Protein AF-0000000078796060 (afdb_homodimer)

Foldseek 3Di:
DPAAEEEAEPLLWFLNVLLCQVVLVVPHQYEYEEQPQVSQVVSLVPGPDSLSYHYQYDDLLCLVCLLVSLVVSCVSRVHHQEYAADDAAFFAEAPVLADVVLLVVRLSRLAVSRVSNVVSNVVRLLVVLGHEYEYEAAPLLLPPAGRTHSNSVNSVNVCVVVVVVCVVCVVSHYAYEYEHEYQEQICRQCQHAYRVRHGPNDDDPSNNPKHYSNVSSVQSVVCVVVRPNYDYHIPPCSCLSVCCVPPVPVSVVVRVVDDPD/DPAAEEEEEPLLWFLNVLLCQVVLVVPHQYEYEEQPQVSQVVSLVPGPHSLSYHYQYDDLLCLVCLLVSLVVSCVSRVHHQEYAADDAAFFAEAPVLADVVLLVVRLSRLAVSRVSNVVSNVVRLLVVLGHEYEYEAAPLLLPPAGRTHSNSVNSVNVCVVVVVVCVVCVVSHYAYEYEHEYQEQICRQCQHAYRVRHGPNDDDPSNNPWHYSNVSSVQSVVCVVVRPNYDYHIPPCSCLSVCCVPPVPVSVVVRVVDDPD

Sequence (522 aa):
MNQKTIWITGASSGIGEALYKLYEKKGYKLIISARNVKALEKLKNSAFNPTHTYVLPLDLNDTESFQSKCKEAIEAFGQVDLLINNGGISQRSLAQETRLEVDRKIMEVNFFGTIGLSKALLPHFIKNKKGHYAVVSSLVGKFGSPYRTAYAASKHALHGFFDSLRAEHYKDNIKVTLICPGFIRTKVSINALTGDGSVLNQMDEAQEKGMSPEKCALEIFSALEKNKEEVLIGGKEKYAVYLKRFFPSLFSKILRKAKVRMNQKTIWITGASSGIGEALYKLYEKKGYKLIISARNVKALEKLKNSAFNPTHTYVLPLDLNDTESFQSKCKEAIEAFGQVDLLINNGGISQRSLAQETRLEVDRKIMEVNFFGTIGLSKALLPHFIKNKKGHYAVVSSLVGKFGSPYRTAYAASKHALHGFFDSLRAEHYKDNIKVTLICPGFIRTKVSINALTGDGSVLNQMDEAQEKGMSPEKCALEIFSALEKNKEEVLIGGKEKYAVYLKRFFPSLFSKILRKAKVR

pLDDT: mean 95.79, std 6.01, range [40.0, 98.94]

Structure (mmCIF, N/CA/C/O backbone):
data_AF-0000000078796060-model_v1
#
loop_
_entity.id
_entity.type
_entity.pdbx_description
1 polymer 3-oxoacyl-
#
loop_
_atom_site.group_PDB
_atom_site.id
_atom_site.type_symbol
_atom_site.label_atom_id
_atom_site.label_alt_id
_atom_site.label_comp_id
_atom_site.label_asym_id
_atom_site.label_entity_id
_atom_site.label_seq_id
_atom_site.pdbx_PDB_ins_code
_atom_site.Cartn_x
_atom_site.Cartn_y
_atom_site.Cartn_z
_atom_site.occupancy
_atom_site.B_iso_or_equiv
_atom_site.auth_seq_id
_atom_site.auth_comp_id
_atom_site.auth_asym_id
_atom_site.auth_atom_id
_atom_site.pdbx_PDB_model_num
ATOM 1 N N . MET A 1 1 ? -6.223 -38.125 -10.836 1 40.19 1 MET A N 1
ATOM 2 C CA . MET A 1 1 ? -6.262 -37 -9.906 1 40.19 1 MET A CA 1
ATOM 3 C C . MET A 1 1 ? -6.121 -35.656 -10.648 1 40.19 1 MET A C 1
ATOM 5 O O . MET A 1 1 ? -5.242 -35.531 -11.5 1 40.19 1 MET A O 1
ATOM 9 N N . ASN A 1 2 ? -7.203 -34.906 -10.875 1 54.62 2 ASN A N 1
ATOM 10 C CA . ASN A 1 2 ? -7.23 -33.781 -11.789 1 54.62 2 ASN A CA 1
ATOM 11 C C . ASN A 1 2 ? -6.047 -32.844 -11.547 1 54.62 2 ASN A C 1
ATOM 13 O O . ASN A 1 2 ? -5.812 -32.406 -10.422 1 54.62 2 ASN A O 1
ATOM 17 N N . GLN A 1 3 ? -5.164 -32.844 -12.461 1 86.94 3 GLN A N 1
ATOM 18 C CA . GLN A 1 3 ? -3.906 -32.094 -12.391 1 86.94 3 GLN A CA 1
ATOM 19 C C . GLN A 1 3 ? -4.148 -30.609 -12.305 1 86.94 3 GLN A C 1
ATOM 21 O O . GLN A 1 3 ? -4.852 -30.031 -13.141 1 86.94 3 GLN A O 1
ATOM 26 N N . LYS A 1 4 ? -3.789 -30.031 -11.172 1 94.88 4 LYS A N 1
ATOM 27 C CA . LYS A 1 4 ? -3.953 -28.594 -10.945 1 94.88 4 LYS A CA 1
ATOM 28 C C . LYS A 1 4 ? -3.18 -27.781 -11.984 1 94.88 4 LYS A C 1
ATOM 30 O O . LYS A 1 4 ? -2.1 -28.188 -12.414 1 94.88 4 LYS A O 1
ATOM 35 N N . THR A 1 5 ? -3.811 -26.766 -12.461 1 98.25 5 THR A N 1
ATOM 36 C CA . THR A 1 5 ? -3.164 -25.812 -13.367 1 98.25 5 THR A CA 1
ATOM 37 C C . THR A 1 5 ? -2.686 -24.578 -12.609 1 98.25 5 THR A C 1
ATOM 39 O O . THR A 1 5 ? -3.479 -23.906 -11.938 1 98.25 5 THR A O 1
ATOM 42 N N . ILE A 1 6 ? -1.376 -24.312 -12.734 1 98.75 6 ILE A N 1
ATOM 43 C CA . ILE A 1 6 ? -0.751 -23.188 -12.039 1 98.75 6 ILE A CA 1
ATOM 44 C C . ILE A 1 6 ? -0.309 -22.141 -13.047 1 98.75 6 ILE A C 1
ATOM 46 O O . ILE A 1 6 ? 0.344 -22.453 -14.047 1 98.75 6 ILE A O 1
ATOM 50 N N . TRP A 1 7 ? -0.741 -20.906 -12.836 1 98.94 7 TRP A N 1
ATOM 51 C CA . TRP A 1 7 ? -0.316 -19.75 -13.641 1 98.94 7 TRP A CA 1
ATOM 52 C C . TRP A 1 7 ? 0.699 -18.906 -12.875 1 98.94 7 TRP A C 1
ATOM 54 O O . TRP A 1 7 ? 0.403 -18.391 -11.797 1 98.94 7 TRP A O 1
ATOM 64 N N . ILE A 1 8 ? 1.929 -18.766 -13.422 1 98.88 8 ILE A N 1
ATOM 65 C CA . ILE A 1 8 ? 3.012 -18.047 -12.766 1 98.88 8 ILE A CA 1
ATOM 66 C C . ILE A 1 8 ? 3.379 -16.812 -13.586 1 98.88 8 ILE A C 1
ATOM 68 O O . ILE A 1 8 ? 3.76 -16.922 -14.758 1 98.88 8 ILE A O 1
ATOM 72 N N . THR A 1 9 ? 3.264 -15.625 -13 1 98.88 9 THR A N 1
ATOM 73 C CA . THR A 1 9 ? 3.775 -14.422 -13.641 1 98.88 9 THR A CA 1
ATOM 74 C C . THR A 1 9 ? 5.227 -14.172 -13.234 1 98.88 9 THR A C 1
ATOM 76 O O . THR A 1 9 ? 5.668 -14.617 -12.18 1 98.88 9 THR A O 1
ATOM 79 N N . GLY A 1 10 ? 5.957 -13.406 -14.102 1 98.12 10 GLY A N 1
ATOM 80 C CA . GLY A 1 10 ? 7.379 -13.227 -13.836 1 98.12 10 GLY A CA 1
ATOM 81 C C . GLY A 1 10 ? 8.148 -14.531 -13.836 1 98.12 10 GLY A C 1
ATOM 82 O O . GLY A 1 10 ? 9.031 -14.742 -13 1 98.12 10 GLY A O 1
ATOM 83 N N . ALA A 1 11 ? 7.832 -15.43 -14.688 1 98.38 11 ALA A N 1
ATOM 84 C CA . ALA A 1 11 ? 8.328 -16.812 -14.656 1 98.38 11 ALA A CA 1
ATOM 85 C C . ALA A 1 11 ? 9.703 -16.906 -15.32 1 98.38 11 ALA A C 1
ATOM 87 O O . ALA A 1 11 ? 10.383 -17.938 -15.195 1 98.38 11 ALA A O 1
ATOM 88 N N . SER A 1 12 ? 10.195 -15.859 -15.922 1 96.56 12 SER A N 1
ATOM 89 C CA . SER A 1 12 ? 11.359 -15.961 -16.797 1 96.56 12 SER A CA 1
ATOM 90 C C . SER A 1 12 ? 12.656 -15.859 -16 1 96.56 12 SER A C 1
ATOM 92 O O . SER A 1 12 ? 13.75 -16.016 -16.547 1 96.56 12 SER A O 1
ATOM 94 N N . SER A 1 13 ? 12.57 -15.547 -14.727 1 95.44 13 SER A N 1
ATOM 95 C CA . SER A 1 13 ? 13.789 -15.398 -13.938 1 95.44 13 SER A CA 1
ATOM 96 C C . SER A 1 13 ? 13.5 -15.523 -12.445 1 95.44 13 SER A C 1
ATOM 98 O O . SER A 1 13 ? 12.344 -15.609 -12.039 1 95.44 13 SER A O 1
ATOM 100 N N . GLY A 1 14 ? 14.531 -15.703 -11.719 1 96.88 14 GLY A N 1
ATOM 101 C CA . GLY A 1 14 ? 14.461 -15.594 -10.266 1 96.88 14 GLY A CA 1
ATOM 102 C C . GLY A 1 14 ? 13.531 -16.609 -9.633 1 96.88 14 GLY A C 1
ATOM 103 O O . GLY A 1 14 ? 13.617 -17.797 -9.922 1 96.88 14 GLY A O 1
ATOM 104 N N . ILE A 1 15 ? 12.734 -16.109 -8.719 1 98.44 15 ILE A N 1
ATOM 105 C CA . ILE A 1 15 ? 11.812 -16.953 -7.957 1 98.44 15 ILE A CA 1
ATOM 106 C C . ILE A 1 15 ? 10.805 -17.609 -8.906 1 98.44 15 ILE A C 1
ATOM 108 O O . ILE A 1 15 ? 10.477 -18.781 -8.758 1 98.44 15 ILE A O 1
ATOM 112 N N . GLY A 1 16 ? 10.352 -16.844 -9.898 1 98.62 16 GLY A N 1
ATOM 113 C CA . GLY A 1 16 ? 9.391 -17.375 -10.852 1 98.62 16 GLY A CA 1
ATOM 114 C C . GLY A 1 16 ? 9.914 -18.562 -11.633 1 98.62 16 GLY A C 1
ATOM 115 O O . GLY A 1 16 ? 9.211 -19.562 -11.797 1 98.62 16 GLY A O 1
ATOM 116 N N . GLU A 1 17 ? 11.125 -18.438 -12.078 1 98.44 17 GLU A N 1
ATOM 117 C CA . GLU A 1 17 ? 11.75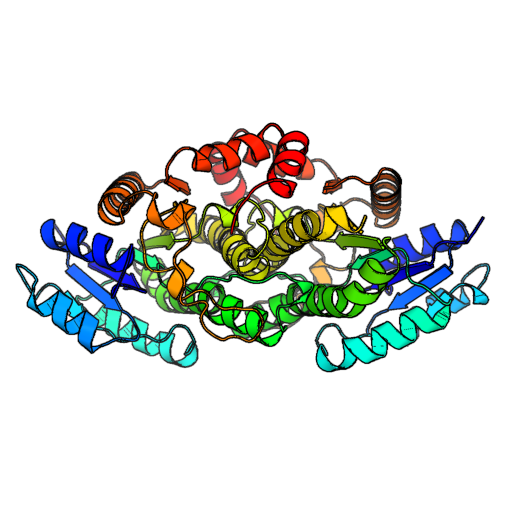 -19.531 -12.805 1 98.44 17 GLU A CA 1
ATOM 118 C C . GLU A 1 17 ? 11.922 -20.766 -11.906 1 98.44 17 GLU A C 1
ATOM 120 O O . GLU A 1 17 ? 11.672 -21.891 -12.336 1 98.44 17 GLU A O 1
ATOM 125 N N . ALA A 1 18 ? 12.328 -20.547 -10.68 1 98.62 18 ALA A N 1
ATOM 126 C CA . ALA A 1 18 ? 12.523 -21.641 -9.727 1 98.62 18 ALA A CA 1
ATOM 127 C C . ALA A 1 18 ? 11.195 -22.328 -9.414 1 98.62 18 ALA A C 1
ATOM 129 O O . ALA A 1 18 ? 11.141 -23.562 -9.289 1 98.62 18 ALA A O 1
ATOM 130 N N . LEU A 1 19 ? 10.148 -21.562 -9.289 1 98.69 19 LEU A N 1
ATOM 131 C CA . LEU A 1 19 ? 8.828 -22.125 -9.055 1 98.69 19 LEU A CA 1
ATOM 132 C C . LEU A 1 19 ? 8.375 -22.969 -10.234 1 98.69 19 LEU A C 1
ATOM 134 O O . LEU A 1 19 ? 7.84 -24.078 -10.055 1 98.69 19 LEU A O 1
ATOM 138 N N . TYR A 1 20 ? 8.594 -22.391 -11.43 1 98.44 20 TYR A N 1
ATOM 139 C CA . TYR A 1 20 ? 8.242 -23.156 -12.625 1 98.44 20 TYR A CA 1
ATOM 140 C C . TYR A 1 20 ? 8.922 -24.516 -12.633 1 98.44 20 TYR A C 1
ATOM 142 O O . TYR A 1 20 ? 8.258 -25.547 -12.805 1 98.44 20 TYR A O 1
ATOM 150 N N . LYS A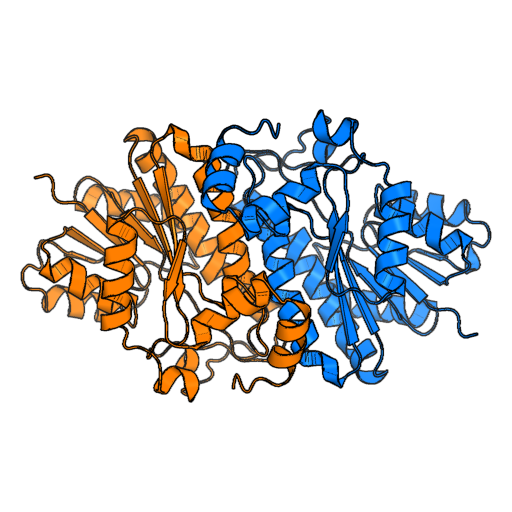 1 21 ? 10.219 -24.531 -12.383 1 98.06 21 LYS A N 1
ATOM 151 C CA . LYS A 1 21 ? 11 -25.766 -12.438 1 98.06 21 LYS A CA 1
ATOM 152 C C . LYS A 1 21 ? 10.516 -26.75 -11.383 1 98.06 21 LYS A C 1
ATOM 154 O O . LYS A 1 21 ? 10.438 -27.953 -11.648 1 98.06 21 LYS A O 1
ATOM 159 N N . LEU A 1 22 ? 10.203 -26.25 -10.234 1 97.75 22 LEU A N 1
ATOM 160 C CA . LEU A 1 22 ? 9.734 -27.094 -9.148 1 97.75 22 LEU A CA 1
ATOM 161 C C . LEU A 1 22 ? 8.391 -27.75 -9.5 1 97.75 22 LEU A C 1
ATOM 163 O O . LEU A 1 22 ? 8.234 -28.953 -9.367 1 97.75 22 LEU A O 1
ATOM 167 N N . TYR A 1 23 ? 7.449 -26.969 -9.961 1 97.56 23 TYR A N 1
ATOM 168 C CA . TYR A 1 23 ? 6.113 -27.469 -10.281 1 97.56 23 TYR A CA 1
ATOM 169 C C . TYR A 1 23 ? 6.145 -28.375 -11.5 1 97.56 23 TYR A C 1
ATOM 171 O O . TYR A 1 23 ? 5.395 -29.359 -11.57 1 97.56 23 TYR A O 1
ATOM 179 N N . GLU A 1 24 ? 6.988 -28 -12.461 1 96.62 24 GLU A N 1
ATOM 180 C CA . GLU A 1 24 ? 7.148 -28.828 -13.656 1 96.62 24 GLU A CA 1
ATOM 181 C C . GLU A 1 24 ? 7.625 -30.234 -13.297 1 96.62 24 GLU A C 1
ATOM 183 O O . GLU A 1 24 ? 7.078 -31.219 -13.789 1 96.62 24 GLU A O 1
ATOM 188 N N . LYS A 1 25 ? 8.57 -30.312 -12.461 1 95.19 25 LYS A N 1
ATOM 189 C CA . LYS A 1 25 ? 9.117 -31.578 -12.016 1 95.19 25 LYS A CA 1
ATOM 190 C C . LYS A 1 25 ? 8.055 -32.406 -11.281 1 95.19 25 LYS A C 1
ATOM 192 O O . LYS A 1 25 ? 8.078 -33.625 -11.336 1 95.19 25 LYS A O 1
ATOM 197 N N . LYS A 1 26 ? 7.133 -31.734 -10.711 1 95.19 26 LYS A N 1
ATOM 198 C CA . LYS A 1 26 ? 6.098 -32.406 -9.93 1 95.19 26 LYS A CA 1
ATOM 199 C C . LYS A 1 26 ? 4.91 -32.812 -10.805 1 95.19 26 LYS A C 1
ATOM 201 O O . LYS A 1 26 ? 3.977 -33.469 -10.344 1 95.19 26 LYS A O 1
ATOM 206 N N . GLY A 1 27 ? 4.883 -32.344 -12.07 1 94.12 27 GLY A N 1
ATOM 207 C CA . GLY A 1 27 ? 3.93 -32.875 -13.047 1 94.12 27 GLY A CA 1
ATOM 208 C C . GLY A 1 27 ? 2.701 -31.984 -13.188 1 94.12 27 GLY A C 1
ATOM 209 O O . GLY A 1 27 ? 1.683 -32.406 -13.734 1 94.12 27 GLY A O 1
ATOM 210 N N . TYR A 1 28 ? 2.762 -30.75 -12.734 1 96.62 28 TYR A N 1
ATOM 211 C CA . TYR A 1 28 ? 1.626 -29.828 -12.836 1 96.62 28 TYR A CA 1
ATOM 212 C C . TYR A 1 28 ? 1.51 -29.266 -14.234 1 96.62 28 TYR A C 1
ATOM 214 O O . TYR A 1 28 ? 2.477 -29.281 -15 1 96.62 28 TYR A O 1
ATOM 222 N N . LYS A 1 29 ? 0.315 -28.891 -14.617 1 97.81 29 LYS A N 1
ATOM 223 C CA . LYS A 1 29 ? 0.132 -28.031 -15.789 1 97.81 29 LYS A CA 1
ATOM 224 C C . LYS A 1 29 ? 0.457 -26.578 -15.469 1 97.81 29 LYS A C 1
ATOM 226 O O . LYS A 1 29 ? 0.036 -26.062 -14.43 1 97.81 29 LYS A O 1
ATOM 231 N N . LEU A 1 30 ? 1.222 -26.031 -16.359 1 98.44 30 LEU A N 1
ATOM 232 C CA . LEU A 1 30 ? 1.766 -24.719 -16.016 1 98.44 30 LEU A CA 1
ATOM 233 C C . LEU A 1 30 ? 1.52 -23.719 -17.125 1 98.44 30 LEU A C 1
ATOM 235 O O . LEU A 1 30 ? 1.675 -24.047 -18.312 1 98.44 30 LEU A O 1
ATOM 239 N N . ILE A 1 31 ? 1.031 -22.547 -16.75 1 98.88 31 ILE A N 1
ATOM 240 C CA . ILE A 1 31 ? 1.015 -21.359 -17.609 1 98.88 31 ILE A CA 1
ATOM 241 C C . ILE A 1 31 ? 2.07 -20.359 -17.125 1 98.88 31 ILE A C 1
ATOM 243 O O . ILE A 1 31 ? 2.074 -19.969 -15.961 1 98.88 31 ILE A O 1
ATOM 247 N N . ILE A 1 32 ? 3.025 -20.016 -18.016 1 98.88 32 ILE A N 1
ATOM 248 C CA . ILE A 1 32 ? 4.121 -19.156 -17.594 1 98.88 32 ILE A CA 1
ATOM 249 C C . ILE A 1 32 ? 4.066 -17.844 -18.375 1 98.88 32 ILE A C 1
ATOM 251 O O . ILE A 1 32 ? 3.889 -17.844 -19.594 1 98.88 32 ILE A O 1
ATOM 255 N N . SER A 1 33 ? 4.125 -16.75 -17.625 1 98.88 33 SER A N 1
ATOM 256 C CA . SER A 1 33 ? 3.979 -15.422 -18.219 1 98.88 33 SER A CA 1
ATOM 257 C C . SER A 1 33 ? 5.133 -14.508 -17.828 1 98.88 33 SER A C 1
ATOM 259 O O . SER A 1 33 ? 5.605 -14.547 -16.688 1 98.88 33 SER A O 1
ATOM 261 N N . ALA A 1 34 ? 5.613 -13.758 -18.641 1 98.44 34 ALA A N 1
ATOM 262 C CA . ALA A 1 34 ? 6.578 -12.664 -18.562 1 98.44 34 ALA A CA 1
ATOM 263 C C . ALA A 1 34 ? 6.645 -11.883 -19.875 1 98.44 34 ALA A C 1
ATOM 265 O O . ALA A 1 34 ? 5.969 -12.234 -20.844 1 98.44 34 ALA A O 1
ATOM 266 N N . ARG A 1 35 ? 7.402 -10.883 -19.938 1 96.69 35 ARG A N 1
ATOM 267 C CA . ARG A 1 35 ? 7.574 -10.102 -21.141 1 96.69 35 ARG A CA 1
ATOM 268 C C . ARG A 1 35 ? 8.57 -10.758 -22.094 1 96.69 35 ARG A C 1
ATOM 270 O O . ARG A 1 35 ? 8.469 -10.609 -23.312 1 96.69 35 ARG A O 1
ATOM 277 N N . ASN A 1 36 ? 9.508 -11.453 -21.5 1 97.25 36 ASN A N 1
ATOM 278 C CA . ASN A 1 36 ? 10.586 -12.07 -22.266 1 97.25 36 ASN A CA 1
ATOM 279 C C . ASN A 1 36 ? 10.164 -13.43 -22.828 1 97.25 36 ASN A C 1
ATOM 281 O O . ASN A 1 36 ? 10.453 -14.469 -22.234 1 97.25 36 ASN A O 1
ATOM 285 N N . VAL A 1 37 ? 9.648 -13.391 -24.047 1 98.19 37 VAL A N 1
ATOM 286 C CA . VAL A 1 37 ? 9.078 -14.578 -24.656 1 98.19 37 VAL A CA 1
ATOM 287 C C . VAL A 1 37 ? 10.172 -15.602 -24.938 1 98.19 37 VAL A C 1
ATOM 289 O O . VAL A 1 37 ? 9.977 -16.797 -24.75 1 98.19 37 VAL A O 1
ATOM 292 N N . LYS A 1 38 ? 11.312 -15.125 -25.375 1 98.31 38 LYS A N 1
ATOM 293 C CA . LYS A 1 38 ? 12.422 -16.016 -25.672 1 98.31 38 LYS A CA 1
ATOM 294 C C . LYS A 1 38 ? 12.828 -16.828 -24.438 1 98.31 38 LYS A C 1
ATOM 296 O O . LYS A 1 38 ? 13.078 -18.031 -24.531 1 98.31 38 LYS A O 1
ATOM 301 N N . ALA A 1 39 ? 12.891 -16.188 -23.312 1 97.94 39 ALA A N 1
ATOM 302 C CA . ALA A 1 39 ? 13.25 -16.844 -22.078 1 97.94 39 ALA A CA 1
ATOM 303 C C . ALA A 1 39 ? 12.188 -17.875 -21.672 1 97.94 39 ALA A C 1
ATOM 305 O O . ALA A 1 39 ? 12.516 -18.953 -21.188 1 97.94 39 ALA A O 1
ATOM 306 N N . LEU A 1 40 ? 10.953 -17.562 -21.906 1 98.56 40 LEU A N 1
ATOM 307 C CA . LEU A 1 40 ? 9.859 -18.469 -21.578 1 98.56 40 LEU A CA 1
ATOM 308 C C . LEU A 1 40 ? 9.898 -19.719 -22.453 1 98.56 40 LEU A C 1
ATOM 310 O O . LEU A 1 40 ? 9.719 -20.828 -21.953 1 98.56 40 LEU A O 1
ATOM 314 N N . GLU A 1 41 ? 10.125 -19.484 -23.703 1 98.38 41 GLU A N 1
ATOM 315 C CA . GLU A 1 41 ? 10.195 -20.609 -24.641 1 98.38 41 GLU A CA 1
ATOM 316 C C . GLU A 1 41 ? 11.367 -21.516 -24.312 1 98.38 41 GLU A C 1
ATOM 318 O O . GLU A 1 41 ? 11.266 -22.75 -24.422 1 98.38 41 GLU A O 1
ATOM 323 N N . LYS A 1 42 ? 12.445 -20.906 -23.953 1 97.88 42 LYS A N 1
ATOM 324 C CA . LYS A 1 42 ? 13.602 -21.703 -23.531 1 97.88 42 LYS A CA 1
ATOM 325 C C . LYS A 1 42 ? 13.258 -22.594 -22.344 1 97.88 42 LYS A C 1
ATOM 327 O O . LYS A 1 42 ? 13.656 -23.766 -22.297 1 97.88 42 LYS A O 1
ATOM 332 N N . LEU A 1 4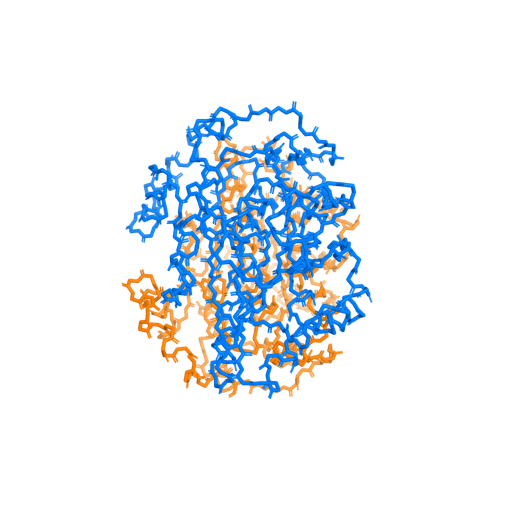3 ? 12.531 -22.062 -21.359 1 97.62 43 LEU A N 1
ATOM 333 C CA . LEU A 1 43 ? 12.094 -22.828 -20.203 1 97.62 43 LEU A CA 1
ATOM 334 C C . LEU A 1 43 ? 11.188 -23.984 -20.625 1 97.62 43 LEU A C 1
ATOM 336 O O . LEU A 1 43 ? 11.367 -25.125 -20.172 1 97.62 43 LEU A O 1
ATOM 340 N N . LYS A 1 44 ? 10.219 -23.688 -21.469 1 97.88 44 LYS A N 1
ATOM 341 C CA . LYS A 1 44 ? 9.297 -24.719 -21.938 1 97.88 44 LYS A CA 1
ATOM 342 C C . LYS A 1 44 ? 10.031 -25.844 -22.656 1 97.88 44 LYS A C 1
ATOM 344 O O . LYS A 1 44 ? 9.766 -27.016 -22.422 1 97.88 44 LYS A O 1
ATOM 349 N N . ASN A 1 45 ? 10.953 -25.453 -23.484 1 97.12 45 ASN A N 1
ATOM 350 C CA . ASN A 1 45 ? 11.672 -26.422 -24.297 1 97.12 45 ASN A CA 1
ATOM 351 C C . ASN A 1 45 ? 12.594 -27.297 -23.469 1 97.12 45 ASN A C 1
ATOM 353 O O . ASN A 1 45 ? 12.93 -28.422 -23.859 1 97.12 45 ASN A O 1
ATOM 357 N N . SER A 1 46 ? 12.961 -26.844 -22.312 1 94.62 46 SER A N 1
ATOM 358 C CA . SER A 1 46 ? 13.852 -27.594 -21.438 1 94.62 46 SER A CA 1
ATOM 359 C C . SER A 1 46 ? 13.07 -28.5 -20.484 1 94.62 46 SER A C 1
ATOM 361 O O . SER A 1 46 ? 13.664 -29.266 -19.734 1 94.62 46 SER A O 1
ATOM 363 N N . ALA A 1 47 ? 11.805 -28.453 -20.516 1 94.75 47 ALA A N 1
ATOM 364 C CA . ALA A 1 47 ? 10.953 -29.172 -19.578 1 94.75 47 ALA A CA 1
ATOM 365 C C . ALA A 1 47 ? 10.938 -30.672 -19.891 1 94.75 47 ALA A C 1
ATOM 367 O O . ALA A 1 47 ? 11.141 -31.078 -21.047 1 94.75 47 ALA A O 1
ATOM 368 N N . PHE A 1 48 ? 10.672 -31.469 -18.891 1 93.38 48 PHE A N 1
ATOM 369 C CA . PHE A 1 48 ? 10.5 -32.906 -19.078 1 93.38 48 PHE A CA 1
ATOM 370 C C . PHE A 1 48 ? 9.289 -33.188 -19.953 1 93.38 48 PHE A C 1
ATOM 372 O O . PHE A 1 48 ? 9.336 -34.094 -20.812 1 93.38 48 PHE A O 1
ATOM 379 N N . ASN A 1 49 ? 8.211 -32.438 -19.75 1 93.12 49 ASN A N 1
ATOM 380 C CA . ASN A 1 49 ? 6.992 -32.531 -20.547 1 93.12 49 ASN A CA 1
ATOM 381 C C . ASN A 1 49 ? 6.539 -31.156 -21.031 1 93.12 49 ASN A C 1
ATOM 383 O O . ASN A 1 49 ? 5.633 -30.562 -20.453 1 93.12 49 ASN A O 1
ATOM 387 N N . PRO A 1 50 ? 6.984 -30.75 -22.125 1 94.94 50 PRO A N 1
ATOM 388 C CA . PRO A 1 50 ? 6.676 -29.422 -22.625 1 94.94 50 PRO A CA 1
ATOM 389 C C . PRO A 1 50 ? 5.188 -29.219 -22.891 1 94.94 50 PRO A C 1
ATOM 391 O O . PRO A 1 50 ? 4.707 -28.078 -22.906 1 94.94 50 PRO A O 1
ATOM 394 N N . THR A 1 51 ? 4.48 -30.328 -23.094 1 94.62 51 THR A N 1
ATOM 395 C CA . THR A 1 51 ? 3.059 -30.219 -23.391 1 94.62 51 THR A CA 1
ATOM 396 C C . THR A 1 51 ? 2.271 -29.75 -22.172 1 94.62 51 THR A C 1
ATOM 398 O O . THR A 1 51 ? 1.128 -29.312 -22.297 1 94.62 51 THR A O 1
ATOM 401 N N . HIS A 1 52 ? 2.91 -29.844 -21.016 1 96.44 52 HIS A N 1
ATOM 402 C CA . HIS A 1 52 ? 2.262 -29.406 -19.781 1 96.44 52 HIS A CA 1
ATOM 403 C C . HIS A 1 52 ? 2.57 -27.938 -19.5 1 96.44 52 HIS A C 1
ATOM 405 O O . HIS A 1 52 ? 2.211 -27.422 -18.438 1 96.44 52 HIS A O 1
ATOM 411 N N . THR A 1 53 ? 3.217 -27.281 -20.438 1 98.19 53 THR A N 1
ATOM 412 C CA . THR A 1 53 ? 3.572 -25.875 -20.234 1 98.19 53 THR A CA 1
ATOM 413 C C . THR A 1 53 ? 2.998 -25.016 -21.359 1 98.19 53 THR A C 1
ATOM 415 O O . THR A 1 53 ? 3.168 -25.328 -22.547 1 98.19 53 THR A O 1
ATOM 418 N N . TYR A 1 54 ? 2.301 -24 -21.016 1 98.62 54 TYR A N 1
ATOM 419 C CA . TYR A 1 54 ? 1.779 -23.016 -21.953 1 98.62 54 TYR A CA 1
ATOM 420 C C . TYR A 1 54 ? 2.436 -21.656 -21.75 1 98.62 54 TYR A C 1
ATOM 422 O O . TYR A 1 54 ? 2.418 -21.109 -20.641 1 98.62 54 TYR A O 1
ATOM 430 N N . VAL A 1 55 ? 3.072 -21.156 -22.797 1 98.81 55 VAL A N 1
ATOM 431 C CA . VAL A 1 55 ? 3.707 -19.844 -22.75 1 98.81 55 VAL A CA 1
ATOM 432 C C . VAL A 1 55 ? 2.678 -18.766 -23.078 1 98.81 55 VAL A C 1
ATOM 434 O O . VAL A 1 55 ? 2.098 -18.75 -24.156 1 98.81 55 VAL A O 1
ATOM 437 N N . LEU A 1 56 ? 2.398 -17.875 -22.125 1 98.81 56 LEU A N 1
ATOM 438 C CA . LEU A 1 56 ? 1.464 -16.766 -22.281 1 98.81 56 LEU A CA 1
ATOM 439 C C . LEU A 1 56 ? 2.148 -15.43 -21.984 1 98.81 56 LEU A C 1
ATOM 441 O O . LEU A 1 56 ? 2.162 -14.977 -20.844 1 98.81 56 LEU A O 1
ATOM 445 N N . PRO A 1 57 ? 2.711 -14.797 -23.031 1 98.56 57 PRO A N 1
ATOM 446 C CA . PRO A 1 57 ? 3.377 -13.516 -22.812 1 98.56 57 PRO A CA 1
ATOM 447 C C . PRO A 1 57 ? 2.465 -12.484 -22.141 1 98.56 57 PRO A C 1
ATOM 449 O O . PRO A 1 57 ? 1.281 -12.391 -22.484 1 98.56 57 PRO A O 1
ATOM 452 N N . LEU A 1 58 ? 2.988 -11.742 -21.203 1 98.38 58 LEU A N 1
ATOM 453 C CA . LEU A 1 58 ? 2.18 -10.828 -20.406 1 98.38 58 LEU A CA 1
ATOM 454 C C . LEU A 1 58 ? 3.01 -9.641 -19.938 1 98.38 58 LEU A C 1
ATOM 456 O O . LEU A 1 58 ? 4.148 -9.812 -19.5 1 98.38 58 LEU A O 1
ATOM 460 N N . ASP A 1 59 ? 2.521 -8.469 -20.172 1 98.25 59 ASP A N 1
ATOM 461 C CA . ASP A 1 59 ? 3.047 -7.23 -19.609 1 98.25 59 ASP A CA 1
ATOM 462 C C . ASP A 1 59 ? 2.119 -6.68 -18.531 1 98.25 59 ASP A C 1
ATOM 464 O O . ASP A 1 59 ? 0.991 -6.277 -18.828 1 98.25 59 ASP A O 1
ATOM 468 N N . LEU A 1 60 ? 2.623 -6.594 -17.344 1 98.19 60 LEU A N 1
ATOM 469 C CA . LEU A 1 60 ? 1.809 -6.195 -16.203 1 98.19 60 LEU A CA 1
ATOM 470 C C . LEU A 1 60 ? 1.422 -4.723 -16.297 1 98.19 60 LEU A C 1
ATOM 472 O O . LEU A 1 60 ? 0.541 -4.262 -15.562 1 98.19 60 LEU A O 1
ATOM 476 N N . ASN A 1 61 ? 2.031 -3.988 -17.219 1 96.88 61 ASN A N 1
ATOM 477 C CA . ASN A 1 61 ? 1.638 -2.602 -17.453 1 96.88 61 ASN A CA 1
ATOM 478 C C . ASN A 1 61 ? 0.418 -2.51 -18.359 1 96.88 61 ASN A C 1
ATOM 480 O O . ASN A 1 61 ? -0.208 -1.454 -18.469 1 96.88 61 ASN A O 1
ATOM 484 N N . ASP A 1 62 ? 0.119 -3.604 -18.984 1 97.56 62 ASP A N 1
ATOM 485 C CA . ASP A 1 62 ? -0.952 -3.572 -19.984 1 97.56 62 ASP A CA 1
ATOM 486 C C . ASP A 1 62 ? -2.248 -4.137 -19.406 1 97.56 62 ASP A C 1
ATOM 488 O O . ASP A 1 62 ? -2.77 -5.141 -19.906 1 97.56 62 ASP A O 1
ATOM 492 N N . THR A 1 63 ? -2.836 -3.406 -18.516 1 97.31 63 THR A N 1
ATOM 493 C CA . THR A 1 63 ? -3.988 -3.889 -17.766 1 97.31 63 THR A CA 1
ATOM 494 C C . THR A 1 63 ? -5.188 -4.094 -18.688 1 97.31 63 THR A C 1
ATOM 496 O O . THR A 1 63 ? -6.074 -4.898 -18.406 1 97.31 63 THR A O 1
ATOM 499 N N . GLU A 1 64 ? -5.25 -3.457 -19.781 1 96.75 64 GLU A N 1
ATOM 500 C CA . GLU A 1 64 ? -6.371 -3.561 -20.719 1 96.75 64 GLU A CA 1
ATOM 501 C C . GLU A 1 64 ? -6.422 -4.938 -21.375 1 96.75 64 GLU A C 1
ATOM 503 O O . GLU A 1 64 ? -7.469 -5.355 -21.875 1 96.75 64 GLU A O 1
ATOM 508 N N . SER A 1 65 ? -5.316 -5.68 -21.359 1 97.94 65 SER A N 1
ATOM 509 C CA . SER A 1 65 ? -5.238 -6.973 -22.031 1 97.94 65 SER A CA 1
ATOM 510 C C . SER A 1 65 ? -5.633 -8.109 -21.094 1 97.94 65 SER A C 1
ATOM 512 O O . SER A 1 65 ? -5.809 -9.25 -21.531 1 97.94 65 SER A O 1
ATOM 514 N N . PHE A 1 66 ? -5.879 -7.859 -19.844 1 98.62 66 PHE A N 1
ATOM 515 C CA . PHE A 1 66 ? -5.918 -8.898 -18.828 1 98.62 66 PHE A CA 1
ATOM 516 C C . PHE A 1 66 ? -7.133 -9.797 -19 1 98.62 66 PHE A C 1
ATOM 518 O O . PHE A 1 66 ? -7.062 -11 -18.766 1 98.62 66 PHE A O 1
ATOM 525 N N . GLN A 1 67 ? -8.234 -9.219 -19.422 1 98.12 67 GLN A N 1
ATOM 526 C CA . GLN A 1 67 ? -9.422 -10.047 -19.641 1 98.12 67 GLN A CA 1
ATOM 527 C C . GLN A 1 67 ? -9.164 -11.109 -20.703 1 98.12 67 GLN A C 1
ATOM 529 O O . GLN A 1 67 ? -9.484 -12.281 -20.516 1 98.12 67 GLN A O 1
ATOM 534 N N . SER A 1 68 ? -8.602 -10.688 -21.797 1 98.5 68 SER A N 1
ATOM 535 C CA . SER A 1 68 ? -8.297 -11.617 -22.875 1 98.5 68 SER A CA 1
ATOM 536 C C . SER A 1 68 ? -7.219 -12.617 -22.469 1 98.5 68 SER A C 1
ATOM 538 O O . SER A 1 68 ? -7.285 -13.789 -22.828 1 98.5 68 SER A O 1
ATOM 540 N N . LYS A 1 69 ? -6.23 -12.133 -21.75 1 98.75 69 LYS A N 1
ATOM 541 C CA . LYS A 1 69 ? -5.16 -13.016 -21.297 1 98.75 69 LYS A CA 1
ATOM 542 C C . LYS A 1 69 ? -5.691 -14.078 -20.344 1 98.75 69 LYS A C 1
ATOM 544 O O . LYS A 1 69 ? -5.25 -15.227 -20.375 1 98.75 69 LYS A O 1
ATOM 549 N N . CYS A 1 70 ? -6.629 -13.672 -19.469 1 98.81 70 CYS A N 1
ATOM 550 C CA . CYS A 1 70 ? -7.223 -14.633 -18.547 1 98.81 70 CYS A CA 1
ATOM 551 C C . CYS A 1 70 ? -8.039 -15.68 -19.297 1 98.81 70 CYS A C 1
ATOM 553 O O . CYS A 1 70 ? -7.996 -16.859 -18.953 1 98.81 70 CYS A O 1
ATOM 555 N N . LYS A 1 71 ? -8.766 -15.227 -20.266 1 98.69 71 LYS A N 1
ATOM 556 C CA . LYS A 1 71 ? -9.5 -16.172 -21.094 1 98.69 71 LYS A CA 1
ATOM 557 C C . LYS A 1 71 ? -8.555 -17.188 -21.734 1 98.69 71 LYS A C 1
ATOM 559 O O . LYS A 1 71 ? -8.82 -18.391 -21.734 1 98.69 71 LYS A O 1
ATOM 564 N N . GLU A 1 72 ? -7.496 -16.688 -22.312 1 98.81 72 GLU A N 1
ATOM 565 C CA . GLU A 1 72 ? -6.496 -17.547 -22.938 1 98.81 72 GLU A CA 1
ATOM 566 C C . GLU A 1 72 ? -5.879 -18.5 -21.922 1 98.81 72 GLU A C 1
ATOM 568 O O . GLU A 1 72 ? -5.672 -19.672 -22.21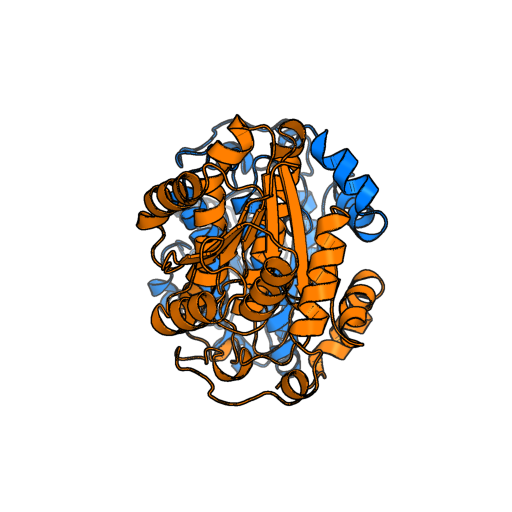9 1 98.81 72 GLU A O 1
ATOM 573 N N . ALA A 1 73 ? -5.586 -18 -20.75 1 98.88 73 ALA A N 1
ATOM 574 C CA . ALA A 1 73 ? -5.012 -18.828 -19.688 1 98.88 73 ALA A CA 1
ATOM 575 C C . ALA A 1 73 ? -5.949 -19.984 -19.328 1 98.88 73 ALA A C 1
ATOM 577 O O . ALA A 1 73 ? -5.516 -21.125 -19.203 1 98.88 73 ALA A O 1
ATOM 578 N N . ILE A 1 74 ? -7.223 -19.688 -19.156 1 98.69 74 ILE A N 1
ATOM 579 C CA . ILE A 1 74 ? -8.219 -20.672 -18.797 1 98.69 74 ILE A CA 1
ATOM 580 C C . ILE A 1 74 ? -8.359 -21.703 -19.906 1 98.69 74 ILE A C 1
ATOM 582 O O . ILE A 1 74 ? -8.406 -22.906 -19.656 1 98.69 74 ILE A O 1
ATOM 586 N N . GLU A 1 75 ? -8.312 -21.266 -21.109 1 98.44 75 GLU A N 1
ATOM 587 C CA . GLU A 1 75 ? -8.516 -22.125 -22.266 1 98.44 75 GLU A CA 1
ATOM 588 C C . GLU A 1 75 ? -7.32 -23.062 -22.484 1 98.44 75 GLU A C 1
ATOM 590 O O . GLU A 1 75 ? -7.453 -24.125 -23.078 1 98.44 75 GLU A O 1
ATOM 595 N N . ALA A 1 76 ? -6.168 -22.641 -22.031 1 98.19 76 ALA A N 1
ATOM 596 C CA . ALA A 1 76 ? -4.949 -23.422 -22.25 1 98.19 76 ALA A CA 1
ATOM 597 C C . ALA A 1 76 ? -5.113 -24.844 -21.734 1 98.19 76 ALA A C 1
ATOM 599 O O . ALA A 1 76 ? -4.707 -25.812 -22.406 1 98.19 76 ALA A O 1
ATOM 600 N N . PHE A 1 77 ? -5.684 -25.016 -20.562 1 97.69 77 PHE A N 1
ATOM 601 C CA . PHE A 1 77 ? -5.824 -26.359 -19.984 1 97.69 77 PHE A CA 1
ATOM 602 C C . PHE A 1 77 ? -7.223 -26.547 -19.406 1 97.69 77 PHE A C 1
ATOM 604 O O . PHE A 1 77 ? -7.469 -27.5 -18.656 1 97.69 77 PHE A O 1
ATOM 611 N N . GLY A 1 78 ? -8.156 -25.578 -19.641 1 97.19 78 GLY A N 1
ATOM 612 C CA . GLY A 1 78 ? -9.547 -25.703 -19.234 1 97.19 78 GLY A CA 1
ATOM 613 C C . GLY A 1 78 ? -9.859 -25.016 -17.922 1 97.19 78 GLY A C 1
ATOM 614 O O . GLY A 1 78 ? -11.023 -24.75 -17.609 1 97.19 78 GLY A O 1
ATOM 615 N N . GLN A 1 79 ? -8.797 -24.781 -17.109 1 97.19 79 GLN A N 1
ATOM 616 C CA . GLN A 1 79 ? -9 -24.141 -15.82 1 97.19 79 GLN A CA 1
ATOM 617 C C . GLN A 1 79 ? -7.691 -23.562 -15.281 1 97.19 79 GLN A C 1
ATOM 619 O O . GLN A 1 79 ? -6.605 -23.938 -15.742 1 97.19 79 GLN A O 1
ATOM 624 N N . VAL A 1 80 ? -7.777 -22.672 -14.367 1 98.62 80 VAL A N 1
ATOM 625 C CA . VAL A 1 80 ? -6.684 -22.188 -13.531 1 98.62 80 VAL A CA 1
ATOM 626 C C . VAL A 1 80 ? -7.027 -22.406 -12.055 1 98.62 80 VAL A C 1
ATOM 628 O O . VAL A 1 80 ? -8.078 -21.953 -11.586 1 98.62 80 VAL A O 1
ATOM 631 N N . ASP A 1 81 ? -6.172 -23.078 -11.367 1 98.62 81 ASP A N 1
ATOM 632 C CA . ASP A 1 81 ? -6.438 -23.391 -9.961 1 98.62 81 ASP A CA 1
ATOM 633 C C . ASP A 1 81 ? -5.66 -22.469 -9.039 1 98.62 81 ASP A C 1
ATOM 635 O O . ASP A 1 81 ? -6.09 -22.203 -7.91 1 98.62 81 ASP A O 1
ATOM 639 N N . LEU A 1 82 ? -4.496 -22.062 -9.438 1 98.81 82 LEU A N 1
ATOM 640 C CA . LEU A 1 82 ? -3.574 -21.25 -8.656 1 98.81 82 LEU A CA 1
ATOM 641 C C . LEU A 1 82 ? -2.895 -20.203 -9.523 1 98.81 82 LEU A C 1
ATOM 643 O O . LEU A 1 82 ? -2.299 -20.531 -10.555 1 98.81 82 LEU A O 1
ATOM 647 N N . LEU A 1 83 ? -3.109 -18.953 -9.211 1 98.94 83 LEU A N 1
ATOM 648 C CA . LEU A 1 83 ? -2.357 -17.859 -9.812 1 98.94 83 LEU A CA 1
ATOM 649 C C . LEU A 1 83 ? -1.259 -17.375 -8.875 1 98.94 83 LEU A C 1
ATOM 651 O O . LEU A 1 83 ? -1.546 -16.875 -7.781 1 98.94 83 LEU A O 1
ATOM 655 N N . ILE A 1 84 ? 0.002 -17.547 -9.25 1 98.94 84 ILE A N 1
ATOM 656 C CA . ILE A 1 84 ? 1.142 -17.031 -8.5 1 98.94 84 ILE A CA 1
ATOM 657 C C . ILE A 1 84 ? 1.583 -15.688 -9.086 1 98.94 84 ILE A C 1
ATOM 659 O O . ILE A 1 84 ? 2.307 -15.648 -10.078 1 98.94 84 ILE A O 1
ATOM 663 N N . ASN A 1 85 ? 1.081 -14.656 -8.453 1 98.88 85 ASN A N 1
ATOM 664 C CA . ASN A 1 85 ? 1.532 -13.305 -8.773 1 98.88 85 ASN A CA 1
ATOM 665 C C . ASN A 1 85 ? 2.955 -13.055 -8.281 1 98.88 85 ASN A C 1
ATOM 667 O O . ASN A 1 85 ? 3.16 -12.664 -7.129 1 98.88 85 ASN A O 1
ATOM 671 N N . ASN A 1 86 ? 3.869 -13.219 -9.172 1 98.62 86 ASN A N 1
ATOM 672 C CA . ASN A 1 86 ? 5.277 -13.141 -8.797 1 98.62 86 ASN A CA 1
ATOM 673 C C . ASN A 1 86 ? 5.988 -12 -9.508 1 98.62 86 ASN A C 1
ATOM 675 O O . ASN A 1 86 ? 7.023 -11.516 -9.047 1 98.62 86 ASN A O 1
ATOM 679 N N . GLY A 1 87 ? 5.426 -11.547 -10.617 1 97.31 87 GLY A N 1
ATOM 680 C CA . GLY A 1 87 ? 6.043 -10.461 -11.359 1 97.31 87 GLY A CA 1
ATOM 681 C C . GLY A 1 87 ? 6.09 -9.156 -10.578 1 97.31 87 GLY A C 1
ATOM 682 O O . GLY A 1 87 ? 5.148 -8.828 -9.852 1 97.31 87 GLY A O 1
ATOM 683 N N . GLY A 1 88 ? 7.18 -8.406 -10.742 1 96.75 88 GLY A N 1
ATOM 684 C CA . GLY A 1 88 ? 7.336 -7.117 -10.094 1 96.75 88 GLY A CA 1
ATOM 685 C C . GLY A 1 88 ? 8.695 -6.484 -10.344 1 96.75 88 GLY A C 1
ATOM 686 O O . GLY A 1 88 ? 9.547 -7.078 -11 1 96.75 88 GLY A O 1
ATOM 687 N N . ILE A 1 89 ? 8.812 -5.23 -9.883 1 97.25 89 ILE A N 1
ATOM 688 C CA . ILE A 1 89 ? 10.078 -4.516 -10.008 1 97.25 89 ILE A CA 1
ATOM 689 C C . ILE A 1 89 ? 10.43 -3.846 -8.68 1 97.25 89 ILE A C 1
ATOM 691 O O . ILE A 1 89 ? 9.539 -3.484 -7.91 1 97.25 89 ILE A O 1
ATOM 695 N N . SER A 1 90 ? 11.727 -3.746 -8.422 1 96.94 90 SER A N 1
ATOM 696 C CA . SER A 1 90 ? 12.211 -3.154 -7.18 1 96.94 90 SER A CA 1
ATOM 697 C C . SER A 1 90 ? 12.773 -1.759 -7.414 1 96.94 90 SER A C 1
ATOM 699 O O . SER A 1 90 ? 12.703 -1.234 -8.531 1 96.94 90 SER A O 1
ATOM 701 N N . GLN A 1 91 ? 13.25 -1.138 -6.312 1 97.06 91 GLN A N 1
ATOM 702 C CA . GLN A 1 91 ? 13.727 0.241 -6.32 1 97.06 91 GLN A CA 1
ATOM 703 C C . GLN A 1 91 ? 15.008 0.385 -5.504 1 97.06 91 GLN A C 1
ATOM 705 O O . GLN A 1 91 ? 15.148 -0.234 -4.449 1 97.06 91 GLN A O 1
ATOM 710 N N . ARG A 1 92 ? 15.969 1.189 -5.996 1 96.88 92 ARG A N 1
ATOM 711 C CA . ARG A 1 92 ? 17.125 1.626 -5.219 1 96.88 92 ARG A CA 1
ATOM 712 C C . ARG A 1 92 ? 17.375 3.121 -5.395 1 96.88 92 ARG A C 1
ATOM 714 O O . ARG A 1 92 ? 18.188 3.529 -6.215 1 96.88 92 ARG A O 1
ATOM 721 N N . SER A 1 93 ? 16.766 3.871 -4.574 1 97.5 93 SER A N 1
ATOM 722 C CA . SER A 1 93 ? 16.938 5.32 -4.551 1 97.5 93 SER A CA 1
ATOM 723 C C . SER A 1 93 ? 16.234 5.941 -3.35 1 97.5 93 SER A C 1
ATOM 725 O O . SER A 1 93 ? 15.211 5.434 -2.896 1 97.5 93 SER A O 1
ATOM 727 N N . LEU A 1 94 ? 16.797 6.977 -2.84 1 97.38 94 LEU A N 1
ATOM 728 C CA . LEU A 1 94 ? 16.172 7.707 -1.746 1 97.38 94 LEU A CA 1
ATOM 729 C C . LEU A 1 94 ? 14.891 8.383 -2.215 1 97.38 94 LEU A C 1
ATOM 731 O O . LEU A 1 94 ? 14.758 8.727 -3.393 1 97.38 94 LEU A O 1
ATOM 735 N N . ALA A 1 95 ? 13.969 8.609 -1.287 1 97.75 95 ALA A N 1
ATOM 736 C CA . ALA A 1 95 ? 12.711 9.289 -1.602 1 97.75 95 ALA A CA 1
ATOM 737 C C . ALA A 1 95 ? 12.977 10.648 -2.252 1 97.75 95 ALA A C 1
ATOM 739 O O . ALA A 1 95 ? 12.336 11 -3.244 1 97.75 95 ALA A O 1
ATOM 740 N N . GLN A 1 96 ? 13.938 11.352 -1.716 1 97.62 96 GLN A N 1
ATOM 741 C CA . GLN A 1 96 ? 14.234 12.703 -2.17 1 97.62 96 GLN A CA 1
ATOM 742 C C . GLN A 1 96 ? 14.75 12.695 -3.607 1 97.62 96 GLN A C 1
ATOM 744 O O . GLN A 1 96 ? 14.609 13.695 -4.324 1 97.62 96 GLN A O 1
ATOM 749 N N . GLU A 1 97 ? 15.195 11.562 -4.055 1 97.69 97 GLU A N 1
ATOM 750 C CA . GLU A 1 97 ? 15.836 11.469 -5.363 1 97.69 97 GLU A CA 1
ATOM 751 C C . GLU A 1 97 ? 14.922 10.766 -6.371 1 97.69 97 GLU A C 1
ATOM 753 O O . GLU A 1 97 ? 15.242 10.703 -7.562 1 97.69 97 GLU A O 1
ATOM 758 N N . THR A 1 98 ? 13.891 10.25 -5.926 1 98.31 98 THR A N 1
ATOM 759 C CA . THR A 1 98 ? 13.031 9.445 -6.781 1 98.31 98 THR A CA 1
ATOM 760 C C . THR A 1 98 ? 11.914 10.297 -7.383 1 98.31 98 THR A C 1
ATOM 762 O O . THR A 1 98 ? 11.094 10.852 -6.652 1 98.31 98 THR A O 1
ATOM 765 N N . ARG A 1 99 ? 11.906 10.391 -8.656 1 98.12 99 ARG A N 1
ATOM 766 C CA . ARG A 1 99 ? 10.852 11.141 -9.328 1 98.12 99 ARG A CA 1
ATOM 767 C C . ARG A 1 99 ? 9.492 10.469 -9.125 1 98.12 99 ARG A C 1
ATOM 769 O O . ARG A 1 99 ? 9.406 9.242 -9.055 1 98.12 99 ARG A O 1
ATOM 776 N N . LEU A 1 100 ? 8.422 11.25 -9.07 1 98.44 100 LEU A N 1
ATOM 777 C CA . LEU A 1 100 ? 7.082 10.719 -8.852 1 98.44 100 LEU A CA 1
ATOM 778 C C . LEU A 1 100 ? 6.703 9.727 -9.945 1 98.44 100 LEU A C 1
ATOM 780 O O . LEU A 1 100 ? 5.996 8.75 -9.688 1 98.44 100 LEU A O 1
ATOM 784 N N . GLU A 1 101 ? 7.148 9.969 -11.148 1 98.19 101 GLU A N 1
ATOM 785 C CA . GLU A 1 101 ? 6.867 9.078 -12.266 1 98.19 101 GLU A CA 1
ATOM 786 C C . GLU A 1 101 ? 7.422 7.68 -12.008 1 98.19 101 GLU A C 1
ATOM 788 O O . GLU A 1 101 ? 6.84 6.684 -12.445 1 98.19 101 GLU A O 1
ATOM 793 N N . VAL A 1 102 ? 8.555 7.586 -11.352 1 98.56 102 VAL A N 1
ATOM 794 C CA . VAL A 1 102 ? 9.148 6.297 -11.016 1 98.56 102 VAL A CA 1
ATOM 795 C C . VAL A 1 102 ? 8.305 5.602 -9.945 1 98.56 102 VAL A C 1
ATOM 797 O O . VAL A 1 102 ? 8.078 4.395 -10.023 1 98.56 102 VAL A O 1
ATOM 800 N N . ASP A 1 103 ? 7.832 6.398 -8.953 1 98.81 103 ASP A N 1
ATOM 801 C CA . ASP A 1 103 ? 6.895 5.844 -7.984 1 98.81 103 ASP A CA 1
ATOM 802 C C . ASP A 1 103 ? 5.688 5.223 -8.68 1 98.81 103 ASP A C 1
ATOM 804 O O . ASP A 1 103 ? 5.262 4.117 -8.328 1 98.81 103 ASP A O 1
ATOM 808 N N . ARG A 1 104 ? 5.164 5.949 -9.648 1 98.62 104 ARG A N 1
ATOM 809 C CA . ARG A 1 104 ? 3.984 5.508 -10.383 1 98.62 104 ARG A CA 1
ATOM 810 C C . ARG A 1 104 ? 4.27 4.23 -11.164 1 98.62 104 ARG A C 1
ATOM 812 O O . ARG A 1 104 ? 3.43 3.332 -11.219 1 98.62 104 ARG A O 1
ATOM 819 N N . LYS A 1 105 ? 5.414 4.172 -11.742 1 98.44 105 LYS A N 1
ATOM 820 C CA . LYS A 1 105 ? 5.789 2.99 -12.508 1 98.44 105 LYS A CA 1
ATOM 821 C C . LYS A 1 105 ? 5.852 1.752 -11.617 1 98.44 105 LYS A C 1
ATOM 823 O O . LYS A 1 105 ? 5.363 0.686 -12 1 98.44 105 LYS A O 1
ATOM 828 N N . ILE A 1 106 ? 6.445 1.889 -10.477 1 98.69 106 ILE A N 1
ATOM 829 C CA . ILE A 1 106 ? 6.562 0.783 -9.531 1 98.69 106 ILE A CA 1
ATOM 830 C C . ILE A 1 106 ? 5.176 0.336 -9.086 1 98.69 106 ILE A C 1
ATOM 832 O O . ILE A 1 106 ? 4.879 -0.861 -9.062 1 98.69 106 ILE A O 1
ATOM 836 N N . MET A 1 107 ? 4.297 1.271 -8.781 1 98.81 107 MET A N 1
ATOM 837 C CA . MET A 1 107 ? 2.939 0.956 -8.344 1 98.81 107 MET A CA 1
ATOM 838 C C . MET A 1 107 ? 2.145 0.311 -9.477 1 98.81 107 MET A C 1
ATOM 840 O O . MET A 1 107 ? 1.336 -0.588 -9.242 1 98.81 107 MET A O 1
ATOM 844 N N . GLU A 1 108 ? 2.381 0.789 -10.664 1 98.62 108 GLU A N 1
ATOM 845 C CA . GLU A 1 108 ? 1.672 0.241 -11.82 1 98.62 108 GLU A CA 1
ATOM 846 C C . GLU A 1 108 ? 1.969 -1.246 -11.992 1 98.62 108 GLU A C 1
ATOM 848 O O . GLU A 1 108 ? 1.051 -2.053 -12.156 1 98.62 108 GLU A O 1
ATOM 853 N N . VAL A 1 109 ? 3.184 -1.591 -11.938 1 98.5 109 VAL A N 1
ATOM 854 C CA . VAL A 1 109 ? 3.602 -2.965 -12.203 1 98.5 109 VAL A CA 1
ATOM 855 C C . VAL A 1 109 ? 3.285 -3.842 -10.992 1 98.5 109 VAL A C 1
ATOM 857 O O . VAL A 1 109 ? 2.615 -4.867 -11.117 1 98.5 109 VAL A O 1
ATOM 860 N N . ASN A 1 110 ? 3.746 -3.404 -9.812 1 98.81 110 ASN A N 1
ATOM 861 C CA . ASN A 1 110 ? 3.717 -4.254 -8.625 1 98.81 110 ASN A CA 1
ATOM 862 C C . ASN A 1 110 ? 2.303 -4.383 -8.07 1 98.81 110 ASN A C 1
ATOM 864 O O . ASN A 1 110 ? 1.943 -5.422 -7.516 1 98.81 110 ASN A O 1
ATOM 868 N N . PHE A 1 111 ? 1.528 -3.307 -8.188 1 98.88 111 PHE A N 1
ATOM 869 C CA . PHE A 1 111 ? 0.223 -3.311 -7.539 1 98.88 111 PHE A CA 1
ATOM 870 C C . PHE A 1 111 ? -0.894 -3.43 -8.57 1 98.88 111 PHE A C 1
ATOM 872 O O . PHE A 1 111 ? -1.588 -4.445 -8.625 1 98.88 111 PHE A O 1
ATOM 879 N N . PHE A 1 112 ? -1.011 -2.436 -9.484 1 98.88 112 PHE A N 1
ATOM 880 C CA . PHE A 1 112 ? -2.133 -2.42 -10.414 1 98.88 112 PHE A CA 1
ATOM 881 C C . PHE A 1 112 ? -2.053 -3.596 -11.383 1 98.88 112 PHE A C 1
ATOM 883 O O . PHE A 1 112 ? -3.078 -4.164 -11.758 1 98.88 112 PHE A O 1
ATOM 890 N N . GLY A 1 113 ? -0.832 -3.918 -11.836 1 98.81 113 GLY A N 1
ATOM 891 C CA . GLY A 1 113 ? -0.676 -5.117 -12.641 1 98.81 113 GLY A CA 1
ATOM 892 C C . GLY A 1 113 ? -1.153 -6.375 -11.938 1 98.81 113 GLY A C 1
ATOM 893 O O . GLY A 1 113 ? -1.871 -7.188 -12.523 1 98.81 113 GLY A O 1
ATOM 894 N N . THR A 1 114 ? -0.825 -6.5 -10.672 1 98.88 114 THR A N 1
ATOM 895 C CA . THR A 1 114 ? -1.149 -7.676 -9.883 1 98.88 114 THR A CA 1
ATOM 896 C C . THR A 1 114 ? -2.648 -7.75 -9.609 1 98.88 114 THR A C 1
ATOM 898 O O . THR A 1 114 ? -3.277 -8.781 -9.836 1 98.88 114 THR A O 1
ATOM 901 N N . ILE A 1 115 ? -3.246 -6.645 -9.141 1 98.88 115 ILE A N 1
ATOM 902 C CA . ILE A 1 115 ? -4.652 -6.727 -8.758 1 98.88 115 ILE A CA 1
ATOM 903 C C . ILE A 1 115 ? -5.523 -6.758 -10.016 1 98.88 115 ILE A C 1
ATOM 905 O O . ILE A 1 115 ? -6.586 -7.387 -10.023 1 98.88 115 ILE A O 1
ATOM 909 N N . GLY A 1 116 ? -5.051 -6.055 -11.07 1 98.75 116 GLY A N 1
ATOM 910 C CA . GLY A 1 116 ? -5.797 -6.117 -12.32 1 98.75 116 GLY A CA 1
ATOM 911 C C . GLY A 1 116 ? -5.934 -7.527 -12.859 1 98.75 116 GLY A C 1
ATOM 912 O O . GLY A 1 116 ? -7.027 -7.949 -13.242 1 98.75 116 GLY A O 1
ATOM 913 N N . LEU A 1 117 ? -4.82 -8.234 -12.891 1 98.88 117 LEU A N 1
ATOM 914 C CA . LEU A 1 117 ? -4.828 -9.617 -13.359 1 98.88 117 LEU A CA 1
ATOM 915 C C . LEU A 1 117 ? -5.68 -10.5 -12.453 1 98.88 117 LEU A C 1
ATOM 917 O O . LEU A 1 117 ? -6.441 -11.336 -12.93 1 98.88 117 LEU A O 1
ATOM 921 N N . SER A 1 118 ? -5.543 -10.344 -11.148 1 98.88 118 SER A N 1
ATOM 922 C CA . SER A 1 118 ? -6.293 -11.109 -10.156 1 98.88 118 SER A CA 1
ATOM 923 C C . SER A 1 118 ? -7.793 -10.883 -10.289 1 98.88 118 SER A C 1
ATOM 925 O O . SER A 1 118 ? -8.586 -11.82 -10.211 1 98.88 118 SER A O 1
ATOM 927 N N . LYS A 1 119 ? -8.172 -9.594 -10.484 1 98.75 119 LYS A N 1
ATOM 928 C CA . LYS A 1 119 ? -9.586 -9.258 -10.664 1 98.75 119 LYS A CA 1
ATOM 929 C C . LYS A 1 119 ? -10.141 -9.891 -11.945 1 98.75 119 LYS A C 1
ATOM 931 O O . LYS A 1 119 ? -11.289 -10.344 -11.977 1 98.75 119 LYS A O 1
ATOM 936 N N . ALA A 1 120 ? -9.336 -9.875 -12.984 1 98.75 120 ALA A N 1
ATOM 937 C CA . ALA A 1 120 ? -9.766 -10.453 -14.25 1 98.75 120 ALA A CA 1
ATOM 938 C C . ALA A 1 120 ? -10.016 -11.953 -14.125 1 98.75 120 ALA A C 1
ATOM 940 O O . ALA A 1 120 ? -10.891 -12.5 -14.797 1 98.75 120 ALA A O 1
ATOM 941 N N . LEU A 1 121 ? -9.281 -12.633 -13.242 1 98.88 121 LEU A N 1
ATOM 942 C CA . LEU A 1 121 ? -9.383 -14.07 -13.07 1 98.88 121 LEU A CA 1
ATOM 943 C C . LEU A 1 121 ? -10.453 -14.422 -12.039 1 98.88 121 LEU A C 1
ATOM 945 O O . LEU A 1 121 ? -10.93 -15.555 -11.992 1 98.88 121 LEU A O 1
ATOM 949 N N . LEU A 1 122 ? -10.836 -13.5 -11.219 1 98.81 122 LEU A N 1
ATOM 950 C CA . LEU A 1 122 ? -11.672 -13.695 -10.039 1 98.81 122 LEU A CA 1
ATOM 951 C C . LEU A 1 122 ? -13 -14.344 -10.406 1 98.81 122 LEU A C 1
ATOM 953 O O . LEU A 1 122 ? -13.461 -15.258 -9.727 1 98.81 122 LEU A O 1
ATOM 957 N N . PRO A 1 123 ? -13.656 -13.883 -11.484 1 98.62 123 PRO A N 1
ATOM 958 C CA . PRO A 1 123 ? -14.93 -14.523 -11.836 1 98.62 123 PRO A CA 1
ATOM 959 C C . PRO A 1 123 ? -14.781 -16.031 -12.062 1 98.62 123 PRO A C 1
ATOM 961 O O . PRO A 1 123 ? -15.688 -16.797 -11.734 1 98.62 123 PRO A O 1
ATOM 964 N N . HIS A 1 124 ? -13.672 -16.469 -12.625 1 98.75 124 HIS A N 1
ATOM 965 C CA . HIS A 1 124 ? -13.398 -17.891 -12.844 1 98.75 124 HIS A CA 1
ATOM 966 C C . HIS A 1 124 ? -13.344 -18.656 -11.523 1 98.75 124 HIS A C 1
ATOM 968 O O . HIS A 1 124 ? -13.93 -19.719 -11.391 1 98.75 124 HIS A O 1
ATOM 974 N N . PHE A 1 125 ? -12.641 -18.109 -10.516 1 98.81 125 PHE A N 1
ATOM 975 C CA . PHE A 1 125 ? -12.531 -18.734 -9.203 1 98.81 125 PHE A CA 1
ATOM 976 C C . PHE A 1 125 ? -13.883 -18.781 -8.508 1 98.81 125 PHE A C 1
ATOM 978 O O . PHE A 1 125 ? -14.234 -19.781 -7.898 1 98.81 125 PHE A O 1
ATOM 985 N N . ILE A 1 126 ? -14.625 -17.625 -8.602 1 98.69 126 ILE A N 1
ATOM 986 C CA . ILE A 1 126 ? -15.93 -17.562 -7.965 1 98.69 126 ILE A CA 1
ATOM 987 C C . ILE A 1 126 ? -16.859 -18.609 -8.562 1 98.69 126 ILE A C 1
ATOM 989 O O . ILE A 1 126 ? -17.516 -19.359 -7.832 1 98.69 126 ILE A O 1
ATOM 993 N N . LYS A 1 127 ? -16.906 -18.703 -9.859 1 98.25 127 LYS A N 1
ATOM 994 C CA . LYS A 1 127 ? -17.75 -19.641 -10.57 1 98.25 127 LYS A CA 1
ATOM 995 C C . LYS A 1 127 ? -17.453 -21.078 -10.164 1 98.25 127 LYS A C 1
ATOM 997 O O . LYS A 1 127 ? -18.359 -21.891 -9.984 1 98.25 127 LYS A O 1
ATOM 1002 N N . ASN A 1 128 ? -16.219 -21.391 -10 1 97.81 128 ASN A N 1
ATOM 1003 C CA . ASN A 1 128 ? -15.789 -22.75 -9.695 1 97.81 128 ASN A CA 1
ATOM 1004 C C . ASN A 1 128 ? -15.789 -23.016 -8.195 1 97.81 128 ASN A C 1
ATOM 1006 O O . ASN A 1 128 ? -15.555 -24.156 -7.758 1 97.81 128 ASN A O 1
ATOM 1010 N N . LYS A 1 129 ? -16 -21.984 -7.371 1 98.25 129 LYS A N 1
ATOM 1011 C CA . LYS A 1 129 ? -15.945 -22.078 -5.914 1 98.25 129 LYS A CA 1
ATOM 1012 C C . LYS A 1 129 ? -14.633 -22.703 -5.453 1 98.25 129 LYS A C 1
ATOM 1014 O O . LYS A 1 129 ? -14.625 -23.594 -4.598 1 98.25 129 LYS A O 1
ATOM 1019 N N . LYS A 1 130 ? -13.68 -22.344 -6.188 1 97.88 130 LYS A N 1
ATOM 1020 C CA . LYS A 1 130 ? -12.328 -22.812 -5.934 1 97.88 130 LYS A CA 1
ATOM 1021 C C . LYS A 1 130 ? -11.297 -21.906 -6.598 1 97.88 130 LYS A C 1
ATOM 1023 O O . LYS A 1 130 ? -11.5 -21.438 -7.723 1 97.88 130 LYS A O 1
ATOM 1028 N N . GLY A 1 131 ? -10.211 -21.625 -5.957 1 98.31 131 GLY A N 1
ATOM 1029 C CA . GLY A 1 131 ? -9.125 -20.812 -6.477 1 98.31 131 GLY A CA 1
ATOM 1030 C C . GLY A 1 131 ? -8.148 -20.375 -5.402 1 98.31 131 GLY A C 1
ATOM 1031 O O . GLY A 1 131 ? -8.5 -20.297 -4.227 1 98.31 131 GLY A O 1
ATOM 1032 N N . HIS A 1 132 ? -6.918 -20.172 -5.797 1 98.88 132 HIS A N 1
ATOM 1033 C CA . HIS A 1 132 ? -5.863 -19.766 -4.879 1 98.88 132 HIS A CA 1
ATOM 1034 C C . HIS A 1 132 ? -4.996 -18.672 -5.488 1 98.88 132 HIS A C 1
ATOM 1036 O O . HIS A 1 132 ? -4.465 -18.828 -6.59 1 98.88 132 HIS A O 1
ATOM 1042 N N . TYR A 1 133 ? -5.023 -17.531 -4.848 1 98.88 133 TYR A N 1
ATOM 1043 C CA . TYR A 1 133 ? -4.051 -16.5 -5.188 1 98.88 133 TYR A CA 1
ATOM 1044 C C . TYR A 1 133 ? -2.801 -16.625 -4.324 1 98.88 133 TYR A C 1
ATOM 1046 O O . TYR A 1 133 ? -2.887 -16.594 -3.094 1 98.88 133 TYR A O 1
ATOM 1054 N N . ALA A 1 134 ? -1.686 -16.859 -4.895 1 98.94 134 ALA A N 1
ATOM 1055 C CA . ALA A 1 134 ? -0.39 -16.656 -4.254 1 98.94 134 ALA A CA 1
ATOM 1056 C C . ALA A 1 134 ? 0.222 -15.32 -4.684 1 98.94 134 ALA A C 1
ATOM 1058 O O . ALA A 1 134 ? 0.365 -15.055 -5.875 1 98.94 134 ALA A O 1
ATOM 1059 N N . VAL A 1 135 ? 0.525 -14.484 -3.752 1 98.88 135 VAL A N 1
ATOM 1060 C CA . VAL A 1 135 ? 1.024 -13.141 -4.043 1 98.88 135 VAL A CA 1
ATOM 1061 C C . VAL A 1 135 ? 2.42 -12.969 -3.451 1 98.88 135 VAL A C 1
ATOM 1063 O O . VAL A 1 135 ? 2.586 -12.969 -2.229 1 98.88 135 VAL A O 1
ATOM 1066 N N . VAL A 1 136 ? 3.395 -12.812 -4.332 1 98.75 136 VAL A N 1
ATOM 1067 C CA . VAL A 1 136 ? 4.762 -12.609 -3.867 1 98.75 136 VAL A CA 1
ATOM 1068 C C . VAL A 1 136 ? 4.969 -11.141 -3.498 1 98.75 136 VAL A C 1
ATOM 1070 O O . VAL A 1 136 ? 5.164 -10.297 -4.375 1 98.75 136 VAL A O 1
ATOM 1073 N N . SER A 1 137 ? 4.91 -10.883 -2.27 1 98.25 137 SER A N 1
ATOM 1074 C CA . SER A 1 137 ? 5.23 -9.578 -1.701 1 98.25 137 SER A CA 1
ATOM 1075 C C . SER A 1 137 ? 6.711 -9.477 -1.354 1 98.25 137 SER A C 1
ATOM 1077 O O . SER A 1 137 ? 7.57 -9.727 -2.199 1 98.25 137 SER A O 1
ATOM 1079 N N . SER A 1 138 ? 7.047 -9.156 -0.139 1 96.88 138 SER A N 1
ATOM 1080 C CA . SER A 1 138 ? 8.391 -8.992 0.411 1 96.88 138 SER A CA 1
ATOM 1081 C C . SER A 1 138 ? 8.344 -8.758 1.917 1 96.88 138 SER A C 1
ATOM 1083 O O . SER A 1 138 ? 7.293 -8.43 2.469 1 96.88 138 SER A O 1
ATOM 1085 N N . LEU A 1 139 ? 9.516 -8.961 2.543 1 95.25 139 LEU A N 1
ATOM 1086 C CA . LEU A 1 139 ? 9.602 -8.492 3.926 1 95.25 139 LEU A CA 1
ATOM 1087 C C . LEU A 1 139 ? 9.344 -6.996 4.012 1 95.25 139 LEU A C 1
ATOM 1089 O O . LEU A 1 139 ? 8.805 -6.512 5.012 1 95.25 139 LEU A O 1
ATOM 1093 N N . VAL A 1 140 ? 9.648 -6.301 2.934 1 94.5 140 VAL A N 1
ATOM 1094 C CA . VAL A 1 140 ? 9.469 -4.855 2.895 1 94.5 140 VAL A CA 1
ATOM 1095 C C . VAL A 1 140 ? 7.984 -4.527 2.715 1 94.5 140 VAL A C 1
ATOM 1097 O O . VAL A 1 140 ? 7.59 -3.359 2.77 1 94.5 140 VAL A O 1
ATOM 1100 N N . GLY A 1 141 ? 7.133 -5.484 2.535 1 96.38 141 GLY A N 1
ATOM 1101 C CA . GLY A 1 141 ? 5.691 -5.328 2.619 1 96.38 141 GLY A CA 1
ATOM 1102 C C . GLY A 1 141 ? 5.18 -5.289 4.047 1 96.38 141 GLY A C 1
ATOM 1103 O O . GLY A 1 141 ? 4.012 -4.969 4.285 1 96.38 141 GLY A O 1
ATOM 1104 N N . LYS A 1 142 ? 6.094 -5.59 4.988 1 94.44 142 LYS A N 1
ATOM 1105 C CA . LYS A 1 142 ? 5.746 -5.645 6.406 1 94.44 142 LYS A CA 1
ATOM 1106 C C . LYS A 1 142 ? 6.391 -4.496 7.176 1 94.44 142 LYS A C 1
ATOM 1108 O O . LYS A 1 142 ? 5.93 -4.137 8.258 1 94.44 142 LYS A O 1
ATOM 1113 N N . PHE A 1 143 ? 7.441 -3.973 6.625 1 93.56 143 PHE A N 1
ATOM 1114 C CA . PHE A 1 143 ? 8.102 -2.807 7.207 1 93.56 143 PHE A CA 1
ATOM 1115 C C . PHE A 1 143 ? 8.742 -1.955 6.121 1 93.56 143 PHE A C 1
ATOM 1117 O O . PHE A 1 143 ? 8.961 -2.426 5 1 93.56 143 PHE A O 1
ATOM 1124 N N . GLY A 1 144 ? 9.008 -0.7 6.434 1 92.12 144 GLY A N 1
ATOM 1125 C CA . GLY A 1 144 ? 9.719 0.164 5.504 1 92.12 144 GLY A CA 1
ATOM 1126 C C . GLY A 1 144 ? 11.211 -0.107 5.461 1 92.12 144 GLY A C 1
ATOM 1127 O O . GLY A 1 144 ? 11.75 -0.785 6.34 1 92.12 144 GLY A O 1
ATOM 1128 N N . SER A 1 145 ? 11.844 0.401 4.41 1 93.75 145 SER A N 1
ATOM 1129 C CA . SER A 1 145 ? 13.289 0.286 4.254 1 93.75 145 SER A CA 1
ATOM 1130 C C . SER A 1 145 ? 13.852 1.44 3.428 1 93.75 145 SER A C 1
ATOM 1132 O O . SER A 1 145 ? 13.289 1.802 2.395 1 93.75 145 SER A O 1
ATOM 1134 N N . PRO A 1 146 ? 14.977 2.012 3.875 1 95.38 146 PRO A N 1
ATOM 1135 C CA . PRO A 1 146 ? 15.602 3.043 3.045 1 95.38 146 PRO A CA 1
ATOM 1136 C C . PRO A 1 146 ? 15.867 2.568 1.619 1 95.38 146 PRO A C 1
ATOM 1138 O O . PRO A 1 146 ? 16.094 1.377 1.394 1 95.38 146 PRO A O 1
ATOM 1141 N N . TYR A 1 147 ? 15.797 3.49 0.636 1 96.19 147 TYR A N 1
ATOM 1142 C CA . TYR A 1 147 ? 16.078 3.279 -0.778 1 96.19 147 TYR A CA 1
ATOM 1143 C C . TYR A 1 147 ? 14.969 2.482 -1.447 1 96.19 147 TYR A C 1
ATOM 1145 O O . TYR A 1 147 ? 15.094 2.088 -2.609 1 96.19 147 TYR A O 1
ATOM 1153 N N . ARG A 1 148 ? 13.852 2.242 -0.704 1 97.38 148 ARG A N 1
ATOM 1154 C CA . ARG A 1 148 ? 12.805 1.377 -1.232 1 97.38 148 ARG A CA 1
ATOM 1155 C C . ARG A 1 148 ? 11.422 1.954 -0.94 1 97.38 148 ARG A C 1
ATOM 1157 O O . ARG A 1 148 ? 10.477 1.21 -0.675 1 97.38 148 ARG A O 1
ATOM 1164 N N . THR A 1 149 ? 11.273 3.26 -0.886 1 98.12 149 THR A N 1
ATOM 1165 C CA . THR A 1 149 ? 10.031 3.9 -0.461 1 98.12 149 THR A CA 1
ATOM 1166 C C . THR A 1 149 ? 8.859 3.434 -1.321 1 98.12 149 THR A C 1
ATOM 1168 O O . THR A 1 149 ? 7.895 2.869 -0.807 1 98.12 149 THR A O 1
ATOM 1171 N N . ALA A 1 150 ? 8.977 3.537 -2.66 1 98.44 150 ALA A N 1
ATOM 1172 C CA . ALA A 1 150 ? 7.879 3.172 -3.553 1 98.44 150 ALA A CA 1
ATOM 1173 C C . ALA A 1 150 ? 7.703 1.656 -3.613 1 98.44 150 ALA A C 1
ATOM 1175 O O . ALA A 1 150 ? 6.578 1.157 -3.701 1 98.44 150 ALA A O 1
ATOM 1176 N N . TYR A 1 151 ? 8.812 0.953 -3.59 1 98.38 151 TYR A N 1
ATOM 1177 C CA . TYR A 1 151 ? 8.758 -0.505 -3.576 1 98.38 151 TYR A CA 1
ATOM 1178 C C . TYR A 1 151 ? 8.055 -1.013 -2.326 1 98.38 151 TYR A C 1
ATOM 1180 O O . TYR A 1 151 ? 7.133 -1.832 -2.416 1 98.38 151 TYR A O 1
ATOM 1188 N N . ALA A 1 152 ? 8.453 -0.484 -1.156 1 98.56 152 ALA A N 1
ATOM 1189 C CA . ALA A 1 152 ? 7.805 -0.844 0.1 1 98.56 152 ALA A CA 1
ATOM 1190 C C . ALA A 1 152 ? 6.316 -0.51 0.06 1 98.56 152 ALA A C 1
ATOM 1192 O O . ALA A 1 152 ? 5.48 -1.321 0.466 1 98.56 152 ALA A O 1
ATOM 1193 N N . ALA A 1 153 ? 6.008 0.656 -0.446 1 98.88 153 ALA A N 1
ATOM 1194 C CA . ALA A 1 153 ? 4.613 1.079 -0.557 1 98.88 153 ALA A CA 1
ATOM 1195 C C . ALA A 1 153 ? 3.809 0.098 -1.403 1 98.88 153 ALA A C 1
ATOM 1197 O O . ALA A 1 153 ? 2.709 -0.307 -1.019 1 98.88 153 ALA A O 1
ATOM 1198 N N . SER A 1 154 ? 4.355 -0.297 -2.535 1 98.88 154 SER A N 1
ATOM 1199 C CA . SER A 1 154 ? 3.652 -1.188 -3.451 1 98.88 154 SER A CA 1
ATOM 1200 C C . SER A 1 154 ? 3.406 -2.553 -2.816 1 98.88 154 SER A C 1
ATOM 1202 O O . SER A 1 154 ? 2.336 -3.139 -2.988 1 98.88 154 SER A O 1
ATOM 1204 N N . LYS A 1 155 ? 4.402 -3.047 -2.113 1 98.81 155 LYS A N 1
ATOM 1205 C CA . LYS A 1 155 ? 4.266 -4.355 -1.479 1 98.81 155 LYS A CA 1
ATOM 1206 C C . LYS A 1 155 ? 3.324 -4.289 -0.28 1 98.81 155 LYS A C 1
ATOM 1208 O O . LYS A 1 155 ? 2.57 -5.23 -0.023 1 98.81 155 LYS A O 1
ATOM 1213 N N . HIS A 1 156 ? 3.318 -3.156 0.466 1 98.81 156 HIS A N 1
ATOM 1214 C CA . HIS A 1 156 ? 2.322 -2.941 1.509 1 98.81 156 HIS A CA 1
ATOM 1215 C C . HIS A 1 156 ? 0.912 -2.926 0.928 1 98.81 156 HIS A C 1
ATOM 1217 O O . HIS A 1 156 ? -0.01 -3.504 1.509 1 98.81 156 HIS A O 1
ATOM 1223 N N . ALA A 1 157 ? 0.789 -2.256 -0.167 1 98.88 157 ALA A N 1
ATOM 1224 C CA . ALA A 1 157 ? -0.521 -2.135 -0.803 1 98.88 157 ALA A CA 1
ATOM 1225 C C . ALA A 1 157 ? -1.11 -3.508 -1.112 1 98.88 157 ALA A C 1
ATOM 1227 O O . ALA A 1 157 ? -2.32 -3.715 -0.981 1 98.88 157 ALA A O 1
ATOM 1228 N N . LEU A 1 158 ? -0.254 -4.438 -1.495 1 98.88 158 LEU A N 1
ATOM 1229 C CA . LEU A 1 158 ? -0.709 -5.793 -1.791 1 98.88 158 LEU A CA 1
ATOM 1230 C C . LEU A 1 158 ? -1.357 -6.426 -0.565 1 98.88 158 LEU A C 1
ATOM 1232 O O . LEU A 1 158 ? -2.371 -7.117 -0.683 1 98.88 158 LEU A O 1
ATOM 1236 N N . HIS A 1 159 ? -0.787 -6.238 0.595 1 98.56 159 HIS A N 1
ATOM 1237 C CA . HIS A 1 159 ? -1.327 -6.816 1.82 1 98.56 159 HIS A CA 1
ATOM 1238 C C . HIS A 1 159 ? -2.723 -6.277 2.115 1 98.56 159 HIS A C 1
ATOM 1240 O O . HIS A 1 159 ? -3.633 -7.043 2.438 1 98.56 159 HIS A O 1
ATOM 1246 N N . GLY A 1 160 ? -2.889 -4.988 1.988 1 98.44 160 GLY A N 1
ATOM 1247 C CA . GLY A 1 160 ? -4.199 -4.398 2.211 1 98.44 160 GLY A CA 1
ATOM 1248 C C . GLY A 1 160 ? -5.266 -4.941 1.276 1 98.44 160 GLY A C 1
ATOM 1249 O O . GLY A 1 160 ? -6.359 -5.301 1.715 1 98.44 160 GLY A O 1
ATOM 1250 N N . PHE A 1 161 ? -4.934 -5.066 0.01 1 98.88 161 PHE A N 1
ATOM 1251 C CA . PHE A 1 161 ? -5.887 -5.504 -1.004 1 98.88 161 PHE A CA 1
ATOM 1252 C C . PHE A 1 161 ? -6.246 -6.973 -0.812 1 98.88 161 PHE A C 1
ATOM 1254 O O . PHE A 1 161 ? -7.422 -7.32 -0.704 1 98.88 161 PHE A O 1
ATOM 1261 N N . PHE A 1 162 ? -5.262 -7.785 -0.649 1 98.75 162 PHE A N 1
ATOM 1262 C CA . PHE A 1 162 ? -5.508 -9.219 -0.731 1 98.75 162 PHE A CA 1
ATOM 1263 C C . PHE A 1 162 ? -6.023 -9.758 0.599 1 98.75 162 PHE A C 1
ATOM 1265 O O . PHE A 1 162 ? -6.766 -10.742 0.63 1 98.75 162 PHE A O 1
ATOM 1272 N N . ASP A 1 163 ? -5.641 -9.133 1.731 1 97.62 163 ASP A N 1
ATOM 1273 C CA . ASP A 1 163 ? -6.293 -9.477 2.99 1 97.62 163 ASP A CA 1
ATOM 1274 C C . ASP A 1 163 ? -7.793 -9.195 2.924 1 97.62 163 ASP A C 1
ATOM 1276 O O . ASP A 1 163 ? -8.602 -9.977 3.441 1 97.62 163 ASP A O 1
ATOM 1280 N N . SER A 1 164 ? -8.133 -8.07 2.307 1 97.88 164 SER A N 1
ATOM 1281 C CA . SER A 1 164 ? -9.539 -7.715 2.146 1 97.88 164 SER A CA 1
ATOM 1282 C C . SER A 1 164 ? -10.25 -8.672 1.191 1 97.88 164 SER A C 1
ATOM 1284 O O . SER A 1 164 ? -11.359 -9.125 1.469 1 97.88 164 SER A O 1
ATOM 1286 N N . LEU A 1 165 ? -9.594 -8.992 0.084 1 98.38 165 LEU A N 1
ATOM 1287 C CA . LEU A 1 165 ? -10.148 -9.906 -0.902 1 98.38 165 LEU A CA 1
ATOM 1288 C C . LEU A 1 165 ? -10.391 -11.281 -0.287 1 98.38 165 LEU A C 1
ATOM 1290 O O . LEU A 1 165 ? -11.422 -11.906 -0.533 1 98.38 165 LEU A O 1
ATOM 1294 N N . ARG A 1 166 ? -9.414 -11.789 0.513 1 97.62 166 ARG A N 1
ATOM 1295 C CA . ARG A 1 166 ? -9.539 -13.07 1.192 1 97.62 166 ARG A CA 1
ATOM 1296 C C . ARG A 1 166 ? -10.805 -13.117 2.037 1 97.62 166 ARG A C 1
ATOM 1298 O O . ARG A 1 166 ? -11.555 -14.102 1.988 1 97.62 166 ARG A O 1
ATOM 1305 N N . ALA A 1 167 ? -11.008 -12.039 2.797 1 96.75 167 ALA A N 1
ATOM 1306 C CA . ALA A 1 167 ? -12.18 -11.984 3.666 1 96.75 167 ALA A CA 1
ATOM 1307 C C . ALA A 1 167 ? -13.469 -11.977 2.85 1 96.75 167 ALA A C 1
ATOM 1309 O O . ALA A 1 167 ? -14.445 -12.625 3.215 1 96.75 167 ALA A O 1
ATOM 1310 N N . GLU A 1 168 ? -13.492 -11.312 1.727 1 97.25 168 GLU A N 1
ATOM 1311 C CA . GLU A 1 168 ? -14.688 -11.141 0.908 1 97.25 168 GLU A CA 1
ATOM 1312 C C . GLU A 1 168 ? -15.094 -12.453 0.239 1 97.25 168 GLU A C 1
ATOM 1314 O O . GLU A 1 168 ? -16.281 -12.711 0.024 1 97.25 168 GLU A O 1
ATOM 1319 N N . HIS A 1 169 ? -14.094 -13.234 -0.085 1 97.69 169 HIS A N 1
ATOM 1320 C CA . HIS A 1 169 ? -14.398 -14.375 -0.938 1 97.69 169 HIS A CA 1
ATOM 1321 C C . HIS A 1 169 ? -14.109 -15.688 -0.225 1 97.69 169 HIS A C 1
ATOM 1323 O O . HIS A 1 169 ? -13.961 -16.734 -0.87 1 97.69 169 HIS A O 1
ATOM 1329 N N . TYR A 1 170 ? -13.953 -15.594 1.09 1 96 170 TYR A N 1
ATOM 1330 C CA . TYR A 1 170 ? -13.828 -16.812 1.883 1 96 170 TYR A CA 1
ATOM 1331 C C . TYR A 1 170 ? -15.008 -17.75 1.627 1 96 170 TYR A C 1
ATOM 1333 O O . TYR A 1 170 ? -14.828 -18.953 1.514 1 96 170 TYR A O 1
ATOM 1341 N N . LYS A 1 171 ? -16.172 -17.156 1.464 1 95.12 171 LYS A N 1
ATOM 1342 C CA . LYS A 1 171 ? -17.391 -17.906 1.243 1 95.12 171 LYS A CA 1
ATOM 1343 C C . LYS A 1 171 ? -17.359 -18.641 -0.094 1 95.12 171 LYS A C 1
ATOM 1345 O O . LYS A 1 171 ? -18.094 -19.625 -0.294 1 95.12 171 LYS A O 1
ATOM 1350 N N . ASP A 1 172 ? -16.516 -18.156 -0.978 1 97.62 172 ASP A N 1
ATOM 1351 C CA . ASP A 1 172 ? -16.391 -18.75 -2.309 1 97.62 172 ASP A CA 1
ATOM 1352 C C . ASP A 1 172 ? -15.273 -19.781 -2.354 1 97.62 172 ASP A C 1
ATOM 1354 O O . ASP A 1 172 ? -14.914 -20.266 -3.428 1 97.62 172 ASP A O 1
ATOM 1358 N N . ASN A 1 173 ? -14.648 -20.062 -1.2 1 97.94 173 ASN A N 1
ATOM 1359 C CA . ASN A 1 173 ? -13.555 -21.016 -1.087 1 97.94 173 ASN A CA 1
ATOM 1360 C C . ASN A 1 173 ? -12.336 -20.578 -1.895 1 97.94 173 ASN A C 1
ATOM 1362 O O . ASN A 1 173 ? -11.672 -21.391 -2.529 1 97.94 173 ASN A O 1
ATOM 1366 N N . ILE A 1 174 ? -12.18 -19.312 -2.018 1 98.31 174 ILE A N 1
ATOM 1367 C CA . ILE A 1 174 ? -10.984 -18.734 -2.637 1 98.31 174 ILE A CA 1
ATOM 1368 C C . ILE A 1 174 ? -9.938 -18.453 -1.568 1 98.31 174 ILE A C 1
ATOM 1370 O O . ILE A 1 174 ? -10.227 -17.812 -0.549 1 98.31 174 ILE A O 1
ATOM 1374 N N . LYS A 1 175 ? -8.719 -18.953 -1.744 1 98.5 175 LYS A N 1
ATOM 1375 C CA . LYS A 1 175 ? -7.617 -18.797 -0.798 1 98.5 175 LYS A CA 1
ATOM 1376 C C . LYS A 1 175 ? -6.641 -17.719 -1.257 1 98.5 175 LYS A C 1
ATOM 1378 O O . LYS A 1 175 ? -6.531 -17.438 -2.453 1 98.5 175 LYS A O 1
ATOM 1383 N N . VAL A 1 176 ? -6.043 -17.094 -0.316 1 98.69 176 VAL A N 1
ATOM 1384 C CA . VAL A 1 176 ? -4.988 -16.125 -0.579 1 98.69 176 VAL A CA 1
ATOM 1385 C C . VAL A 1 176 ? -3.783 -16.406 0.313 1 98.69 176 VAL A C 1
ATOM 1387 O O . VAL A 1 176 ? -3.922 -16.531 1.532 1 98.69 176 VAL A O 1
ATOM 1390 N N . THR A 1 177 ? -2.623 -16.578 -0.295 1 98.81 177 THR A N 1
ATOM 1391 C CA . THR A 1 177 ? -1.368 -16.688 0.44 1 98.81 177 THR A CA 1
ATOM 1392 C C . THR A 1 177 ? -0.432 -15.531 0.1 1 98.81 177 THR A C 1
ATOM 1394 O O . THR A 1 177 ? -0.072 -15.344 -1.062 1 98.81 177 THR A O 1
ATOM 1397 N N . LEU A 1 178 ? -0.127 -14.727 1.092 1 98.69 178 LEU A N 1
ATOM 1398 C CA . LEU A 1 178 ? 0.889 -13.695 0.951 1 98.69 178 LEU A CA 1
ATOM 1399 C C . LEU A 1 178 ? 2.275 -14.242 1.27 1 98.69 178 LEU A C 1
ATOM 1401 O O . LEU A 1 178 ? 2.51 -14.75 2.369 1 98.69 178 LEU A O 1
ATOM 1405 N N . ILE A 1 179 ? 3.148 -14.195 0.285 1 98.81 179 ILE A N 1
ATOM 1406 C CA . ILE A 1 179 ? 4.512 -14.703 0.401 1 98.81 179 ILE A CA 1
ATOM 1407 C C . ILE A 1 179 ? 5.477 -13.531 0.603 1 98.81 179 ILE A C 1
ATOM 1409 O O . ILE A 1 179 ? 5.543 -12.625 -0.229 1 98.81 179 ILE A O 1
ATOM 1413 N N . CYS A 1 180 ? 6.215 -13.547 1.665 1 98.5 180 CYS A N 1
ATOM 1414 C CA . CYS A 1 180 ? 7.09 -12.43 2.014 1 98.5 180 CYS A CA 1
ATOM 1415 C C . CYS A 1 180 ? 8.547 -12.875 2.061 1 98.5 180 CYS A C 1
ATOM 1417 O O . CYS A 1 180 ? 9.094 -13.102 3.139 1 98.5 180 CYS A O 1
ATOM 1419 N N . PRO A 1 181 ? 9.188 -12.859 0.903 1 97.94 181 PRO A N 1
ATOM 1420 C CA . PRO A 1 181 ? 10.602 -13.227 0.881 1 97.94 181 PRO A CA 1
ATOM 1421 C C . PRO A 1 181 ? 11.508 -12.109 1.402 1 97.94 181 PRO A C 1
ATOM 1423 O O . PRO A 1 181 ? 11.195 -10.93 1.233 1 97.94 181 PRO A O 1
ATOM 1426 N N . GLY A 1 182 ? 12.617 -12.523 2.041 1 96.19 182 GLY A N 1
ATOM 1427 C CA . GLY A 1 182 ? 13.711 -11.609 2.336 1 96.19 182 GLY A CA 1
ATOM 1428 C C . GLY A 1 182 ? 14.734 -11.523 1.217 1 96.19 182 GLY A C 1
ATOM 1429 O O . GLY A 1 182 ? 14.367 -11.336 0.054 1 96.19 182 GLY A O 1
ATOM 1430 N N . PHE A 1 183 ? 15.953 -11.609 1.532 1 94.5 183 PHE A N 1
ATOM 1431 C CA . PHE A 1 183 ? 17 -11.57 0.523 1 94.5 183 PHE A CA 1
ATOM 1432 C C . PHE A 1 183 ? 17.094 -12.898 -0.213 1 94.5 183 PHE A C 1
ATOM 1434 O O . PHE A 1 183 ? 17.5 -13.906 0.368 1 94.5 183 PHE A O 1
ATOM 1441 N N . ILE A 1 184 ? 16.641 -12.883 -1.456 1 96.12 184 ILE A N 1
ATOM 1442 C CA . ILE A 1 184 ? 16.766 -14.016 -2.359 1 96.12 184 ILE A CA 1
ATOM 1443 C C . ILE A 1 184 ? 17.766 -13.688 -3.465 1 96.12 184 ILE A C 1
ATOM 1445 O O . ILE A 1 184 ? 17.75 -12.594 -4.023 1 96.12 184 ILE A O 1
ATOM 1449 N N . ARG A 1 185 ? 18.641 -14.586 -3.762 1 95.69 185 ARG A N 1
ATOM 1450 C CA . ARG A 1 185 ? 19.703 -14.344 -4.73 1 95.69 185 ARG A CA 1
ATOM 1451 C C . ARG A 1 185 ? 19.156 -14.32 -6.152 1 95.69 185 ARG A C 1
ATOM 1453 O O . ARG A 1 185 ? 19.25 -15.312 -6.875 1 95.69 185 ARG A O 1
ATOM 1460 N N . THR A 1 186 ? 18.609 -13.281 -6.559 1 94.56 186 THR A N 1
ATOM 1461 C CA . THR A 1 186 ? 18.078 -13.016 -7.895 1 94.56 186 THR A CA 1
ATOM 1462 C C . THR A 1 186 ? 18.672 -11.727 -8.461 1 94.56 186 THR A C 1
ATOM 1464 O O . THR A 1 186 ? 19.438 -11.039 -7.789 1 94.56 186 THR A O 1
ATOM 1467 N N . LYS A 1 187 ? 18.266 -11.375 -9.625 1 92.38 187 LYS A N 1
ATOM 1468 C CA . LYS A 1 187 ? 18.75 -10.156 -10.266 1 92.38 187 LYS A CA 1
ATOM 1469 C C . LYS A 1 187 ? 17.891 -8.953 -9.898 1 92.38 187 LYS A C 1
ATOM 1471 O O . LYS A 1 187 ? 17.859 -7.965 -10.625 1 92.38 187 LYS A O 1
ATOM 1476 N N . VAL A 1 188 ? 17.156 -9.039 -8.773 1 90.25 188 VAL A N 1
ATOM 1477 C CA . VAL A 1 188 ? 16.188 -8.016 -8.367 1 90.25 188 VAL A CA 1
ATOM 1478 C C . VAL A 1 188 ? 16.906 -6.688 -8.148 1 90.25 188 VAL A C 1
ATOM 1480 O O . VAL A 1 188 ? 16.391 -5.633 -8.531 1 90.25 188 VAL A O 1
ATOM 1483 N N . SER A 1 189 ? 18.125 -6.711 -7.527 1 90.88 189 SER A N 1
ATOM 1484 C CA . SER A 1 189 ? 18.844 -5.465 -7.293 1 90.88 189 SER A CA 1
ATOM 1485 C C . SER A 1 189 ? 19.453 -4.926 -8.586 1 90.88 189 SER A C 1
ATOM 1487 O O . SER A 1 189 ? 19.484 -3.711 -8.805 1 90.88 189 SER A O 1
ATOM 1489 N N . ILE A 1 190 ? 19.938 -5.816 -9.43 1 93.44 190 ILE A N 1
ATOM 1490 C CA . ILE A 1 190 ? 20.5 -5.426 -10.711 1 93.44 190 ILE A CA 1
ATOM 1491 C C . ILE A 1 190 ? 19.453 -4.684 -11.539 1 93.44 190 ILE A C 1
ATOM 1493 O O . ILE A 1 190 ? 19.766 -3.658 -12.156 1 93.44 190 ILE A O 1
ATOM 1497 N N . ASN A 1 191 ? 18.234 -5.148 -11.484 1 94.81 191 ASN A N 1
ATOM 1498 C CA . ASN A 1 191 ? 17.156 -4.617 -12.32 1 94.81 191 ASN A CA 1
ATOM 1499 C C . ASN A 1 191 ? 16.375 -3.525 -11.602 1 94.81 191 ASN A C 1
ATOM 1501 O O . ASN A 1 191 ? 15.414 -2.986 -12.141 1 94.81 191 ASN A O 1
ATOM 1505 N N . ALA A 1 192 ? 16.766 -3.17 -10.336 1 96.19 192 ALA A N 1
ATOM 1506 C CA . ALA A 1 192 ? 16.031 -2.188 -9.539 1 96.19 192 ALA A CA 1
ATOM 1507 C C . ALA A 1 192 ? 16.047 -0.815 -10.203 1 96.19 192 ALA A C 1
ATOM 1509 O O . ALA A 1 192 ? 17.062 -0.415 -10.781 1 96.19 192 ALA A O 1
ATOM 1510 N N . LEU A 1 193 ? 14.953 -0.108 -10.086 1 97.38 193 LEU A N 1
ATOM 1511 C CA . LEU A 1 193 ? 14.875 1.235 -10.648 1 97.38 193 LEU A CA 1
ATOM 1512 C C . LEU A 1 193 ? 15.539 2.25 -9.727 1 97.38 193 LEU A C 1
ATOM 1514 O O . LEU A 1 193 ? 15.391 2.178 -8.5 1 97.38 193 LEU A O 1
ATOM 1518 N N . THR A 1 194 ? 16.234 3.143 -10.344 1 97.5 194 THR A N 1
ATOM 1519 C CA . THR A 1 194 ? 16.812 4.266 -9.625 1 97.5 194 THR A CA 1
ATOM 1520 C C . THR A 1 194 ? 15.891 5.48 -9.672 1 97.5 194 THR A C 1
ATOM 1522 O O . THR A 1 194 ? 14.766 5.391 -10.164 1 97.5 194 THR A O 1
ATOM 1525 N N . GLY A 1 195 ? 16.375 6.559 -9.141 1 97.38 195 GLY A N 1
ATOM 1526 C CA . GLY A 1 195 ? 15.539 7.734 -8.953 1 97.38 195 GLY A CA 1
ATOM 1527 C C . GLY A 1 195 ? 15.016 8.312 -10.258 1 97.38 195 GLY A C 1
ATOM 1528 O O . GLY A 1 195 ? 13.969 8.969 -10.273 1 97.38 195 GLY A O 1
ATOM 1529 N N . ASP A 1 196 ? 15.695 8.039 -11.383 1 97.25 196 ASP A N 1
ATOM 1530 C CA . ASP A 1 196 ? 15.266 8.594 -12.664 1 97.25 196 ASP A CA 1
ATOM 1531 C C . ASP A 1 196 ? 14.633 7.52 -13.547 1 97.25 196 ASP A C 1
ATOM 1533 O O . ASP A 1 196 ? 14.359 7.754 -14.727 1 97.25 196 ASP A O 1
ATOM 1537 N N . GLY A 1 197 ? 14.492 6.352 -12.984 1 96.94 197 GLY A N 1
ATOM 1538 C CA . GLY A 1 197 ? 13.805 5.289 -13.703 1 96.94 197 GLY A CA 1
ATOM 1539 C C . GLY A 1 197 ? 14.75 4.348 -14.422 1 96.94 197 GLY A C 1
ATOM 1540 O O . GLY A 1 197 ? 14.328 3.309 -14.938 1 96.94 197 GLY A O 1
ATOM 1541 N N . SER A 1 198 ? 16.031 4.727 -14.445 1 97 198 SER A N 1
ATOM 1542 C CA . SER A 1 198 ? 17 3.807 -15.023 1 97 198 SER A CA 1
ATOM 1543 C C . SER A 1 198 ? 17.281 2.631 -14.094 1 97 198 SER A C 1
ATOM 1545 O O . SER A 1 198 ? 16.891 2.654 -12.922 1 97 198 SER A O 1
ATOM 1547 N N . VAL A 1 199 ? 17.891 1.605 -14.617 1 96.06 199 VAL A N 1
ATOM 1548 C CA . VAL A 1 199 ? 18.172 0.397 -13.852 1 96.06 199 VAL A CA 1
ATOM 1549 C C . VAL A 1 199 ? 19.484 0.58 -13.078 1 96.06 199 VAL A C 1
ATOM 1551 O O . VAL A 1 199 ? 20.438 1.178 -13.586 1 96.06 199 VAL A O 1
ATOM 1554 N N . LEU A 1 200 ? 19.578 0.075 -11.914 1 93.19 200 LEU A N 1
ATOM 1555 C CA . LEU A 1 200 ? 20.734 0.21 -11.031 1 93.19 200 LEU A CA 1
ATOM 1556 C C . LEU A 1 200 ? 21.953 -0.502 -11.609 1 93.19 200 LEU A C 1
ATOM 1558 O O . LEU A 1 200 ? 23.062 0.043 -11.602 1 93.19 200 LEU A O 1
ATOM 1562 N N . ASN A 1 201 ? 21.797 -1.812 -12.141 1 93.75 201 ASN A N 1
ATOM 1563 C CA . ASN A 1 201 ? 22.812 -2.637 -12.773 1 93.75 201 ASN A CA 1
ATOM 1564 C C . ASN A 1 201 ? 23.922 -2.994 -11.789 1 93.75 201 ASN A C 1
ATOM 1566 O O . ASN A 1 201 ? 25.109 -2.988 -12.148 1 93.75 201 ASN A O 1
ATOM 1570 N N . GLN A 1 202 ? 23.594 -3.125 -10.508 1 90.62 202 GLN A N 1
ATOM 1571 C CA . GLN A 1 202 ? 24.516 -3.539 -9.453 1 90.62 202 GLN A CA 1
ATOM 1572 C C . GLN A 1 202 ? 23.844 -4.516 -8.492 1 90.62 202 GLN A C 1
ATOM 1574 O O . GLN A 1 202 ? 22.688 -4.316 -8.094 1 90.62 202 GLN A O 1
ATOM 1579 N N . MET A 1 203 ? 24.641 -5.531 -8.203 1 89.75 203 MET A N 1
ATOM 1580 C CA . MET A 1 203 ? 24.141 -6.504 -7.23 1 89.75 203 MET A CA 1
ATOM 1581 C C . MET A 1 203 ? 24.406 -6.023 -5.805 1 89.75 203 MET A C 1
ATOM 1583 O O . MET A 1 203 ? 25.547 -5.691 -5.457 1 89.75 203 MET A O 1
ATOM 1587 N N . ASP A 1 204 ? 23.344 -5.992 -5 1 88.56 204 ASP A N 1
ATOM 1588 C CA . ASP A 1 204 ? 23.516 -5.684 -3.584 1 88.56 204 ASP A CA 1
ATOM 1589 C C . ASP A 1 204 ? 24.172 -6.844 -2.846 1 88.56 204 ASP A C 1
ATOM 1591 O O . ASP A 1 204 ? 23.891 -8.008 -3.127 1 88.56 204 ASP A O 1
ATOM 1595 N N . GLU A 1 205 ? 24.984 -6.516 -1.853 1 86.38 205 GLU A N 1
ATOM 1596 C CA . GLU A 1 205 ? 25.703 -7.543 -1.103 1 86.38 205 GLU A CA 1
ATOM 1597 C C . GLU A 1 205 ? 24.734 -8.477 -0.378 1 86.38 205 GLU A C 1
ATOM 1599 O O . GLU A 1 205 ? 24.922 -9.695 -0.363 1 86.38 205 GLU A O 1
ATOM 1604 N N . ALA A 1 206 ? 23.766 -7.898 0.227 1 85.69 206 ALA A N 1
ATOM 1605 C CA . ALA A 1 206 ? 22.797 -8.688 0.985 1 85.69 206 ALA A CA 1
ATOM 1606 C C . ALA A 1 206 ? 22.031 -9.641 0.071 1 85.69 206 ALA A C 1
ATOM 1608 O O . ALA A 1 206 ? 21.734 -10.773 0.456 1 85.69 206 ALA A O 1
ATOM 1609 N N . GLN A 1 207 ? 21.703 -9.211 -1.123 1 87.31 207 GLN A N 1
ATOM 1610 C CA . GLN A 1 207 ? 21.016 -10.047 -2.1 1 87.31 207 GLN A CA 1
ATOM 1611 C C . GLN A 1 207 ? 21.922 -11.172 -2.592 1 87.31 207 GLN A C 1
ATOM 1613 O O . GLN A 1 207 ? 21.469 -12.305 -2.758 1 87.31 207 GLN A O 1
ATOM 1618 N N . GLU A 1 208 ? 23.156 -10.836 -2.848 1 89.88 208 GLU A N 1
ATOM 1619 C CA . GLU A 1 208 ? 24.125 -11.797 -3.35 1 89.88 208 GLU A CA 1
ATOM 1620 C C . GLU A 1 208 ? 24.328 -12.945 -2.359 1 89.88 208 GLU A C 1
ATOM 1622 O O . GLU A 1 208 ? 24.562 -14.086 -2.762 1 89.88 208 GLU A O 1
ATOM 1627 N N . LYS A 1 209 ? 24.234 -12.672 -1.103 1 91.19 209 LYS A N 1
ATOM 1628 C CA . LYS A 1 209 ? 24.469 -13.656 -0.052 1 91.19 209 LYS A CA 1
ATOM 1629 C C . LYS A 1 209 ? 23.156 -14.258 0.443 1 91.19 209 LYS A C 1
ATOM 1631 O O . LYS A 1 209 ? 23.156 -15.039 1.399 1 91.19 209 LYS A O 1
ATOM 1636 N N . GLY A 1 210 ? 22.094 -13.969 -0.247 1 94.06 210 GLY A N 1
ATOM 1637 C CA . GLY A 1 210 ? 20.781 -14.391 0.207 1 94.06 210 GLY A CA 1
ATOM 1638 C C . GLY A 1 210 ? 20.469 -15.836 -0.131 1 94.06 210 GLY A C 1
ATOM 1639 O O . GLY A 1 210 ? 21.312 -16.547 -0.673 1 94.06 210 GLY A O 1
ATOM 1640 N N . MET A 1 211 ? 19.281 -16.266 0.245 1 97 211 MET A N 1
ATOM 1641 C CA . MET A 1 211 ? 18.75 -17.609 -0.027 1 97 211 MET A CA 1
ATOM 1642 C C . MET A 1 211 ? 18.656 -17.859 -1.528 1 97 211 MET A C 1
ATOM 1644 O O . MET A 1 211 ? 18.375 -16.938 -2.297 1 97 211 MET A O 1
ATOM 1648 N N . SER A 1 212 ? 18.891 -19.062 -1.966 1 97.62 212 SER A N 1
ATOM 1649 C CA . SER A 1 212 ? 18.75 -19.375 -3.385 1 97.62 212 SER A CA 1
ATOM 1650 C C . SER A 1 212 ? 17.281 -19.359 -3.814 1 97.62 212 SER A C 1
ATOM 1652 O O . SER A 1 212 ? 16.391 -19.688 -3.021 1 97.62 212 SER A O 1
ATOM 1654 N N . PRO A 1 213 ? 17.016 -19 -5.074 1 98.19 213 PRO A N 1
ATOM 1655 C CA . PRO A 1 213 ? 15.641 -19.047 -5.574 1 98.19 213 PRO A CA 1
ATOM 1656 C C . PRO A 1 213 ? 15.016 -20.438 -5.445 1 98.19 213 PRO A C 1
ATOM 1658 O O . PRO A 1 213 ? 13.812 -20.562 -5.188 1 98.19 213 PRO A O 1
ATOM 1661 N N . GLU A 1 214 ? 15.812 -21.516 -5.594 1 98.38 214 GLU A N 1
ATOM 1662 C CA . GLU A 1 214 ? 15.32 -22.875 -5.504 1 98.38 214 GLU A CA 1
ATOM 1663 C C . GLU A 1 214 ? 14.836 -23.203 -4.09 1 98.38 214 GLU A C 1
ATOM 1665 O O . GLU A 1 214 ? 13.781 -23.812 -3.914 1 98.38 214 GLU A O 1
ATOM 1670 N N . LYS A 1 215 ? 15.617 -22.766 -3.113 1 98.38 215 LYS A N 1
ATOM 1671 C CA . LYS A 1 215 ? 15.203 -22.969 -1.727 1 98.38 215 LYS A CA 1
ATOM 1672 C C . LYS A 1 215 ? 13.945 -22.156 -1.409 1 98.38 215 LYS A C 1
ATOM 1674 O O . LYS A 1 215 ? 13.055 -22.641 -0.713 1 98.38 215 LYS A O 1
ATOM 1679 N N . CYS A 1 216 ? 13.906 -20.953 -1.897 1 98.56 216 CYS A N 1
ATOM 1680 C CA . CYS A 1 216 ? 12.727 -20.109 -1.729 1 98.56 216 CYS A CA 1
ATOM 1681 C C . CYS A 1 216 ? 11.5 -20.766 -2.342 1 98.56 216 CYS A C 1
ATOM 1683 O O . CYS A 1 216 ? 10.43 -20.797 -1.725 1 98.56 216 CYS A O 1
ATOM 1685 N N . ALA A 1 217 ? 11.641 -21.344 -3.521 1 98.69 217 ALA A N 1
ATOM 1686 C CA . ALA A 1 217 ? 10.539 -21.984 -4.227 1 98.69 217 ALA A CA 1
ATOM 1687 C C . ALA A 1 217 ? 9.984 -23.156 -3.424 1 98.69 217 ALA A C 1
ATOM 1689 O O . ALA A 1 217 ? 8.766 -23.359 -3.373 1 98.69 217 ALA A O 1
ATOM 1690 N N . LEU A 1 218 ? 10.867 -23.891 -2.801 1 98.62 218 LEU A N 1
ATOM 1691 C CA . LEU A 1 218 ? 10.445 -25.031 -1.987 1 98.62 218 LEU A CA 1
ATOM 1692 C C . LEU A 1 218 ? 9.602 -24.562 -0.806 1 98.62 218 LEU A C 1
ATOM 1694 O O . LEU A 1 218 ? 8.594 -25.203 -0.475 1 98.62 218 LEU A O 1
ATOM 1698 N N . GLU A 1 219 ? 10.031 -23.484 -0.211 1 98.69 219 GLU A N 1
ATOM 1699 C CA . GLU A 1 219 ? 9.281 -22.953 0.926 1 98.69 219 GLU A CA 1
ATOM 1700 C C . GLU A 1 219 ? 7.93 -22.406 0.487 1 98.69 219 GLU A C 1
ATOM 1702 O O . GLU A 1 219 ? 6.926 -22.562 1.186 1 98.69 219 GLU A O 1
ATOM 1707 N N . ILE A 1 220 ? 7.926 -21.766 -0.639 1 98.81 220 ILE A N 1
ATOM 1708 C CA . ILE A 1 220 ? 6.672 -21.25 -1.183 1 98.81 220 ILE A CA 1
ATOM 1709 C C . ILE A 1 220 ? 5.723 -22.406 -1.466 1 98.81 220 ILE A C 1
ATOM 1711 O O . ILE A 1 220 ? 4.551 -22.375 -1.079 1 98.81 220 ILE A O 1
ATOM 1715 N N . PHE A 1 221 ? 6.227 -23.469 -2.094 1 98.56 221 PHE A N 1
ATOM 1716 C CA . PHE A 1 221 ? 5.434 -24.641 -2.416 1 98.56 221 PHE A CA 1
ATOM 1717 C C . PHE A 1 221 ? 4.809 -25.234 -1.157 1 98.56 221 PHE A C 1
ATOM 1719 O O . PHE A 1 221 ? 3.609 -25.516 -1.127 1 98.56 221 PHE A O 1
ATOM 1726 N N . SER A 1 222 ? 5.637 -25.375 -0.148 1 98.62 222 SER A N 1
ATOM 1727 C CA . SER A 1 222 ? 5.168 -25.953 1.113 1 98.62 222 SER A CA 1
ATOM 1728 C C . SER A 1 222 ? 4.07 -25.078 1.729 1 98.62 222 SER A C 1
ATOM 1730 O O . SER A 1 222 ? 3.072 -25.609 2.232 1 98.62 222 SER A O 1
ATOM 1732 N N . ALA A 1 223 ? 4.254 -23.781 1.703 1 98.62 223 ALA A N 1
ATOM 1733 C CA . ALA A 1 223 ? 3.279 -22.844 2.271 1 98.62 223 ALA A CA 1
ATOM 1734 C C . ALA A 1 223 ? 1.949 -22.922 1.53 1 98.62 223 ALA A C 1
ATOM 1736 O O . ALA A 1 223 ? 0.883 -22.875 2.148 1 98.62 223 ALA A O 1
ATOM 1737 N N . LEU A 1 224 ? 2.018 -23.031 0.237 1 98.38 224 LEU A N 1
ATOM 1738 C CA . LEU A 1 224 ? 0.813 -23.094 -0.586 1 98.38 224 LEU A CA 1
ATOM 1739 C C . LEU A 1 224 ? 0.065 -24.406 -0.366 1 98.38 224 LEU A C 1
ATOM 1741 O O . LEU A 1 224 ? -1.167 -24.406 -0.299 1 98.38 224 LEU A O 1
ATOM 1745 N N . GLU A 1 225 ? 0.788 -25.516 -0.226 1 97.25 225 GLU A N 1
ATOM 1746 C CA . GLU A 1 225 ? 0.175 -26.812 0.048 1 97.25 225 GLU A CA 1
ATOM 1747 C C . GLU A 1 225 ? -0.541 -26.812 1.396 1 97.25 225 GLU A C 1
ATOM 1749 O O . GLU A 1 225 ? -1.566 -27.484 1.561 1 97.25 225 GLU A O 1
ATOM 1754 N N . LYS A 1 226 ? 0.01 -26.016 2.287 1 97.81 226 LYS A N 1
ATOM 1755 C CA . LYS A 1 226 ? -0.551 -25.969 3.633 1 97.81 226 LYS A CA 1
ATOM 1756 C C . LYS A 1 226 ? -1.604 -24.859 3.744 1 97.81 226 LYS A C 1
ATOM 1758 O O . LYS A 1 226 ? -2.156 -24.625 4.82 1 97.81 226 LYS A O 1
ATOM 1763 N N . ASN A 1 227 ? -1.864 -24.109 2.695 1 97.25 227 ASN A N 1
ATOM 1764 C CA . ASN A 1 227 ? -2.848 -23.047 2.615 1 97.25 227 ASN A CA 1
ATOM 1765 C C . ASN A 1 227 ? -2.584 -21.953 3.662 1 97.25 227 ASN A C 1
ATOM 1767 O O . ASN A 1 227 ? -3.514 -21.484 4.309 1 97.25 227 ASN A O 1
ATOM 1771 N N . LYS A 1 228 ? -1.294 -21.656 3.834 1 97.69 228 LYS A N 1
ATOM 1772 C CA . LYS A 1 228 ? -0.962 -20.578 4.758 1 97.69 228 LYS A CA 1
ATOM 1773 C C . LYS A 1 228 ? -1.486 -19.234 4.25 1 97.69 228 LYS A C 1
ATOM 1775 O O . LYS A 1 228 ? -1.455 -18.969 3.047 1 97.69 228 LYS A O 1
ATOM 1780 N N . GLU A 1 229 ? -1.954 -18.406 5.18 1 97.44 229 GLU A N 1
ATOM 1781 C CA . GLU A 1 229 ? -2.387 -17.062 4.781 1 97.44 229 GLU A CA 1
ATOM 1782 C C . GLU A 1 229 ? -1.19 -16.156 4.496 1 97.44 229 GLU A C 1
ATOM 1784 O O . GLU A 1 229 ? -1.28 -15.25 3.674 1 97.44 229 GLU A O 1
ATOM 1789 N N . GLU A 1 230 ? -0.128 -16.359 5.188 1 97.5 230 GLU A N 1
ATOM 1790 C CA . GLU A 1 230 ? 1.108 -15.602 5.047 1 97.5 230 GLU A CA 1
ATOM 1791 C C . GLU A 1 230 ? 2.326 -16.453 5.391 1 97.5 230 GLU A C 1
ATOM 1793 O O . GLU A 1 230 ? 2.264 -17.312 6.285 1 97.5 230 GLU A O 1
ATOM 1798 N N . VAL A 1 231 ? 3.447 -16.234 4.719 1 97.94 231 VAL A N 1
ATOM 1799 C CA . VAL A 1 231 ? 4.676 -16.969 5.016 1 97.94 231 VAL A CA 1
ATOM 1800 C C . VAL A 1 231 ? 5.879 -16.031 4.859 1 97.94 231 VAL A C 1
ATOM 1802 O O . VAL A 1 231 ? 5.965 -15.281 3.885 1 97.94 231 VAL A O 1
ATOM 1805 N N . LEU A 1 232 ? 6.723 -15.945 5.863 1 97.88 232 LEU A N 1
ATOM 1806 C CA . LEU A 1 232 ? 8 -15.25 5.812 1 97.88 232 LEU A CA 1
ATOM 1807 C C . LEU A 1 232 ? 9.125 -16.188 5.391 1 97.88 232 LEU A C 1
ATOM 1809 O O . LEU A 1 232 ? 9.297 -17.266 5.98 1 97.88 232 LEU A O 1
ATOM 1813 N N . ILE A 1 233 ? 9.805 -15.82 4.371 1 97.88 233 ILE A N 1
ATOM 1814 C CA . ILE A 1 233 ? 10.859 -16.672 3.836 1 97.88 233 ILE A CA 1
ATOM 1815 C C . ILE A 1 233 ? 12.18 -15.898 3.791 1 97.88 233 ILE A C 1
ATOM 1817 O O . ILE A 1 233 ? 12.195 -14.719 3.424 1 97.88 233 ILE A O 1
ATOM 1821 N N . GLY A 1 234 ? 13.258 -16.484 4.082 1 95.5 234 GLY A N 1
ATOM 1822 C CA . GLY A 1 234 ? 14.57 -15.859 4.02 1 95.5 234 GLY A CA 1
ATOM 1823 C C . GLY A 1 234 ? 15.484 -16.281 5.152 1 95.5 234 GLY A C 1
ATOM 1824 O O . GLY A 1 234 ? 15.281 -17.344 5.758 1 95.5 234 GLY A O 1
ATOM 1825 N N . GLY A 1 235 ? 16.625 -15.586 5.305 1 93.31 235 GLY A N 1
ATOM 1826 C CA . GLY A 1 235 ? 17.547 -15.836 6.402 1 93.31 235 GLY A CA 1
ATOM 1827 C C . GLY A 1 235 ? 17.156 -15.133 7.684 1 93.31 235 GLY A C 1
ATOM 1828 O O . GLY A 1 235 ? 15.984 -15.156 8.078 1 93.31 235 GLY A O 1
ATOM 1829 N N . LYS A 1 236 ? 18.125 -14.555 8.352 1 90.94 236 LYS A N 1
ATOM 1830 C CA . LYS A 1 236 ? 17.922 -13.922 9.656 1 90.94 236 LYS A CA 1
ATOM 1831 C C . LYS A 1 236 ? 17.094 -12.641 9.523 1 90.94 236 LYS A C 1
ATOM 1833 O O . LYS A 1 236 ? 16.5 -12.18 10.5 1 90.94 236 LYS A O 1
ATOM 1838 N N . GLU A 1 237 ? 17.047 -12.164 8.32 1 91 237 GLU A N 1
ATOM 1839 C CA . GLU A 1 237 ? 16.328 -10.898 8.125 1 91 237 GLU A CA 1
ATOM 1840 C C . GLU A 1 237 ? 14.836 -11.07 8.367 1 91 237 GLU A C 1
ATOM 1842 O O . GLU A 1 237 ? 14.117 -10.094 8.578 1 91 237 GLU A O 1
ATOM 1847 N N . LYS A 1 238 ? 14.32 -12.305 8.336 1 92.31 238 LYS A N 1
ATOM 1848 C CA . LYS A 1 238 ? 12.891 -12.531 8.562 1 92.31 238 LYS A CA 1
ATOM 1849 C C . LYS A 1 238 ? 12.5 -12.164 9.992 1 92.31 238 LYS A C 1
ATOM 1851 O O . LYS A 1 238 ? 11.344 -11.812 10.25 1 92.31 238 LYS A O 1
ATOM 1856 N N . TYR A 1 239 ? 13.539 -12.094 10.891 1 91.5 239 TYR A N 1
ATOM 1857 C CA . TYR A 1 239 ? 13.266 -11.797 12.289 1 91.5 239 TYR A CA 1
ATOM 1858 C C . TYR A 1 239 ? 13 -10.312 12.492 1 91.5 239 TYR A C 1
ATOM 1860 O O . TYR A 1 239 ? 1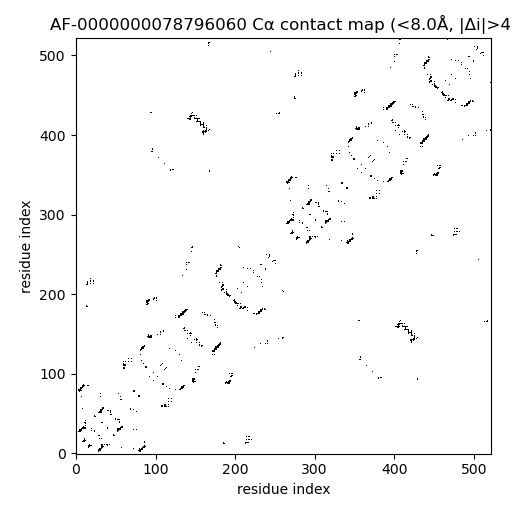2.461 -9.898 13.523 1 91.5 239 TYR A O 1
ATOM 1868 N N . ALA A 1 240 ? 13.336 -9.57 11.453 1 90.25 240 ALA A N 1
ATOM 1869 C CA . ALA A 1 240 ? 13.039 -8.141 11.516 1 90.25 240 ALA A CA 1
ATOM 1870 C C . ALA A 1 240 ? 11.531 -7.898 11.578 1 90.25 240 ALA A C 1
ATOM 1872 O O . ALA A 1 240 ? 11.078 -6.949 12.219 1 90.25 240 ALA A O 1
ATOM 1873 N N . VAL A 1 241 ? 10.758 -8.789 10.961 1 92.19 241 VAL A N 1
ATOM 1874 C CA . VAL A 1 241 ? 9.305 -8.664 10.984 1 92.19 241 VAL A CA 1
ATOM 1875 C C . VAL A 1 241 ? 8.797 -8.852 12.414 1 92.19 241 VAL A C 1
ATOM 1877 O O . VAL A 1 241 ? 7.922 -8.109 12.867 1 92.19 241 VAL A O 1
ATOM 1880 N N . TYR A 1 242 ? 9.391 -9.766 13.133 1 90.19 242 TYR A N 1
ATOM 1881 C CA . TYR A 1 242 ? 8.992 -10.023 14.516 1 90.19 242 TYR A CA 1
ATOM 1882 C C . TYR A 1 242 ? 9.461 -8.906 15.438 1 90.19 242 TYR A C 1
ATOM 1884 O O . TYR A 1 242 ? 8.766 -8.562 16.406 1 90.19 242 TYR A O 1
ATOM 1892 N N . LEU A 1 243 ? 10.664 -8.422 15.148 1 89.62 243 LEU A N 1
ATOM 1893 C CA . LEU A 1 243 ? 11.156 -7.301 15.945 1 89.62 243 LEU A CA 1
ATOM 1894 C C . LEU A 1 243 ? 10.219 -6.102 15.836 1 89.62 243 LEU A C 1
ATOM 1896 O O . LEU A 1 243 ? 9.898 -5.461 16.844 1 89.62 243 LEU A O 1
ATOM 1900 N N . LYS A 1 244 ? 9.766 -5.82 14.648 1 89.75 244 LYS A N 1
ATOM 1901 C CA . LYS A 1 244 ? 8.828 -4.715 14.461 1 89.75 244 LYS A CA 1
ATOM 1902 C C . LYS A 1 244 ? 7.508 -4.98 15.172 1 89.75 244 LYS A C 1
ATOM 1904 O O . LYS A 1 244 ? 6.922 -4.074 15.766 1 89.75 244 LYS A O 1
ATOM 1909 N N . ARG A 1 245 ? 7.117 -6.23 15.141 1 86.56 245 ARG A N 1
ATOM 1910 C CA . ARG A 1 245 ? 5.832 -6.641 15.695 1 86.56 245 ARG A CA 1
ATOM 1911 C C . ARG A 1 245 ? 5.816 -6.488 17.203 1 86.56 245 ARG A C 1
ATOM 1913 O O . ARG A 1 245 ? 4.832 -6.012 17.781 1 86.56 245 ARG A O 1
ATOM 1920 N N . PHE A 1 246 ? 6.898 -6.793 17.844 1 86.75 246 PHE A N 1
ATOM 1921 C CA . PHE A 1 246 ? 6.871 -6.891 19.297 1 86.75 246 PHE A CA 1
ATOM 1922 C C . PHE A 1 246 ? 7.602 -5.711 19.938 1 86.75 246 PHE A C 1
ATOM 1924 O O . PHE A 1 246 ? 7.309 -5.332 21.062 1 86.75 246 PHE A O 1
ATOM 1931 N N . PHE A 1 247 ? 8.617 -5.098 19.156 1 89.56 247 PHE A N 1
ATOM 1932 C CA . PHE A 1 247 ? 9.406 -3.977 19.656 1 89.56 247 PHE A CA 1
ATOM 1933 C C . PHE A 1 247 ? 9.57 -2.908 18.594 1 89.56 247 PHE A C 1
ATOM 1935 O O . PHE A 1 247 ? 10.695 -2.615 18.172 1 89.56 247 PHE A O 1
ATOM 1942 N N . PRO A 1 248 ? 8.484 -2.256 18.266 1 87.81 248 PRO A N 1
ATOM 1943 C CA . PRO A 1 248 ? 8.5 -1.339 17.125 1 87.81 248 PRO A CA 1
ATOM 1944 C C . PRO A 1 248 ? 9.477 -0.182 17.312 1 87.81 248 PRO A C 1
ATOM 1946 O O . PRO A 1 248 ? 10.117 0.25 16.344 1 87.81 248 PRO A O 1
ATOM 1949 N N . SER A 1 249 ? 9.656 0.312 18.516 1 88.69 249 SER A N 1
ATOM 1950 C CA . SER A 1 249 ? 10.586 1.416 18.734 1 88.69 249 SER A CA 1
ATOM 1951 C C . SER A 1 249 ? 12.031 0.979 18.516 1 88.69 249 SER A C 1
ATOM 1953 O O . SER A 1 249 ? 12.82 1.718 17.938 1 88.69 249 SER A O 1
ATOM 1955 N N . LEU A 1 250 ? 12.383 -0.22 19.078 1 88.38 250 LEU A N 1
ATOM 1956 C CA . LEU A 1 250 ? 13.727 -0.761 18.859 1 88.38 250 LEU A CA 1
ATOM 1957 C C . LEU A 1 250 ? 13.969 -1.029 17.375 1 88.38 250 LEU A C 1
ATOM 1959 O O . LEU A 1 250 ? 15.062 -0.757 16.875 1 88.38 250 LEU A O 1
ATOM 1963 N N . PHE A 1 251 ? 12.953 -1.506 16.719 1 91.75 251 PHE A N 1
ATOM 1964 C CA . PHE A 1 251 ? 13.039 -1.777 15.281 1 91.75 251 PHE A CA 1
ATOM 1965 C C . PHE A 1 251 ? 13.352 -0.501 14.508 1 91.75 251 PHE A C 1
ATOM 1967 O O . PHE A 1 251 ? 14.242 -0.489 13.648 1 91.75 251 PHE A O 1
ATOM 1974 N N . SER A 1 252 ? 12.617 0.534 14.867 1 89.69 252 SER A N 1
ATOM 1975 C CA . SER A 1 252 ? 12.82 1.805 14.172 1 89.69 252 SER A CA 1
ATOM 1976 C C . SER A 1 252 ? 14.242 2.314 14.352 1 89.69 252 SER A C 1
ATOM 1978 O O . SER A 1 252 ? 14.852 2.82 13.406 1 89.69 252 SER A O 1
ATOM 1980 N N . LYS A 1 253 ? 14.812 2.195 15.508 1 88.62 253 LYS A N 1
ATOM 1981 C CA . LYS A 1 253 ? 16.172 2.633 15.797 1 88.62 253 LYS A CA 1
ATOM 1982 C C . LYS A 1 253 ? 17.188 1.829 15 1 88.62 253 LYS A C 1
ATOM 1984 O O . LYS A 1 253 ? 18.172 2.385 14.484 1 88.62 253 LYS A O 1
ATOM 1989 N N . ILE A 1 254 ? 16.969 0.538 14.797 1 86.94 254 ILE A N 1
ATOM 1990 C CA . ILE A 1 254 ? 17.875 -0.345 14.086 1 86.94 254 ILE A CA 1
ATOM 1991 C C . ILE A 1 254 ? 17.797 -0.075 12.586 1 86.94 254 ILE A C 1
ATOM 1993 O O . ILE A 1 254 ? 18.812 -0.062 11.891 1 86.94 254 ILE A O 1
ATOM 1997 N N . LEU A 1 255 ? 16.625 0.115 12.117 1 84.25 255 LEU A N 1
ATOM 1998 C CA . LEU A 1 255 ? 16.375 0.297 10.695 1 84.25 255 LEU A CA 1
ATOM 1999 C C . LEU A 1 255 ? 17.109 1.529 10.164 1 84.25 255 LEU A C 1
ATOM 2001 O O . LEU A 1 255 ? 17.609 1.524 9.039 1 84.25 255 LEU A O 1
ATOM 2005 N N . ARG A 1 256 ? 17.188 2.594 10.938 1 84.75 256 ARG A N 1
ATOM 2006 C CA . ARG A 1 256 ? 17.781 3.832 10.453 1 84.75 256 ARG A CA 1
ATOM 2007 C C . ARG A 1 256 ? 19.297 3.699 10.359 1 84.75 256 ARG A C 1
ATOM 2009 O O . ARG A 1 256 ? 19.953 4.496 9.68 1 84.75 256 ARG A O 1
ATOM 2016 N N . LYS A 1 257 ? 19.844 2.646 10.984 1 83.62 257 LYS A N 1
ATOM 2017 C CA . LYS A 1 257 ? 21.297 2.43 10.945 1 83.62 257 LYS A CA 1
ATOM 2018 C C . LYS A 1 257 ? 21.656 1.27 10.016 1 83.62 257 LYS A C 1
ATOM 2020 O O . LYS A 1 257 ? 22.828 0.993 9.789 1 83.62 257 LYS A O 1
ATOM 2025 N N . ALA A 1 258 ? 20.625 0.656 9.43 1 79.25 258 ALA A N 1
ATOM 2026 C CA . ALA A 1 258 ? 20.844 -0.559 8.648 1 79.25 258 ALA A CA 1
ATOM 2027 C C . ALA A 1 258 ? 21.453 -0.233 7.289 1 79.25 258 ALA A C 1
ATOM 2029 O O . ALA A 1 258 ? 21.078 0.76 6.66 1 79.25 258 ALA A O 1
ATOM 2030 N N . LYS A 1 259 ? 22.5 -1.04 6.977 1 76.25 259 LYS A N 1
ATOM 2031 C CA . LYS A 1 259 ? 23.062 -0.953 5.633 1 76.25 259 LYS A CA 1
ATOM 2032 C C . LYS A 1 259 ? 22.234 -1.75 4.637 1 76.25 259 LYS A C 1
ATOM 2034 O O . LYS A 1 259 ? 22.359 -2.973 4.547 1 76.25 259 LYS A O 1
ATOM 2039 N N . VAL A 1 260 ? 21.406 -1.119 3.816 1 73.69 260 VAL A N 1
ATOM 2040 C CA . VAL A 1 260 ? 20.469 -1.822 2.938 1 73.69 260 VAL A CA 1
ATOM 2041 C C . VAL A 1 260 ? 20.891 -1.626 1.481 1 73.69 260 VAL A C 1
ATOM 2043 O O . VAL A 1 260 ? 20.219 -2.105 0.567 1 73.69 260 VAL A O 1
ATOM 2046 N N . ARG A 1 261 ? 21.875 -0.815 1.309 1 73.19 261 ARG A N 1
ATOM 2047 C CA . ARG A 1 261 ? 22.531 -0.65 0.01 1 73.19 261 ARG A CA 1
ATOM 2048 C C . ARG A 1 261 ? 24.047 -0.583 0.159 1 73.19 261 ARG A C 1
ATOM 2050 O O . ARG A 1 261 ? 24.547 -0.18 1.206 1 73.19 261 ARG A O 1
ATOM 2057 N N . MET B 1 1 ? 8.172 33 21.172 1 40 1 MET B N 1
ATOM 2058 C CA . MET B 1 1 ? 8.289 31.578 20.859 1 40 1 MET B CA 1
ATOM 2059 C C . MET B 1 1 ? 7.809 31.297 19.438 1 40 1 MET B C 1
ATOM 2061 O O . MET B 1 1 ? 6.738 31.766 19.031 1 40 1 MET B O 1
ATOM 2065 N N . ASN B 1 2 ? 8.695 31.125 18.453 1 54.72 2 ASN B N 1
ATOM 2066 C CA . ASN B 1 2 ? 8.367 31.109 17.031 1 54.72 2 ASN B CA 1
ATOM 2067 C C . ASN B 1 2 ? 7.164 30.219 16.75 1 54.72 2 ASN B C 1
ATOM 2069 O O . ASN B 1 2 ? 7.148 29.047 17.141 1 54.72 2 ASN B O 1
ATOM 2073 N N . GLN B 1 3 ? 6.102 30.812 16.406 1 86.81 3 GLN B N 1
ATOM 2074 C CA . GLN B 1 3 ? 4.812 30.156 16.188 1 86.81 3 GLN B CA 1
ATOM 2075 C C . GLN B 1 3 ? 4.891 29.172 15.031 1 86.81 3 GLN B C 1
ATOM 2077 O O . GLN B 1 3 ? 5.305 29.531 13.922 1 86.81 3 GLN B O 1
ATOM 2082 N N . LYS B 1 4 ? 4.742 27.906 15.359 1 94.88 4 LYS B N 1
ATOM 2083 C CA . LYS B 1 4 ? 4.789 26.844 14.352 1 94.88 4 LYS B CA 1
ATOM 2084 C C . LYS B 1 4 ? 3.695 27.031 13.305 1 94.88 4 LYS B C 1
ATOM 2086 O O . LYS B 1 4 ? 2.598 27.5 13.617 1 94.88 4 LYS B O 1
ATOM 2091 N N . THR B 1 5 ? 4.074 26.828 12.078 1 98.25 5 THR B N 1
ATOM 2092 C CA . THR B 1 5 ? 3.121 26.844 10.977 1 98.25 5 THR B CA 1
ATOM 2093 C C . THR B 1 5 ? 2.703 25.422 10.594 1 98.25 5 THR B C 1
ATOM 2095 O O . THR B 1 5 ? 3.551 24.594 10.289 1 98.25 5 THR B O 1
ATOM 2098 N N . ILE B 1 6 ? 1.376 25.203 10.625 1 98.75 6 ILE B N 1
ATOM 2099 C CA . ILE B 1 6 ? 0.813 23.891 10.336 1 98.75 6 ILE B CA 1
ATOM 2100 C C . ILE B 1 6 ? 0.02 23.953 9.031 1 98.75 6 ILE B C 1
ATOM 2102 O O . ILE B 1 6 ? -0.811 24.844 8.844 1 98.75 6 ILE B O 1
ATOM 2106 N N . TRP B 1 7 ? 0.342 23.047 8.102 1 98.94 7 TRP B N 1
ATOM 2107 C CA . TRP B 1 7 ? -0.396 22.891 6.852 1 98.94 7 TRP B CA 1
ATOM 2108 C C . TRP B 1 7 ? -1.286 21.656 6.898 1 98.94 7 TRP B C 1
ATOM 2110 O O . TRP B 1 7 ? -0.797 20.531 7.078 1 98.94 7 TRP B O 1
ATOM 2120 N N . ILE B 1 8 ? -2.617 21.844 6.77 1 98.94 8 ILE B N 1
ATOM 2121 C CA . ILE B 1 8 ? -3.584 20.75 6.867 1 98.94 8 ILE B CA 1
ATOM 2122 C C . ILE B 1 8 ? -4.281 20.547 5.523 1 98.94 8 ILE B C 1
ATOM 2124 O O . ILE B 1 8 ? -4.918 21.469 5.008 1 98.94 8 ILE B O 1
ATOM 2128 N N . THR B 1 9 ? -4.16 19.375 4.941 1 98.88 9 THR B N 1
ATOM 2129 C CA . THR B 1 9 ? -4.953 19.031 3.762 1 98.88 9 THR B CA 1
ATOM 2130 C C . THR B 1 9 ? -6.281 18.406 4.164 1 98.88 9 THR B C 1
ATOM 2132 O O . THR B 1 9 ? -6.395 17.828 5.246 1 98.88 9 THR B O 1
ATOM 2135 N N . GLY B 1 10 ? -7.281 18.5 3.244 1 98.12 10 GLY B N 1
ATOM 2136 C CA . GLY B 1 10 ? -8.609 18.016 3.611 1 98.12 10 GLY B CA 1
ATOM 2137 C C . GLY B 1 10 ? -9.195 18.75 4.797 1 98.12 10 GLY B C 1
ATOM 2138 O O . GLY B 1 10 ? -9.828 18.141 5.664 1 98.12 10 GLY B O 1
ATOM 2139 N N . ALA B 1 11 ? -8.992 20.016 4.902 1 98.38 11 ALA B N 1
ATOM 2140 C CA . ALA B 1 11 ? -9.305 20.797 6.098 1 98.38 11 ALA B CA 1
ATOM 2141 C C . ALA B 1 11 ? -10.773 21.203 6.117 1 98.38 11 ALA B C 1
ATOM 2143 O O . ALA B 1 11 ? -11.281 21.672 7.137 1 98.38 11 ALA B O 1
ATOM 2144 N N . SER B 1 12 ? -11.523 20.953 5.062 1 96.5 12 SER B N 1
ATOM 2145 C CA . SER B 1 12 ? -12.844 21.547 4.898 1 96.5 12 SER B CA 1
ATOM 2146 C C . SER B 1 12 ? -13.914 20.719 5.621 1 96.5 12 SER B C 1
ATOM 2148 O O . SER B 1 12 ? -15.078 21.125 5.68 1 96.5 12 SER B O 1
ATOM 2150 N N . SER B 1 13 ? -13.555 19.562 6.129 1 95.44 13 SER B N 1
ATOM 2151 C CA . SER B 1 13 ? -14.555 18.719 6.785 1 95.44 13 SER B CA 1
ATOM 2152 C C . SER B 1 13 ? -13.898 17.688 7.691 1 95.44 13 SER B C 1
ATOM 2154 O O . SER B 1 13 ? -12.672 17.562 7.719 1 95.44 13 SER B O 1
ATOM 2156 N N . GLY B 1 14 ? -14.688 17.125 8.516 1 96.88 14 GLY B N 1
ATOM 2157 C CA . GLY B 1 14 ? -14.289 15.953 9.273 1 96.88 14 GLY B CA 1
ATOM 2158 C C . GLY B 1 14 ? -13.117 16.219 10.203 1 96.88 14 GLY B C 1
ATOM 2159 O O . GLY B 1 14 ? -13.125 17.172 10.969 1 96.88 14 GLY B O 1
ATOM 2160 N N . ILE B 1 15 ? -12.188 15.289 10.172 1 98.44 15 ILE B N 1
ATOM 2161 C CA . ILE B 1 15 ? -11.008 15.344 11.039 1 98.44 15 ILE B CA 1
ATOM 2162 C C . ILE B 1 15 ? -10.203 16.594 10.734 1 98.44 15 ILE B C 1
ATOM 2164 O O . ILE B 1 15 ? -9.711 17.266 11.641 1 98.44 15 ILE B O 1
ATOM 2168 N N . GLY B 1 16 ? -10.094 16.938 9.445 1 98.62 16 GLY B N 1
ATOM 2169 C CA . GLY B 1 16 ? -9.344 18.109 9.047 1 98.62 16 GLY B CA 1
ATOM 2170 C C . GLY B 1 16 ? -9.898 19.391 9.617 1 98.62 16 GLY B C 1
ATOM 2171 O O . GLY B 1 16 ? -9.141 20.234 10.109 1 98.62 16 GLY B O 1
ATOM 2172 N N . GLU B 1 17 ? -11.18 19.516 9.562 1 98.5 17 GLU B N 1
ATOM 2173 C CA . GLU B 1 17 ? -11.828 20.703 10.125 1 98.5 17 GLU B CA 1
ATOM 2174 C C . GLU B 1 17 ? -11.633 20.766 11.633 1 98.5 17 GLU B C 1
ATOM 2176 O O . GLU B 1 17 ? -11.367 21.844 12.18 1 98.5 17 GLU B O 1
ATOM 2181 N N . ALA B 1 18 ? -11.758 19.641 12.297 1 98.62 18 ALA B N 1
ATOM 2182 C CA . ALA B 1 18 ? -11.586 19.578 13.75 1 98.62 18 ALA B CA 1
ATOM 2183 C C . ALA B 1 18 ? -10.148 19.922 14.141 1 98.62 18 ALA B C 1
ATOM 2185 O O . ALA B 1 18 ? -9.922 20.609 15.141 1 98.62 18 ALA B O 1
ATOM 2186 N N . LEU B 1 19 ? -9.203 19.469 13.375 1 98.75 19 LEU B N 1
ATOM 2187 C CA . LEU B 1 19 ? -7.805 19.797 13.617 1 98.75 19 LEU B CA 1
ATOM 2188 C C . LEU B 1 19 ? -7.555 21.297 13.453 1 98.75 19 LEU B C 1
ATOM 2190 O O . LEU B 1 19 ? -6.871 21.906 14.273 1 98.75 19 LEU B O 1
ATOM 2194 N N . TYR B 1 20 ? -8.125 21.828 12.359 1 98.44 20 TYR B N 1
ATOM 2195 C CA . TYR B 1 20 ? -7.988 23.266 12.141 1 98.44 20 TYR B CA 1
ATOM 2196 C C . TYR B 1 20 ? -8.484 24.047 13.344 1 98.44 20 TYR B C 1
ATOM 2198 O O . TYR B 1 20 ? -7.773 24.906 13.867 1 98.44 20 TYR B O 1
ATOM 2206 N N . LYS B 1 21 ? -9.68 23.719 13.82 1 98.06 21 LYS B N 1
ATOM 2207 C CA . LYS B 1 21 ? -10.289 24.438 14.93 1 98.06 21 LYS B CA 1
ATOM 2208 C C . LYS B 1 21 ? -9.453 24.312 16.203 1 98.06 21 LYS B C 1
ATOM 2210 O O . LYS B 1 21 ? -9.297 25.297 16.938 1 98.06 2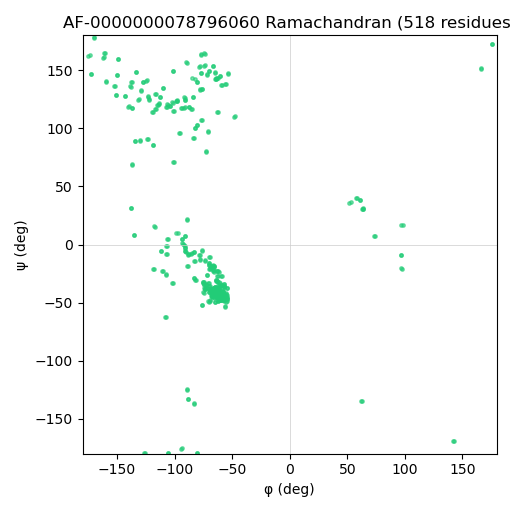1 LYS B O 1
ATOM 2215 N N . LEU B 1 22 ? -8.938 23.172 16.422 1 97.75 22 LEU B N 1
ATOM 2216 C CA . LEU B 1 22 ? -8.117 22.922 17.594 1 97.75 22 LEU B CA 1
ATOM 2217 C C . LEU B 1 22 ? -6.84 23.75 17.547 1 97.75 22 LEU B C 1
ATOM 2219 O O . LEU B 1 22 ? -6.508 24.438 18.516 1 97.75 22 LEU B O 1
ATOM 2223 N N . TYR B 1 23 ? -6.137 23.719 16.453 1 97.56 23 TYR B N 1
ATOM 2224 C CA . TYR B 1 23 ? -4.871 24.438 16.312 1 97.56 23 TYR B CA 1
ATOM 2225 C C . TYR B 1 23 ? -5.094 25.938 16.297 1 97.56 23 TYR B C 1
ATOM 2227 O O . TYR B 1 23 ? -4.273 26.703 16.828 1 97.56 23 TYR B O 1
ATOM 2235 N N . GLU B 1 24 ? -6.18 26.344 15.641 1 96.69 24 GLU B N 1
ATOM 2236 C CA . GLU B 1 24 ? -6.531 27.75 15.602 1 96.69 24 GLU B CA 1
ATOM 2237 C C . GLU B 1 24 ? -6.738 28.312 17.016 1 96.69 24 GLU B C 1
ATOM 2239 O O . GLU B 1 24 ? -6.215 29.375 17.344 1 96.69 24 GLU B O 1
ATOM 2244 N N . LYS B 1 25 ? -7.426 27.609 17.797 1 95.25 25 LYS B N 1
ATOM 2245 C CA . LYS B 1 25 ? -7.695 28.016 19.172 1 95.25 25 LYS B CA 1
ATOM 2246 C C . LYS B 1 25 ? -6.402 28.094 19.984 1 95.25 25 LYS B C 1
ATOM 2248 O O . LYS B 1 25 ? -6.289 28.922 20.906 1 95.25 25 LYS B O 1
ATOM 2253 N N . LYS B 1 26 ? -5.453 27.344 19.594 1 95.25 26 LYS B N 1
ATOM 2254 C CA . LYS B 1 26 ? -4.188 27.297 20.328 1 95.25 26 LYS B CA 1
ATOM 2255 C C . LYS B 1 26 ? -3.215 28.344 19.797 1 95.25 26 LYS B C 1
ATOM 2257 O O . LYS B 1 26 ? -2.127 28.516 20.359 1 95.25 26 LYS B O 1
ATOM 2262 N N . GLY B 1 27 ? -3.543 29.047 18.703 1 94.25 27 GLY B N 1
ATOM 2263 C CA . GLY B 1 27 ? -2.801 30.219 18.281 1 94.25 27 GLY B CA 1
ATOM 2264 C C . GLY B 1 27 ? -1.756 29.922 17.219 1 94.25 27 GLY B C 1
ATOM 2265 O O . GLY B 1 27 ? -0.856 30.719 16.984 1 94.25 27 GLY B O 1
ATOM 2266 N N . TYR B 1 28 ? -1.855 28.781 16.562 1 96.75 28 TYR B N 1
ATOM 2267 C CA . TYR B 1 28 ? -0.893 28.406 15.531 1 96.75 28 TYR B CA 1
ATOM 2268 C C . TYR B 1 28 ? -1.192 29.141 14.227 1 96.75 28 TYR B C 1
ATOM 2270 O O . TYR B 1 28 ? -2.309 29.625 14.016 1 96.75 28 TYR B O 1
ATOM 2278 N N . LYS B 1 29 ? -0.172 29.344 13.422 1 97.81 29 LYS B N 1
ATOM 2279 C CA . LYS B 1 29 ? -0.383 29.734 12.031 1 97.81 29 LYS B CA 1
ATOM 2280 C C . LYS B 1 29 ? -0.789 28.516 11.188 1 97.81 29 LYS B C 1
ATOM 2282 O O . LYS B 1 29 ? -0.194 27.453 11.305 1 97.81 29 LYS B O 1
ATOM 2287 N N . LEU B 1 30 ? -1.808 28.766 10.414 1 98.44 30 LEU B N 1
ATOM 2288 C CA . LEU B 1 30 ? -2.402 27.609 9.75 1 98.44 30 LEU B CA 1
ATOM 2289 C C . LEU B 1 30 ? -2.553 27.859 8.258 1 98.44 30 LEU B C 1
ATOM 2291 O O . LEU B 1 30 ? -2.943 28.953 7.844 1 98.44 30 LEU B O 1
ATOM 2295 N N . ILE B 1 31 ? -2.135 26.891 7.461 1 98.88 31 ILE B N 1
ATOM 2296 C CA . ILE B 1 31 ? -2.461 26.781 6.043 1 98.88 31 ILE B CA 1
ATOM 2297 C C . ILE B 1 31 ? -3.477 25.672 5.82 1 98.88 31 ILE B C 1
ATOM 2299 O O . ILE B 1 31 ? -3.242 24.531 6.215 1 98.88 31 ILE B O 1
ATOM 2303 N N . ILE B 1 32 ? -4.641 26.016 5.266 1 98.88 32 ILE B N 1
ATOM 2304 C CA . ILE B 1 32 ? -5.695 25.016 5.117 1 98.88 32 ILE B CA 1
ATOM 2305 C C . ILE B 1 32 ? -5.988 24.797 3.637 1 98.88 32 ILE B C 1
ATOM 2307 O O . ILE B 1 32 ? -6.117 25.75 2.871 1 98.88 32 ILE B O 1
ATOM 2311 N N . SER B 1 33 ? -5.988 23.516 3.256 1 98.88 33 SER B N 1
ATOM 2312 C CA . SER B 1 33 ? -6.152 23.156 1.851 1 98.88 33 SER B CA 1
ATOM 2313 C C . SER B 1 33 ? -7.273 22.141 1.667 1 98.88 33 SER B C 1
ATOM 2315 O O . SER B 1 33 ? -7.441 21.234 2.49 1 98.88 33 SER B O 1
ATOM 2317 N N . ALA B 1 34 ? -8.023 22.234 0.725 1 98.44 34 ALA B N 1
ATOM 2318 C CA . ALA B 1 34 ? -9.055 21.359 0.174 1 98.44 34 ALA B CA 1
ATOM 2319 C C . ALA B 1 34 ? -9.531 21.859 -1.186 1 98.44 34 ALA B C 1
ATOM 2321 O O . ALA B 1 34 ? -9.078 22.906 -1.661 1 98.44 34 ALA B O 1
ATOM 2322 N N . ARG B 1 35 ? -10.406 21.188 -1.787 1 96.75 35 ARG B N 1
ATOM 2323 C CA . ARG B 1 35 ? -10.953 21.609 -3.072 1 96.75 35 ARG B CA 1
ATOM 2324 C C . ARG B 1 35 ? -12.062 22.641 -2.885 1 96.75 35 ARG B C 1
ATOM 2326 O O . ARG B 1 35 ? -12.281 23.484 -3.75 1 96.75 35 ARG B O 1
ATOM 2333 N N . ASN B 1 36 ? -12.742 22.516 -1.788 1 97.25 36 ASN B N 1
ATOM 2334 C CA . ASN B 1 36 ? -13.891 23.375 -1.501 1 97.25 36 ASN B CA 1
ATOM 2335 C C . ASN B 1 36 ? -13.469 24.703 -0.906 1 97.25 36 ASN B C 1
ATOM 2337 O O . ASN B 1 36 ? -13.469 24.875 0.314 1 97.25 36 ASN B O 1
ATOM 2341 N N . VAL B 1 37 ? -13.273 25.672 -1.775 1 98.19 37 VAL B N 1
ATOM 2342 C CA . VAL B 1 37 ? -12.727 26.969 -1.373 1 98.19 37 VAL B CA 1
ATOM 2343 C C . VAL B 1 37 ? -13.734 27.688 -0.486 1 98.19 37 VAL B C 1
ATOM 2345 O O . VAL B 1 37 ? -13.352 28.328 0.497 1 98.19 37 VAL B O 1
ATOM 2348 N N . LYS B 1 38 ? -14.984 27.594 -0.844 1 98.31 38 LYS B N 1
ATOM 2349 C CA . LYS B 1 38 ? -16.016 28.26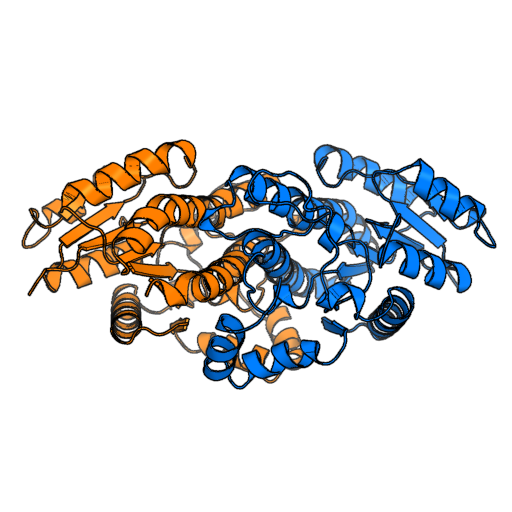6 -0.065 1 98.31 38 LYS B CA 1
ATOM 2350 C C . LYS B 1 38 ? -16.016 27.781 1.383 1 98.31 38 LYS B C 1
ATOM 2352 O O . LYS B 1 38 ? -16.125 28.594 2.311 1 98.31 38 LYS B O 1
ATOM 2357 N N . ALA B 1 39 ? -15.883 26.516 1.579 1 97.94 39 ALA B N 1
ATOM 2358 C CA . ALA B 1 39 ? -15.852 25.938 2.924 1 97.94 39 ALA B CA 1
ATOM 2359 C C . ALA B 1 39 ? -14.609 26.406 3.684 1 97.94 39 ALA B C 1
ATOM 2361 O O . ALA B 1 39 ? -14.672 26.672 4.883 1 97.94 39 ALA B O 1
ATOM 2362 N N . LEU B 1 40 ? -13.508 26.531 2.996 1 98.56 40 LEU B N 1
ATOM 2363 C CA . LEU B 1 40 ? -12.266 26.969 3.617 1 98.56 40 LEU B CA 1
ATOM 2364 C C . LEU B 1 40 ? -12.375 28.422 4.062 1 98.56 40 LEU B C 1
ATOM 2366 O O . LEU B 1 40 ? -11.945 28.766 5.168 1 98.56 40 LEU B O 1
ATOM 2370 N N . GLU B 1 41 ? -12.922 29.219 3.195 1 98.38 41 GLU B N 1
ATOM 2371 C CA . GLU B 1 41 ? -13.078 30.641 3.52 1 98.38 41 GLU B CA 1
ATOM 2372 C C . GLU B 1 41 ? -14.023 30.828 4.703 1 98.38 41 GLU B C 1
ATOM 2374 O O . GLU B 1 41 ? -13.805 31.703 5.543 1 98.38 41 GLU B O 1
ATOM 2379 N N . LYS B 1 42 ? -15.047 30.047 4.715 1 97.94 42 LYS B N 1
ATOM 2380 C CA . LYS B 1 42 ? -15.969 30.094 5.852 1 97.94 42 LYS B CA 1
ATOM 2381 C C . LYS B 1 42 ? -15.242 29.781 7.156 1 97.94 42 LYS B C 1
ATOM 2383 O O . LYS B 1 42 ? -15.477 30.422 8.172 1 97.94 42 LYS B O 1
ATOM 2388 N N . LEU B 1 43 ? -14.367 28.781 7.156 1 97.62 43 LEU B N 1
ATOM 2389 C CA . LEU B 1 43 ? -13.578 28.422 8.328 1 97.62 43 LEU B CA 1
ATOM 2390 C C . LEU B 1 43 ? -12.664 29.562 8.742 1 97.62 43 LEU B C 1
ATOM 2392 O O . LEU B 1 43 ? -12.602 29.922 9.922 1 97.62 43 LEU B O 1
ATOM 2396 N N . LYS B 1 44 ? -11.969 30.141 7.773 1 97.88 44 LYS B N 1
ATOM 2397 C CA . LYS B 1 44 ? -11.07 31.266 8.055 1 97.88 44 LYS B CA 1
ATOM 2398 C C . LYS B 1 44 ? -11.828 32.438 8.672 1 97.88 44 LYS B C 1
ATOM 2400 O O . LYS B 1 44 ? -11.375 33.031 9.648 1 97.88 44 LYS B O 1
ATOM 2405 N N . ASN B 1 45 ? -12.961 32.719 8.117 1 97.12 45 ASN B N 1
ATOM 2406 C CA . ASN B 1 45 ? -13.734 33.875 8.539 1 97.12 45 ASN B CA 1
ATOM 2407 C C . ASN B 1 45 ? -14.32 33.688 9.938 1 97.12 45 ASN B C 1
ATOM 2409 O O . ASN B 1 45 ? -14.609 34.656 10.633 1 97.12 45 ASN B O 1
ATOM 2413 N N . SER B 1 46 ? -14.438 32.469 10.367 1 94.69 46 SER B N 1
ATOM 2414 C CA . SER B 1 46 ? -14.992 32.156 11.68 1 94.69 46 SER B CA 1
ATOM 2415 C C . SER B 1 46 ? -13.906 32.094 12.742 1 94.69 46 SER B C 1
ATOM 2417 O O . SER B 1 46 ? -14.203 31.938 13.93 1 94.69 46 SER B O 1
ATOM 2419 N N . ALA B 1 47 ? -12.711 32.25 12.383 1 94.88 47 ALA B N 1
ATOM 2420 C CA . ALA B 1 47 ? -11.57 32.094 13.289 1 94.88 47 ALA B CA 1
ATOM 2421 C C . ALA B 1 47 ? -11.461 33.281 14.242 1 94.88 47 ALA B C 1
ATOM 2423 O O . ALA B 1 47 ? -11.891 34.375 13.914 1 94.88 47 ALA B O 1
ATOM 2424 N N . PHE B 1 48 ? -10.875 33.062 15.383 1 93.5 48 PHE B N 1
ATOM 2425 C CA . PHE B 1 48 ? -10.578 34.125 16.328 1 93.5 48 PHE B CA 1
ATOM 2426 C C . PHE B 1 48 ? -9.602 35.125 15.734 1 93.5 48 PHE B C 1
ATOM 2428 O O . PHE B 1 48 ? -9.75 36.344 15.922 1 93.5 48 PHE B O 1
ATOM 2435 N N . ASN B 1 49 ? -8.602 34.625 15.031 1 93.19 49 ASN B N 1
ATOM 2436 C CA . ASN B 1 49 ? -7.613 35.438 14.32 1 93.19 49 ASN B CA 1
ATOM 2437 C C . ASN B 1 49 ? -7.453 34.969 12.875 1 93.19 49 ASN B C 1
ATOM 2439 O O . ASN B 1 49 ? -6.512 34.25 12.547 1 93.19 49 ASN B O 1
ATOM 2443 N N . PRO B 1 50 ? -8.203 35.5 12.023 1 95 50 PRO B N 1
ATOM 2444 C CA . PRO B 1 50 ? -8.188 35.062 10.617 1 95 50 PRO B CA 1
ATOM 2445 C C . PRO B 1 50 ? -6.84 35.312 9.945 1 95 50 PRO B C 1
ATOM 2447 O O . PRO B 1 50 ? -6.52 34.688 8.945 1 95 50 PRO B O 1
ATOM 2450 N N . THR B 1 51 ? -6.078 36.25 10.5 1 94.69 51 THR B N 1
ATOM 2451 C CA . THR B 1 51 ? -4.797 36.594 9.891 1 94.69 51 THR B CA 1
ATOM 2452 C C . THR B 1 51 ? -3.797 35.469 10.062 1 94.69 51 THR B C 1
ATOM 2454 O O . THR B 1 51 ? -2.777 35.406 9.375 1 94.69 51 THR B O 1
ATOM 2457 N N . HIS B 1 52 ? -4.117 34.562 10.984 1 96.5 52 HIS B N 1
ATOM 2458 C CA . HIS B 1 52 ? -3.244 33.406 11.219 1 96.5 52 HIS B CA 1
ATOM 2459 C C . HIS B 1 52 ? -3.639 32.219 10.344 1 96.5 52 HIS B C 1
ATOM 2461 O O . HIS B 1 52 ? -3.088 31.125 10.484 1 96.5 52 HIS B O 1
ATOM 2467 N N . THR B 1 53 ? -4.566 32.438 9.438 1 98.19 53 THR B N 1
ATOM 2468 C CA . THR B 1 53 ? -5.027 31.375 8.562 1 98.19 53 THR B CA 1
ATOM 2469 C C . THR B 1 53 ? -4.848 31.75 7.098 1 98.19 53 THR B C 1
ATOM 2471 O O . THR B 1 53 ? -5.258 32.844 6.676 1 98.19 53 THR B O 1
ATOM 2474 N N . TYR B 1 54 ? -4.207 30.922 6.348 1 98.62 54 TYR B N 1
ATOM 2475 C CA . TYR B 1 54 ? -4.055 31.094 4.91 1 98.62 54 TYR B CA 1
ATOM 2476 C C . TYR B 1 54 ? -4.793 30 4.152 1 98.62 54 TYR B C 1
ATOM 2478 O O . TYR B 1 54 ? -4.574 28.797 4.391 1 98.62 54 TYR B O 1
ATOM 2486 N N . VAL B 1 55 ? -5.727 30.406 3.297 1 98.81 55 VAL B N 1
ATOM 2487 C CA . VAL B 1 55 ? -6.48 29.469 2.475 1 98.81 55 VAL B CA 1
ATOM 2488 C C . VAL B 1 55 ? -5.695 29.141 1.205 1 98.81 55 VAL B C 1
ATOM 2490 O O . VAL B 1 55 ? -5.402 30.031 0.405 1 98.81 55 VAL B O 1
ATOM 2493 N N . LEU B 1 56 ? -5.297 27.891 1.02 1 98.88 56 LEU B N 1
ATOM 2494 C CA . LEU B 1 56 ? -4.562 27.406 -0.146 1 98.88 56 LEU B CA 1
ATOM 2495 C C . LEU B 1 56 ? -5.305 26.266 -0.82 1 98.88 56 LEU B C 1
ATOM 2497 O O . LEU B 1 56 ? -5.09 25.094 -0.484 1 98.88 56 LEU B O 1
ATOM 2501 N N . PRO B 1 57 ? -6.176 26.594 -1.792 1 98.56 57 PRO B N 1
ATOM 2502 C CA . PRO B 1 57 ? -6.914 25.531 -2.479 1 98.56 57 PRO B CA 1
ATOM 2503 C C . PRO B 1 57 ? -5.996 24.484 -3.102 1 98.56 57 PRO B C 1
ATOM 2505 O O . PRO B 1 57 ? -4.953 24.828 -3.666 1 98.56 57 PRO B O 1
ATOM 2508 N N . LEU B 1 58 ? -6.355 23.234 -2.98 1 98.38 58 LEU B N 1
ATOM 2509 C CA . LEU B 1 58 ? -5.488 22.141 -3.408 1 98.38 58 LEU B CA 1
ATOM 2510 C C . LEU B 1 58 ? -6.312 20.938 -3.832 1 98.38 58 LEU B C 1
ATOM 2512 O O . LEU B 1 58 ? -7.273 20.562 -3.156 1 98.38 58 LEU B O 1
ATOM 2516 N N . ASP B 1 59 ? -6.039 20.438 -4.988 1 98.25 59 ASP B N 1
ATOM 2517 C CA . ASP B 1 59 ? -6.551 19.156 -5.48 1 98.25 59 ASP B CA 1
ATOM 2518 C C . ASP B 1 59 ? -5.461 18.094 -5.484 1 98.25 59 ASP B C 1
ATOM 2520 O O . ASP B 1 59 ? -4.492 18.188 -6.242 1 98.25 59 ASP B O 1
ATOM 2524 N N . LEU B 1 60 ? -5.672 17.062 -4.723 1 98.19 60 LEU B N 1
ATOM 2525 C CA . LEU B 1 60 ? -4.652 16.031 -4.547 1 98.19 60 LEU B CA 1
ATOM 2526 C C . LEU B 1 60 ? -4.477 15.219 -5.824 1 98.19 60 LEU B C 1
ATOM 2528 O O . LEU B 1 60 ? -3.506 14.469 -5.961 1 98.19 60 LEU B O 1
ATOM 2532 N N . ASN B 1 61 ? -5.371 15.391 -6.793 1 96.88 61 ASN B N 1
ATOM 2533 C CA . ASN B 1 61 ? -5.211 14.734 -8.094 1 96.88 61 ASN B CA 1
ATOM 2534 C C . ASN B 1 61 ? -4.273 15.523 -9 1 96.88 61 ASN B C 1
ATOM 2536 O O . ASN B 1 61 ? -3.82 15.008 -10.023 1 96.88 61 ASN B O 1
ATOM 2540 N N . ASP B 1 62 ? -4.012 16.734 -8.602 1 97.5 62 ASP B N 1
ATOM 2541 C CA . ASP B 1 62 ? -3.227 17.594 -9.477 1 97.5 62 ASP B CA 1
ATOM 2542 C C . ASP B 1 62 ? -1.771 17.672 -9.016 1 97.5 62 ASP B C 1
ATOM 2544 O O . ASP B 1 62 ? -1.273 18.734 -8.672 1 97.5 62 ASP B O 1
ATOM 2548 N N . THR B 1 63 ? -1.073 16.594 -9.203 1 97.31 63 THR B N 1
ATOM 2549 C CA . THR B 1 63 ? 0.277 16.453 -8.672 1 97.31 63 THR B CA 1
ATOM 2550 C C . THR B 1 63 ? 1.231 17.422 -9.352 1 97.31 63 THR B C 1
ATOM 2552 O O . THR B 1 63 ? 2.25 17.812 -8.773 1 97.31 63 THR B O 1
ATOM 2555 N N . GLU B 1 64 ? 0.94 17.875 -10.508 1 96.75 64 GLU B N 1
ATOM 2556 C CA . GLU B 1 64 ? 1.806 18.797 -11.25 1 96.75 64 GLU B CA 1
ATOM 2557 C C . GLU B 1 64 ? 1.858 20.172 -10.594 1 96.75 64 GLU B C 1
ATOM 2559 O O . GLU B 1 64 ? 2.789 20.938 -10.828 1 96.75 64 GLU B O 1
ATOM 2564 N N . SER B 1 65 ? 0.885 20.5 -9.758 1 97.94 65 SER B N 1
ATOM 2565 C CA . SER B 1 65 ? 0.796 21.828 -9.148 1 97.94 65 SER B CA 1
ATOM 2566 C C . SER B 1 65 ? 1.536 21.875 -7.812 1 97.94 65 SER B C 1
ATOM 2568 O O . SER B 1 65 ? 1.73 22.938 -7.238 1 97.94 65 SER B O 1
ATOM 2570 N N . PHE B 1 66 ? 2.047 20.781 -7.316 1 98.62 66 PHE B N 1
ATOM 2571 C CA . PHE B 1 66 ? 2.457 20.656 -5.926 1 98.62 66 PHE B CA 1
ATOM 2572 C C . PHE B 1 66 ? 3.686 21.5 -5.645 1 98.62 66 PHE B C 1
ATOM 2574 O O . PHE B 1 66 ? 3.811 22.078 -4.559 1 98.62 66 PHE B O 1
ATOM 2581 N N . GLN B 1 67 ? 4.578 21.594 -6.598 1 98.12 67 GLN B N 1
ATOM 2582 C CA . GLN B 1 67 ? 5.762 22.422 -6.383 1 98.12 67 GLN B CA 1
ATOM 2583 C C . GLN B 1 67 ? 5.379 23.875 -6.145 1 98.12 67 GLN B C 1
ATOM 2585 O O . GLN B 1 67 ? 5.875 24.5 -5.211 1 98.12 67 GLN B O 1
ATOM 2590 N N . SER B 1 68 ? 4.52 24.375 -6.961 1 98.5 68 SER B N 1
ATOM 2591 C CA . SER B 1 68 ? 4.074 25.766 -6.824 1 98.5 68 SER B CA 1
ATOM 2592 C C . SER B 1 68 ? 3.256 25.953 -5.551 1 98.5 68 SER B C 1
ATOM 2594 O O . SER B 1 68 ? 3.369 26.984 -4.883 1 98.5 68 SER B O 1
ATOM 2596 N N . LYS B 1 69 ? 2.42 24.984 -5.258 1 98.75 69 LYS B N 1
ATOM 2597 C CA . LYS B 1 69 ? 1.604 25.062 -4.047 1 98.75 69 LYS B CA 1
ATOM 2598 C C . LYS B 1 69 ? 2.477 25.062 -2.797 1 98.75 69 LYS B C 1
ATOM 2600 O O . LYS B 1 69 ? 2.18 25.766 -1.829 1 98.75 69 LYS B O 1
ATOM 2605 N N . CYS B 1 70 ? 3.551 24.25 -2.822 1 98.81 70 CYS B N 1
ATOM 2606 C CA . CYS B 1 70 ? 4.465 24.219 -1.685 1 98.81 70 CYS B CA 1
ATOM 2607 C C . CYS B 1 70 ? 5.188 25.547 -1.526 1 98.81 70 CYS B C 1
ATOM 2609 O O . CYS B 1 70 ? 5.371 26.031 -0.407 1 98.81 70 CYS B O 1
ATOM 2611 N N . LYS B 1 71 ? 5.59 26.094 -2.629 1 98.69 71 LYS B N 1
ATOM 2612 C CA . LYS B 1 71 ? 6.203 27.422 -2.578 1 98.69 71 LYS B CA 1
ATOM 2613 C C . LYS B 1 71 ? 5.254 28.438 -1.957 1 98.69 71 LYS B C 1
ATOM 2615 O O . LYS B 1 71 ? 5.656 29.219 -1.094 1 98.69 71 LYS B O 1
ATOM 2620 N N . GLU B 1 72 ? 4.039 28.422 -2.418 1 98.81 72 GLU B N 1
ATOM 2621 C CA . GLU B 1 72 ? 3.027 29.328 -1.887 1 98.81 72 GLU B CA 1
ATOM 2622 C C . GLU B 1 72 ? 2.793 29.094 -0.399 1 98.81 72 GLU B C 1
ATOM 2624 O O . GLU B 1 72 ? 2.66 30.031 0.378 1 98.81 72 GLU B O 1
ATOM 2629 N N . ALA B 1 73 ? 2.736 27.844 -0.008 1 98.88 73 ALA B N 1
ATOM 2630 C CA . ALA B 1 73 ? 2.543 27.484 1.396 1 98.88 73 ALA B CA 1
ATOM 2631 C C . ALA B 1 73 ? 3.668 28.047 2.264 1 98.88 73 ALA B C 1
ATOM 2633 O O . ALA B 1 73 ? 3.414 28.625 3.318 1 98.88 73 ALA B O 1
ATOM 2634 N N . ILE B 1 74 ? 4.895 27.875 1.821 1 98.69 74 ILE B N 1
ATOM 2635 C CA . ILE B 1 74 ? 6.062 28.344 2.557 1 98.69 74 ILE B CA 1
ATOM 2636 C C . ILE B 1 74 ? 6.039 29.859 2.645 1 98.69 74 ILE B C 1
ATOM 2638 O O . ILE B 1 74 ? 6.289 30.438 3.707 1 98.69 74 ILE B O 1
ATOM 2642 N N . GLU B 1 75 ? 5.652 30.5 1.596 1 98.44 75 GLU B N 1
ATOM 2643 C CA . GLU B 1 75 ? 5.664 31.969 1.524 1 98.44 75 GLU B CA 1
ATOM 2644 C C . GLU B 1 75 ? 4.57 32.562 2.398 1 98.44 75 GLU B C 1
ATOM 2646 O O . GLU B 1 75 ? 4.68 33.719 2.832 1 98.44 75 GLU B O 1
ATOM 2651 N N . ALA B 1 76 ? 3.523 31.828 2.633 1 98.19 76 ALA B N 1
ATOM 2652 C CA . ALA B 1 76 ? 2.391 32.344 3.395 1 98.19 76 ALA B CA 1
ATOM 2653 C C . ALA B 1 76 ? 2.838 32.875 4.754 1 98.19 76 ALA B C 1
ATOM 2655 O O . ALA B 1 76 ? 2.395 33.938 5.191 1 98.19 76 ALA B O 1
ATOM 2656 N N . PHE B 1 77 ? 3.701 32.156 5.449 1 97.69 77 PHE B N 1
ATOM 2657 C CA . PHE B 1 77 ? 4.137 32.562 6.777 1 97.69 77 PHE B CA 1
ATOM 2658 C C . PHE B 1 77 ? 5.645 32.406 6.93 1 97.69 77 PHE B C 1
ATOM 2660 O O . PHE B 1 77 ? 6.172 32.469 8.039 1 97.69 77 PHE B O 1
ATOM 2667 N N . GLY B 1 78 ? 6.371 32.094 5.828 1 97.19 78 GLY B N 1
ATOM 2668 C CA . GLY B 1 78 ? 7.824 32.031 5.82 1 97.19 78 GLY B CA 1
ATOM 2669 C C . GLY B 1 78 ? 8.359 30.625 6.012 1 97.19 78 GLY B C 1
ATOM 2670 O O . GLY B 1 78 ? 9.523 30.359 5.699 1 97.19 78 GLY B O 1
ATOM 2671 N N . GLN B 1 79 ? 7.508 29.734 6.562 1 97.19 79 GLN B N 1
ATOM 2672 C CA . GLN B 1 79 ? 7.945 28.359 6.797 1 97.19 79 GLN B CA 1
ATOM 2673 C C . GLN B 1 79 ? 6.75 27.438 6.996 1 97.19 79 GLN B C 1
ATOM 2675 O O . GLN B 1 79 ? 5.641 27.891 7.27 1 97.19 79 GLN B O 1
ATOM 2680 N N . VAL B 1 80 ? 6.953 26.172 6.832 1 98.62 80 VAL B N 1
ATOM 2681 C CA . VAL B 1 80 ? 6.047 25.094 7.227 1 98.62 80 VAL B CA 1
ATOM 2682 C C . VAL B 1 80 ? 6.758 24.141 8.18 1 98.62 80 VAL B C 1
ATOM 2684 O O . VAL B 1 80 ? 7.832 23.609 7.859 1 98.62 80 VAL B O 1
ATOM 2687 N N . ASP B 1 81 ? 6.184 23.938 9.328 1 98.62 81 ASP B N 1
ATOM 2688 C CA . ASP B 1 81 ? 6.82 23.094 10.336 1 98.62 81 ASP B CA 1
ATOM 2689 C C . ASP B 1 81 ? 6.195 21.703 10.359 1 98.62 81 ASP B C 1
ATOM 2691 O O . ASP B 1 81 ? 6.852 20.734 10.727 1 98.62 81 ASP B O 1
ATOM 2695 N N . LEU B 1 82 ? 4.926 21.625 10.094 1 98.81 82 LEU B N 1
ATOM 2696 C CA . LEU B 1 82 ? 4.137 20.406 10.164 1 98.81 82 LEU B CA 1
ATOM 2697 C C . LEU B 1 82 ? 3.146 20.328 9 1 98.81 82 LEU B C 1
ATOM 2699 O O . LEU B 1 82 ? 2.363 21.25 8.789 1 98.81 82 LEU B O 1
ATOM 2703 N N . LEU B 1 83 ? 3.283 19.312 8.188 1 98.94 83 LEU B N 1
ATOM 2704 C CA . LEU B 1 83 ? 2.283 19 7.172 1 98.94 83 LEU B CA 1
ATOM 2705 C C . LEU B 1 83 ? 1.399 17.844 7.625 1 98.94 83 LEU B C 1
ATOM 2707 O O . LEU B 1 83 ? 1.885 16.719 7.824 1 98.94 83 LEU B O 1
ATOM 2711 N N . ILE B 1 84 ? 0.116 18.094 7.844 1 98.94 84 ILE B N 1
ATOM 2712 C CA . ILE B 1 84 ? -0.858 17.062 8.172 1 98.94 84 ILE B CA 1
ATOM 2713 C C . ILE B 1 84 ? -1.581 16.609 6.906 1 98.94 84 ILE B C 1
ATOM 2715 O O . ILE B 1 84 ? -2.529 17.266 6.461 1 98.94 84 ILE B O 1
ATOM 2719 N N . ASN B 1 85 ? -1.058 15.531 6.371 1 98.88 85 ASN B N 1
ATOM 2720 C CA . ASN B 1 85 ? -1.729 14.867 5.258 1 98.88 85 ASN B CA 1
ATOM 2721 C C . ASN B 1 85 ? -3.008 14.164 5.711 1 98.88 85 ASN B C 1
ATOM 2723 O O . ASN B 1 85 ? -2.969 13.016 6.148 1 98.88 85 ASN B O 1
ATOM 2727 N N . ASN B 1 86 ? -4.09 14.844 5.516 1 98.62 86 ASN B N 1
ATOM 2728 C CA . ASN B 1 86 ? -5.359 14.344 6.027 1 98.62 86 ASN B CA 1
ATOM 2729 C C . ASN B 1 86 ? -6.355 14.094 4.898 1 98.62 86 ASN B C 1
ATOM 2731 O O . ASN B 1 86 ? -7.297 13.312 5.062 1 98.62 86 ASN B O 1
ATOM 2735 N N . GLY B 1 87 ? -6.141 14.719 3.76 1 97.38 87 GLY B N 1
ATOM 2736 C CA . GLY B 1 87 ? -7.047 14.531 2.637 1 97.38 87 GLY B CA 1
ATOM 2737 C C . GLY B 1 87 ? -7.055 13.102 2.111 1 97.38 87 GLY B C 1
ATOM 2738 O O . GLY B 1 87 ? -6.012 12.453 2.064 1 97.38 87 GLY B O 1
ATOM 2739 N N . GLY B 1 88 ? -8.234 12.633 1.703 1 96.75 88 GLY B N 1
ATOM 2740 C CA . GLY B 1 88 ? -8.383 11.297 1.141 1 96.75 88 GLY B CA 1
ATOM 2741 C C . GLY B 1 88 ? -9.82 10.93 0.839 1 96.75 88 GLY B C 1
ATOM 2742 O O . GLY B 1 88 ? -10.734 11.711 1.114 1 96.75 88 GLY B O 1
ATOM 2743 N N . ILE B 1 89 ? -9.969 9.773 0.185 1 97.31 89 ILE B N 1
ATOM 2744 C CA . ILE B 1 89 ? -11.305 9.266 -0.127 1 97.31 89 ILE B CA 1
ATOM 2745 C C . ILE B 1 89 ? -11.391 7.789 0.232 1 97.31 89 ILE B C 1
ATOM 2747 O O . ILE B 1 89 ? -10.391 7.07 0.188 1 97.31 89 ILE B O 1
ATOM 2751 N N . SER B 1 90 ? -12.586 7.371 0.632 1 97 90 SER B N 1
ATOM 2752 C CA . SER B 1 90 ? -12.812 5.988 1.039 1 97 90 SER B CA 1
ATOM 2753 C C . SER B 1 90 ? -13.578 5.215 -0.03 1 97 90 SER B C 1
ATOM 2755 O O . SER B 1 90 ? -13.844 5.742 -1.111 1 97 90 SER B O 1
ATOM 2757 N N . GLN B 1 91 ? -13.836 3.926 0.273 1 97.12 91 GLN B N 1
ATOM 2758 C CA . GLN B 1 91 ? -14.461 3 -0.667 1 97.12 91 GLN B CA 1
ATOM 2759 C C . GLN B 1 91 ? -15.516 2.143 0.024 1 97.12 91 GLN B C 1
ATOM 2761 O O . GLN B 1 91 ? -15.328 1.71 1.162 1 97.12 91 GLN B O 1
ATOM 2766 N N . ARG B 1 92 ? -16.656 1.9 -0.655 1 96.88 92 ARG B N 1
ATOM 2767 C CA . ARG B 1 92 ? -17.625 0.896 -0.244 1 96.88 92 ARG B CA 1
ATOM 2768 C C . ARG B 1 92 ? -18.078 0.052 -1.432 1 96.88 92 ARG B C 1
ATOM 2770 O O . ARG B 1 92 ? -19.125 0.324 -2.033 1 96.88 92 ARG B O 1
ATOM 2777 N N . SER B 1 93 ? -17.391 -0.974 -1.665 1 97.5 93 SER B N 1
ATOM 2778 C CA . SER B 1 93 ? -17.719 -1.928 -2.719 1 97.5 93 SER B CA 1
ATOM 2779 C C . SER B 1 93 ? -16.828 -3.158 -2.65 1 97.5 93 SER B C 1
ATOM 2781 O O . SER B 1 93 ? -15.664 -3.062 -2.246 1 97.5 93 SER B O 1
ATOM 2783 N N . LEU B 1 94 ? -17.359 -4.277 -3.002 1 97.44 94 LEU B N 1
ATOM 2784 C CA . LEU B 1 94 ? -16.578 -5.504 -3.064 1 97.44 94 LEU B CA 1
ATOM 2785 C C . LEU B 1 94 ? -15.531 -5.422 -4.176 1 97.44 94 LEU B C 1
ATOM 2787 O O . LEU B 1 94 ? -15.734 -4.723 -5.172 1 97.44 94 LEU B O 1
ATOM 2791 N N . ALA B 1 95 ? -14.438 -6.172 -4.023 1 97.81 95 ALA B N 1
ATOM 2792 C CA . ALA B 1 95 ? -13.391 -6.215 -5.043 1 97.81 95 ALA B CA 1
ATOM 2793 C C . ALA B 1 95 ? -13.961 -6.605 -6.402 1 97.81 95 ALA B C 1
ATOM 2795 O O . ALA B 1 95 ? -13.633 -5.996 -7.422 1 97.81 95 ALA B O 1
ATOM 2796 N N . GLN B 1 96 ? -14.844 -7.562 -6.391 1 97.62 96 GLN B N 1
ATOM 2797 C CA . GLN B 1 96 ? -15.406 -8.109 -7.621 1 97.62 96 GLN B CA 1
ATOM 2798 C C . GLN B 1 96 ? -16.25 -7.062 -8.352 1 97.62 96 GLN B C 1
ATOM 2800 O O . GLN B 1 96 ? -16.406 -7.129 -9.57 1 97.62 96 GLN B O 1
ATOM 2805 N N . GLU B 1 97 ? -16.656 -6.059 -7.637 1 97.69 97 GLU B N 1
ATOM 2806 C CA . GLU B 1 97 ? -17.578 -5.07 -8.18 1 97.69 97 GLU B CA 1
ATOM 2807 C C . GLU B 1 97 ? -16.875 -3.75 -8.469 1 97.69 97 GLU B C 1
ATOM 2809 O O . GLU B 1 97 ? -17.453 -2.836 -9.055 1 97.69 97 GLU B O 1
ATOM 2814 N N . THR B 1 98 ? -15.703 -3.646 -8.07 1 98.38 98 THR B N 1
ATOM 2815 C CA . THR B 1 98 ? -14.984 -2.379 -8.172 1 98.38 98 THR B CA 1
ATOM 2816 C C . THR B 1 98 ? -14.164 -2.33 -9.453 1 98.38 98 THR B C 1
ATOM 2818 O O . THR B 1 98 ? -13.258 -3.146 -9.648 1 98.38 98 THR B O 1
ATOM 2821 N N . ARG B 1 99 ? -14.484 -1.412 -10.289 1 98.12 99 ARG B N 1
ATOM 2822 C CA . ARG B 1 99 ? -13.719 -1.245 -11.516 1 98.12 99 ARG B CA 1
ATOM 2823 C C . ARG B 1 99 ? -12.281 -0.823 -11.211 1 98.12 99 ARG B C 1
ATOM 2825 O O . ARG B 1 99 ? -12.039 -0.087 -10.258 1 98.12 99 ARG B O 1
ATOM 2832 N N . LEU B 1 100 ? -11.336 -1.235 -12.039 1 98.44 100 LEU B N 1
ATOM 2833 C CA . LEU B 1 100 ? -9.922 -0.914 -11.836 1 98.44 100 LEU B CA 1
ATOM 2834 C C . LEU B 1 100 ? -9.711 0.595 -11.828 1 98.44 100 LEU B C 1
ATOM 2836 O O . LEU B 1 100 ? -8.844 1.096 -11.094 1 98.44 100 LEU B O 1
ATOM 2840 N N . GLU B 1 101 ? -10.453 1.314 -12.609 1 98.19 101 GLU B N 1
ATOM 2841 C CA . GLU B 1 101 ? -10.352 2.77 -12.664 1 98.19 101 GLU B CA 1
ATOM 2842 C C . GLU B 1 101 ? -10.656 3.393 -11.305 1 98.19 101 GLU B C 1
ATOM 2844 O O . GLU B 1 101 ? -10.078 4.422 -10.945 1 98.19 101 GLU B O 1
ATOM 2849 N N . VAL B 1 102 ? -11.578 2.814 -10.562 1 98.56 102 VAL B N 1
ATOM 2850 C CA . VAL B 1 102 ? -11.914 3.301 -9.234 1 98.56 102 VAL B CA 1
ATOM 2851 C C . VAL B 1 102 ? -10.766 3.018 -8.273 1 98.56 102 VAL B C 1
ATOM 2853 O O . VAL B 1 102 ? -10.422 3.867 -7.445 1 98.56 102 VAL B O 1
ATOM 2856 N N . ASP B 1 103 ? -10.164 1.812 -8.406 1 98.81 103 ASP B N 1
ATOM 2857 C CA . ASP B 1 103 ? -8.961 1.524 -7.633 1 98.81 103 ASP B CA 1
ATOM 2858 C C . ASP B 1 103 ? -7.891 2.592 -7.863 1 98.81 103 ASP B C 1
ATOM 2860 O O . ASP B 1 103 ? -7.266 3.068 -6.914 1 98.81 103 ASP B O 1
ATOM 2864 N N . ARG B 1 104 ? -7.703 2.928 -9.125 1 98.62 104 ARG B N 1
ATOM 2865 C CA . ARG B 1 104 ? -6.691 3.904 -9.508 1 98.62 104 ARG B CA 1
ATOM 2866 C C . ARG B 1 104 ? -7.004 5.277 -8.93 1 98.62 104 ARG B C 1
ATOM 2868 O O . ARG B 1 104 ? -6.102 5.988 -8.484 1 98.62 104 ARG B O 1
ATOM 2875 N N . LYS B 1 105 ? -8.242 5.633 -8.945 1 98.44 105 LYS B N 1
ATOM 2876 C CA . LYS B 1 105 ? -8.648 6.93 -8.414 1 98.44 105 LYS B CA 1
ATOM 2877 C C . LYS B 1 105 ? -8.352 7.023 -6.918 1 98.44 105 LYS B C 1
ATOM 2879 O O . LYS B 1 105 ? -7.84 8.047 -6.449 1 98.44 105 LYS B O 1
ATOM 2884 N N . ILE B 1 106 ? -8.664 5.996 -6.199 1 98.69 106 ILE B N 1
ATOM 2885 C CA . ILE B 1 106 ? -8.422 5.957 -4.762 1 98.69 106 ILE B CA 1
ATOM 2886 C C . ILE B 1 106 ? -6.918 6.055 -4.488 1 98.69 106 ILE B C 1
ATOM 2888 O O . ILE B 1 106 ? -6.488 6.832 -3.635 1 98.69 106 ILE B O 1
ATOM 2892 N N . MET B 1 107 ? -6.105 5.336 -5.234 1 98.81 107 MET B N 1
ATOM 2893 C CA . MET B 1 107 ? -4.656 5.363 -5.07 1 98.81 107 MET B CA 1
ATOM 2894 C C . MET B 1 107 ? -4.094 6.73 -5.441 1 98.81 107 MET B C 1
ATOM 2896 O O . MET B 1 107 ? -3.15 7.211 -4.809 1 98.81 107 MET B O 1
ATOM 2900 N N . GLU B 1 108 ? -4.66 7.309 -6.457 1 98.62 108 GLU B N 1
ATOM 2901 C CA . GLU B 1 108 ? -4.195 8.617 -6.898 1 98.62 108 GLU B CA 1
ATOM 2902 C C . GLU B 1 108 ? -4.355 9.664 -5.793 1 98.62 108 GLU B C 1
ATOM 2904 O O . GLU B 1 108 ? -3.418 10.406 -5.496 1 98.62 108 GLU B O 1
ATOM 2909 N N . VAL B 1 109 ? -5.477 9.695 -5.199 1 98.5 109 VAL B N 1
ATOM 2910 C CA . VAL B 1 109 ? -5.781 10.711 -4.207 1 98.5 109 VAL B CA 1
ATOM 2911 C C . VAL B 1 109 ? -5.082 10.383 -2.891 1 98.5 109 VAL B C 1
ATOM 2913 O O . VAL B 1 109 ? -4.352 11.211 -2.342 1 98.5 109 VAL B O 1
ATOM 2916 N N . ASN B 1 110 ? -5.285 9.156 -2.414 1 98.81 110 ASN B N 1
ATOM 2917 C CA . ASN B 1 110 ? -4.871 8.789 -1.063 1 98.81 110 ASN B CA 1
ATOM 2918 C C . ASN B 1 110 ? -3.357 8.609 -0.974 1 98.81 110 ASN B C 1
ATOM 2920 O O . ASN B 1 110 ? -2.754 8.891 0.064 1 98.81 110 ASN B O 1
ATOM 2924 N N . PHE B 1 111 ? -2.768 8.102 -2.057 1 98.88 111 PHE B N 1
ATOM 2925 C CA . PHE B 1 111 ? -1.352 7.754 -1.98 1 98.88 111 PHE B CA 1
ATOM 2926 C C . PHE B 1 111 ? -0.511 8.75 -2.775 1 98.88 111 PHE B C 1
ATOM 2928 O O . PHE B 1 111 ? 0.26 9.516 -2.199 1 98.88 111 PHE B O 1
ATOM 2935 N N . PHE B 1 112 ? -0.735 8.836 -4.113 1 98.88 112 PHE B N 1
ATOM 2936 C CA . PHE B 1 112 ? 0.118 9.664 -4.953 1 98.88 112 PHE B CA 1
ATOM 2937 C C . PHE B 1 112 ? -0.055 11.141 -4.605 1 98.88 112 PHE B C 1
ATOM 2939 O O . PHE B 1 112 ? 0.908 11.906 -4.645 1 98.88 112 PHE B O 1
ATOM 2946 N N . GLY B 1 113 ? -1.303 11.555 -4.328 1 98.81 113 GLY B N 1
ATOM 2947 C CA . GLY B 1 113 ? -1.51 12.906 -3.852 1 98.81 113 GLY B CA 1
ATOM 2948 C C . GLY B 1 113 ? -0.731 13.227 -2.588 1 98.81 113 GLY B C 1
ATOM 2949 O O . GLY B 1 113 ? -0.091 14.273 -2.492 1 98.81 113 GLY B O 1
ATOM 2950 N N . THR B 1 114 ? -0.725 12.289 -1.667 1 98.88 114 THR B N 1
ATOM 2951 C CA . THR B 1 114 ? -0.081 12.469 -0.37 1 98.88 114 THR B CA 1
ATOM 2952 C C . THR B 1 114 ? 1.438 12.477 -0.517 1 98.88 114 THR B C 1
ATOM 2954 O O . THR B 1 114 ? 2.109 13.383 -0.021 1 98.88 114 THR B O 1
ATOM 2957 N N . ILE B 1 115 ? 1.991 11.492 -1.233 1 98.88 115 ILE B N 1
ATOM 2958 C CA . ILE B 1 115 ? 3.447 11.414 -1.289 1 98.88 115 ILE B CA 1
ATOM 2959 C C . ILE B 1 115 ? 3.986 12.492 -2.223 1 98.88 115 ILE B C 1
ATOM 2961 O O . ILE B 1 115 ? 5.078 13.023 -2.004 1 98.88 115 ILE B O 1
ATOM 2965 N N . GLY B 1 116 ? 3.199 12.812 -3.271 1 98.75 116 GLY B N 1
ATOM 2966 C CA . GLY B 1 116 ? 3.617 13.891 -4.148 1 98.75 116 GLY B CA 1
ATOM 2967 C C . GLY B 1 116 ? 3.779 15.219 -3.43 1 98.75 116 GLY B C 1
ATOM 2968 O O . GLY B 1 116 ? 4.789 15.906 -3.602 1 98.75 116 GLY B O 1
ATOM 2969 N N . LEU B 1 117 ? 2.783 15.555 -2.631 1 98.88 117 LEU B N 1
ATOM 2970 C CA . LEU B 1 117 ? 2.836 16.797 -1.855 1 98.88 117 LEU B CA 1
ATOM 2971 C C . LEU B 1 117 ? 3.977 16.75 -0.846 1 98.88 117 LEU B C 1
ATOM 2973 O O . LEU B 1 117 ? 4.691 17.734 -0.673 1 98.88 117 LEU B O 1
ATOM 2977 N N . SER B 1 118 ? 4.148 15.641 -0.166 1 98.88 118 SER B N 1
ATOM 2978 C CA . SER B 1 118 ? 5.199 15.453 0.832 1 98.88 118 SER B CA 1
ATOM 2979 C C . SER B 1 118 ? 6.586 15.586 0.207 1 98.88 118 SER B C 1
ATOM 2981 O O . SER B 1 118 ? 7.477 16.219 0.787 1 98.88 118 SER B O 1
ATOM 2983 N N . LYS B 1 119 ? 6.754 14.969 -0.985 1 98.75 119 LYS B N 1
ATOM 2984 C CA . LYS B 1 119 ? 8.031 15.062 -1.688 1 98.75 119 LYS B CA 1
ATOM 2985 C C . LYS B 1 119 ? 8.32 16.5 -2.1 1 98.75 119 LYS B C 1
ATOM 2987 O O . LYS B 1 119 ? 9.469 16.953 -2.055 1 98.75 119 LYS B O 1
ATOM 2992 N N . ALA B 1 120 ? 7.293 17.203 -2.533 1 98.75 120 ALA B N 1
ATOM 2993 C CA . ALA B 1 120 ? 7.465 18.594 -2.957 1 98.75 120 ALA B CA 1
ATOM 2994 C C . ALA B 1 120 ? 7.91 19.469 -1.791 1 98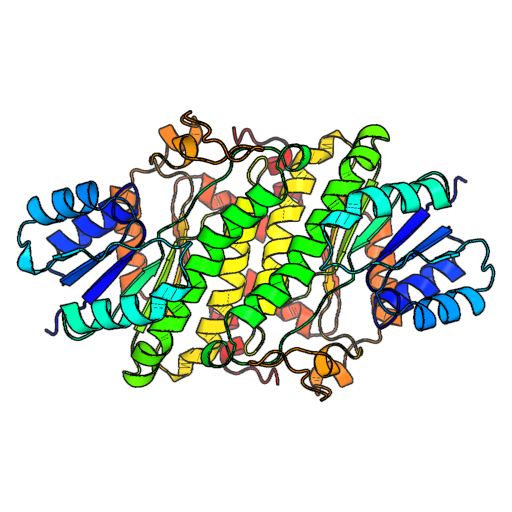.75 120 ALA B C 1
ATOM 2996 O O . ALA B 1 120 ? 8.648 20.438 -1.983 1 98.75 120 ALA B O 1
ATOM 2997 N N . LEU B 1 121 ? 7.492 19.141 -0.57 1 98.88 121 LEU B N 1
ATOM 2998 C CA . LEU B 1 121 ? 7.805 19.938 0.611 1 98.88 121 LEU B CA 1
ATOM 2999 C C . LEU B 1 121 ? 9.125 19.484 1.235 1 98.88 121 LEU B C 1
ATOM 3001 O O . LEU B 1 121 ? 9.727 20.219 2.014 1 98.88 121 LEU B O 1
ATOM 3005 N N . LEU B 1 122 ? 9.586 18.312 0.928 1 98.81 122 LEU B N 1
ATOM 3006 C CA . LEU B 1 122 ? 10.695 17.625 1.576 1 98.81 122 LEU B CA 1
ATOM 3007 C C . LEU B 1 122 ? 11.961 18.469 1.527 1 98.81 122 LEU B C 1
ATOM 3009 O O . LEU B 1 122 ? 12.68 18.578 2.525 1 98.81 122 LEU B O 1
ATOM 3013 N N . PRO B 1 123 ? 12.281 19.094 0.375 1 98.62 123 PRO B N 1
ATOM 3014 C CA . PRO B 1 123 ? 13.492 19.922 0.35 1 98.62 123 PRO B CA 1
ATOM 3015 C C . PRO B 1 123 ? 13.477 21.031 1.4 1 98.62 123 PRO B C 1
ATOM 3017 O O . PRO B 1 123 ? 14.516 21.375 1.958 1 98.62 123 PRO B O 1
ATOM 3020 N N . HIS B 1 124 ? 12.32 21.609 1.681 1 98.75 124 HIS B N 1
ATOM 3021 C CA . HIS B 1 124 ? 12.172 22.641 2.697 1 98.75 124 HIS B CA 1
ATOM 3022 C C . HIS B 1 124 ? 12.523 22.109 4.082 1 98.75 124 HIS B C 1
ATOM 3024 O O . HIS B 1 124 ? 13.242 22.766 4.84 1 98.75 124 HIS B O 1
ATOM 3030 N N . PHE B 1 125 ? 12.039 20.906 4.426 1 98.81 125 PHE B N 1
ATOM 3031 C CA . PHE B 1 125 ? 12.32 20.281 5.715 1 98.81 125 PHE B CA 1
ATOM 3032 C C . PHE B 1 125 ? 13.797 19.938 5.836 1 98.81 125 PHE B C 1
ATOM 3034 O O . PHE B 1 125 ? 14.406 20.156 6.887 1 98.81 125 PHE B O 1
ATOM 3041 N N . ILE B 1 126 ? 14.352 19.375 4.727 1 98.69 126 ILE B N 1
ATOM 3042 C CA . ILE B 1 126 ? 15.758 19 4.73 1 98.69 126 ILE B CA 1
ATOM 3043 C C . ILE B 1 126 ? 16.625 20.234 4.957 1 98.69 126 ILE B C 1
ATOM 3045 O O . ILE B 1 126 ? 17.531 20.219 5.805 1 98.69 126 ILE B O 1
ATOM 3049 N N . LYS B 1 127 ? 16.359 21.281 4.23 1 98.25 127 LYS B N 1
ATOM 3050 C CA . LYS B 1 127 ? 17.125 22.531 4.324 1 98.25 127 LYS B CA 1
ATOM 3051 C C . LYS B 1 127 ? 17.094 23.094 5.742 1 98.25 127 LYS B C 1
ATOM 3053 O O . LYS B 1 127 ? 18.109 23.562 6.25 1 98.25 127 LYS B O 1
ATOM 3058 N N . ASN B 1 128 ? 15.984 23.016 6.387 1 97.81 128 ASN B N 1
ATOM 3059 C CA . ASN B 1 128 ? 15.797 23.594 7.715 1 97.81 128 ASN B CA 1
ATOM 3060 C C . ASN B 1 128 ? 16.203 22.609 8.812 1 97.81 128 ASN B C 1
ATOM 3062 O O . ASN B 1 128 ? 16.219 22.969 9.992 1 97.81 128 ASN B O 1
ATOM 3066 N N . LYS B 1 129 ? 16.5 21.359 8.461 1 98.19 129 LYS B N 1
ATOM 3067 C CA . LYS B 1 129 ? 16.797 20.297 9.406 1 98.19 129 LYS B CA 1
ATOM 3068 C C . LYS B 1 129 ? 15.727 20.172 10.477 1 98.19 129 LYS B C 1
ATOM 3070 O O . LYS B 1 129 ? 16.031 20.094 11.672 1 98.19 129 LYS B O 1
ATOM 3075 N N . LYS B 1 130 ? 14.586 20.406 9.992 1 97.88 130 LYS B N 1
ATOM 3076 C CA . LYS B 1 130 ? 13.398 20.344 10.836 1 97.88 130 LYS B CA 1
ATOM 3077 C C . LYS B 1 130 ? 12.141 20.156 9.992 1 97.88 130 LYS B C 1
ATOM 3079 O O . LYS B 1 130 ? 12 20.75 8.922 1 97.88 130 LYS B O 1
ATOM 3084 N N . GLY B 1 131 ? 11.219 19.359 10.43 1 98.31 131 GLY B N 1
ATOM 3085 C CA . GLY B 1 131 ? 9.953 19.109 9.758 1 98.31 131 GLY B CA 1
ATOM 3086 C C . GLY B 1 131 ? 9.227 17.891 10.305 1 98.31 131 GLY B C 1
ATOM 3087 O O . GLY B 1 131 ? 9.844 16.984 10.859 1 98.31 131 GLY B O 1
ATOM 3088 N N . HIS B 1 132 ? 7.926 17.922 10.219 1 98.88 132 HIS B N 1
ATOM 3089 C CA . HIS B 1 132 ? 7.09 16.828 10.711 1 98.88 132 HIS B CA 1
ATOM 3090 C C . HIS B 1 132 ? 5.973 16.5 9.719 1 98.88 132 HIS B C 1
ATOM 3092 O O . HIS B 1 132 ? 5.215 17.391 9.32 1 98.88 132 HIS B O 1
ATOM 3098 N N . TYR B 1 133 ? 6.027 15.305 9.227 1 98.88 133 TYR B N 1
ATOM 3099 C CA . TYR B 1 133 ? 4.887 14.805 8.469 1 98.88 133 TYR B CA 1
ATOM 3100 C C . TYR B 1 133 ? 3.914 14.062 9.383 1 98.88 133 TYR B C 1
ATOM 3102 O O . TYR B 1 133 ? 4.293 13.109 10.062 1 98.88 133 TYR B O 1
ATOM 3110 N N . ALA B 1 134 ? 2.727 14.523 9.508 1 98.94 134 ALA B N 1
ATOM 3111 C CA . ALA B 1 134 ? 1.611 13.75 10.039 1 98.94 134 ALA B CA 1
ATOM 3112 C C . ALA B 1 134 ? 0.762 13.164 8.914 1 98.94 134 ALA B C 1
ATOM 3114 O O . ALA B 1 134 ? 0.3 13.891 8.039 1 98.94 134 ALA B O 1
ATOM 3115 N N . VAL B 1 135 ? 0.6 11.883 8.906 1 98.88 135 VAL B N 1
ATOM 3116 C CA . VAL B 1 135 ? -0.109 11.203 7.824 1 98.88 135 VAL B CA 1
ATOM 3117 C C . VAL B 1 135 ? -1.329 10.477 8.383 1 98.88 135 VAL B C 1
ATOM 3119 O O . VAL B 1 135 ? -1.191 9.516 9.148 1 98.88 135 VAL B O 1
ATOM 3122 N N . VAL B 1 136 ? -2.5 10.938 7.973 1 98.75 136 VAL B N 1
ATOM 3123 C CA . VAL B 1 136 ? -3.729 10.289 8.422 1 98.75 136 VAL B CA 1
ATOM 3124 C C . VAL B 1 136 ? -4.008 9.062 7.57 1 98.75 136 VAL B C 1
ATOM 3126 O O . VAL B 1 136 ? -4.512 9.172 6.449 1 98.75 136 VAL B O 1
ATOM 3129 N N . SER B 1 137 ? -3.684 7.961 8.086 1 98.25 137 SER B N 1
ATOM 3130 C CA . SER B 1 137 ? -4.004 6.664 7.504 1 98.25 137 SER B CA 1
ATOM 3131 C C . SER B 1 137 ? -5.359 6.16 7.988 1 98.25 137 SER B C 1
ATOM 3133 O O . SER B 1 137 ? -6.367 6.855 7.867 1 98.25 137 SER B O 1
ATOM 3135 N N . SER B 1 138 ? -5.43 4.996 8.562 1 97 138 SER B N 1
ATOM 3136 C CA . SER B 1 138 ? -6.605 4.312 9.086 1 97 138 SER B CA 1
ATOM 3137 C C . SER B 1 138 ? -6.223 3.016 9.789 1 97 138 SER B C 1
ATOM 3139 O O . SER B 1 138 ? -5.109 2.512 9.617 1 97 138 SER B O 1
ATOM 3141 N N . LEU B 1 139 ? -7.176 2.531 10.602 1 95.31 139 LEU B N 1
ATOM 3142 C CA . LEU B 1 139 ? -6.973 1.172 11.094 1 95.31 139 LEU B CA 1
ATOM 3143 C C . LEU B 1 139 ? -6.879 0.186 9.938 1 95.31 139 LEU B C 1
ATOM 3145 O O . LEU B 1 139 ? -6.172 -0.82 10.023 1 95.31 139 LEU B O 1
ATOM 3149 N N . VAL B 1 140 ? -7.516 0.532 8.844 1 94.62 140 VAL B N 1
ATOM 3150 C CA . VAL B 1 140 ? -7.516 -0.332 7.668 1 94.62 140 VAL B CA 1
ATOM 3151 C C . VAL B 1 140 ? -6.172 -0.23 6.953 1 94.62 140 VAL B C 1
ATOM 3153 O O . VAL B 1 140 ? -5.91 -0.972 6.004 1 94.62 140 VAL B O 1
ATOM 3156 N N . GLY B 1 141 ? -5.293 0.623 7.359 1 96.56 141 GLY B N 1
ATOM 3157 C CA . GLY B 1 141 ? -3.902 0.626 6.938 1 96.56 141 GLY B CA 1
ATOM 3158 C C . GLY B 1 141 ? -3.062 -0.429 7.633 1 96.56 141 GLY B C 1
ATOM 3159 O O . GLY B 1 141 ? -1.924 -0.685 7.238 1 96.56 141 GLY B O 1
ATOM 3160 N N . LYS B 1 142 ? -3.672 -1.059 8.648 1 94.5 142 LYS B N 1
ATOM 3161 C CA . LYS B 1 142 ? -2.984 -2.066 9.453 1 94.5 142 LYS B CA 1
ATOM 3162 C C . LYS B 1 142 ? -3.549 -3.459 9.188 1 94.5 142 LYS B C 1
ATOM 3164 O O . LYS B 1 142 ? -2.883 -4.465 9.445 1 94.5 142 LYS B O 1
ATOM 3169 N N . PHE B 1 143 ? -4.754 -3.496 8.719 1 93.69 143 PHE B N 1
ATOM 3170 C CA . PHE B 1 143 ? -5.383 -4.754 8.328 1 93.69 143 PHE B CA 1
ATOM 3171 C C . PHE B 1 143 ? -6.367 -4.535 7.191 1 93.69 143 PHE B C 1
ATOM 3173 O O . PHE B 1 143 ? -6.797 -3.408 6.941 1 93.69 143 PHE B O 1
ATOM 3180 N N . GLY B 1 144 ? -6.691 -5.602 6.477 1 92.25 144 GLY B N 1
ATOM 3181 C CA . GLY B 1 144 ? -7.707 -5.523 5.434 1 92.25 144 GLY B CA 1
ATOM 3182 C C . GLY B 1 144 ? -9.125 -5.504 5.98 1 92.25 144 GLY B C 1
ATOM 3183 O O . GLY B 1 144 ? -9.344 -5.82 7.152 1 92.25 144 GLY B O 1
ATOM 3184 N N . SER B 1 145 ? -10.047 -5.086 5.129 1 93.81 145 SER B N 1
ATOM 3185 C CA . SER B 1 145 ? -11.461 -5.07 5.48 1 93.81 145 SER B CA 1
ATOM 3186 C C . SER B 1 145 ? -12.344 -5.234 4.242 1 93.81 145 SER B C 1
ATOM 3188 O O . SER B 1 145 ? -12.094 -4.602 3.215 1 93.81 145 SER B O 1
ATOM 3190 N N . PRO B 1 146 ? -13.383 -6.07 4.336 1 95.44 146 PRO B N 1
ATOM 3191 C CA . PRO B 1 146 ? -14.312 -6.156 3.207 1 95.44 146 PRO B CA 1
ATOM 3192 C C . PRO B 1 146 ? -14.867 -4.797 2.793 1 95.44 146 PRO B C 1
ATOM 3194 O O . PRO B 1 146 ? -15.008 -3.9 3.631 1 95.44 146 PRO B O 1
ATOM 3197 N N . TYR B 1 147 ? -15.133 -4.617 1.485 1 96.25 147 TYR B N 1
ATOM 3198 C CA . TYR B 1 147 ? -15.734 -3.434 0.881 1 96.25 147 TYR B CA 1
ATOM 3199 C C . TYR B 1 147 ? -14.734 -2.285 0.822 1 96.25 147 TYR B C 1
ATOM 3201 O O . TYR B 1 147 ? -15.094 -1.157 0.474 1 96.25 147 TYR B O 1
ATOM 3209 N N . ARG B 1 148 ? -13.453 -2.564 1.17 1 97.44 148 ARG B N 1
ATOM 3210 C CA . ARG B 1 148 ? -12.469 -1.492 1.262 1 97.44 148 ARG B CA 1
ATOM 3211 C C . ARG B 1 148 ? -11.133 -1.92 0.654 1 97.44 148 ARG B C 1
ATOM 3213 O O . ARG B 1 148 ? -10.07 -1.545 1.151 1 97.44 148 ARG B O 1
ATOM 3220 N N . THR B 1 149 ? -11.141 -2.771 -0.349 1 98.12 149 THR B N 1
ATOM 3221 C CA . THR B 1 149 ? -9.914 -3.357 -0.891 1 98.12 149 THR B CA 1
ATOM 3222 C C . THR B 1 149 ? -8.945 -2.268 -1.335 1 98.12 149 THR B C 1
ATOM 3224 O O . THR B 1 149 ? -7.816 -2.195 -0.841 1 98.12 149 THR B O 1
ATOM 3227 N N . ALA B 1 150 ? -9.398 -1.329 -2.189 1 98.5 150 ALA B N 1
ATOM 3228 C CA . ALA B 1 150 ? -8.516 -0.284 -2.709 1 98.5 150 ALA B CA 1
ATOM 3229 C C . ALA B 1 150 ? -8.18 0.74 -1.629 1 98.5 150 ALA B C 1
ATOM 3231 O O . ALA B 1 150 ? -7.062 1.253 -1.575 1 98.5 150 ALA B O 1
ATOM 3232 N N . TYR B 1 151 ? -9.156 1.04 -0.794 1 98.44 151 TYR B N 1
ATOM 3233 C CA . TYR B 1 151 ? -8.93 1.957 0.317 1 98.44 151 TYR B CA 1
ATOM 3234 C C . TYR B 1 151 ? -7.879 1.402 1.272 1 98.44 151 TYR B C 1
ATOM 3236 O O . TYR B 1 151 ? -6.922 2.096 1.623 1 98.44 151 TYR B O 1
ATOM 3244 N N . ALA B 1 152 ? -8.055 0.127 1.655 1 98.56 152 ALA B N 1
ATOM 3245 C CA . ALA B 1 152 ? -7.078 -0.533 2.52 1 98.56 152 ALA B CA 1
ATOM 3246 C C . ALA B 1 152 ? -5.695 -0.54 1.877 1 98.56 152 ALA B C 1
ATOM 3248 O O . ALA B 1 152 ? -4.695 -0.244 2.535 1 98.56 152 ALA B O 1
ATOM 3249 N N . ALA B 1 153 ? -5.656 -0.854 0.606 1 98.88 153 ALA B N 1
ATOM 3250 C CA . ALA B 1 153 ? -4.391 -0.875 -0.125 1 98.88 153 ALA B CA 1
ATOM 3251 C C . ALA B 1 153 ? -3.707 0.487 -0.074 1 98.88 153 ALA B C 1
ATOM 3253 O O . ALA B 1 153 ? -2.506 0.575 0.198 1 98.88 153 ALA B O 1
ATOM 3254 N N . SER B 1 154 ? -4.461 1.538 -0.309 1 98.88 154 SER B N 1
ATOM 3255 C CA . SER B 1 154 ? -3.898 2.885 -0.345 1 98.88 154 SER B CA 1
ATOM 3256 C C . SER B 1 154 ? -3.35 3.293 1.018 1 98.88 154 SER B C 1
ATOM 3258 O O . SER B 1 154 ? -2.295 3.922 1.105 1 98.88 154 SER B O 1
ATOM 3260 N N . LYS B 1 155 ? -4.078 2.951 2.059 1 98.81 155 LYS B N 1
ATOM 3261 C CA . LYS B 1 155 ? -3.641 3.311 3.404 1 98.81 155 LYS B CA 1
ATOM 3262 C C . LYS B 1 155 ? -2.451 2.461 3.842 1 98.81 155 LYS B C 1
ATOM 3264 O O . LYS B 1 155 ? -1.554 2.947 4.531 1 98.81 155 LYS B O 1
ATOM 3269 N N . HIS B 1 156 ? -2.398 1.171 3.414 1 98.81 156 HIS B N 1
ATOM 3270 C CA . HIS B 1 156 ? -1.209 0.354 3.629 1 98.81 156 HIS B CA 1
ATOM 3271 C C . HIS B 1 156 ? 0.006 0.953 2.928 1 98.81 156 HIS B C 1
ATOM 3273 O O . HIS B 1 156 ? 1.102 0.982 3.492 1 98.81 156 HIS B O 1
ATOM 3279 N N . ALA B 1 157 ? -0.217 1.379 1.734 1 98.88 157 ALA B N 1
ATOM 3280 C CA . ALA B 1 157 ? 0.873 1.942 0.942 1 98.88 157 ALA B CA 1
ATOM 3281 C C . ALA B 1 157 ? 1.525 3.117 1.665 1 98.88 157 ALA B C 1
ATOM 3283 O O . ALA B 1 157 ? 2.746 3.289 1.609 1 98.88 157 ALA B O 1
ATOM 3284 N N . LEU B 1 158 ? 0.71 3.904 2.361 1 98.88 158 LEU B N 1
ATOM 3285 C CA . LEU B 1 158 ? 1.232 5.039 3.111 1 98.88 158 LEU B CA 1
ATOM 3286 C C . LEU B 1 158 ? 2.23 4.582 4.168 1 98.88 158 LEU B C 1
ATOM 3288 O O . LEU B 1 158 ? 3.258 5.227 4.383 1 98.88 158 LEU B O 1
ATOM 3292 N N . HIS B 1 159 ? 1.946 3.508 4.848 1 98.56 159 HIS B N 1
ATOM 3293 C CA . HIS B 1 159 ? 2.83 3.002 5.895 1 98.56 159 HIS B CA 1
ATOM 3294 C C . HIS B 1 159 ? 4.184 2.596 5.32 1 98.56 159 HIS B C 1
ATOM 3296 O O . HIS B 1 159 ? 5.227 2.945 5.875 1 98.56 159 HIS B O 1
ATOM 3302 N N . GLY B 1 160 ? 4.164 1.895 4.223 1 98.44 160 GLY B N 1
ATOM 3303 C CA . GLY B 1 160 ? 5.41 1.504 3.586 1 98.44 160 GLY B CA 1
ATOM 3304 C C . GLY B 1 160 ? 6.273 2.688 3.184 1 98.44 160 GLY B C 1
ATOM 3305 O O . GLY B 1 160 ? 7.477 2.705 3.451 1 98.44 160 GLY B O 1
ATOM 3306 N N . PHE B 1 161 ? 5.66 3.699 2.598 1 98.88 161 PHE B N 1
ATOM 3307 C CA . PHE B 1 161 ? 6.383 4.863 2.096 1 98.88 161 PHE B CA 1
ATOM 3308 C C . PHE B 1 161 ? 6.945 5.688 3.248 1 98.88 161 PHE B C 1
ATOM 3310 O O . PHE B 1 161 ? 8.148 5.961 3.291 1 98.88 161 PHE B O 1
ATOM 3317 N N . PHE B 1 162 ? 6.137 5.957 4.207 1 98.75 162 PHE B N 1
ATOM 3318 C CA . PHE B 1 162 ? 6.52 6.957 5.195 1 98.75 162 PHE B CA 1
ATOM 3319 C C . PHE B 1 162 ? 7.402 6.34 6.273 1 98.75 162 PHE B C 1
ATOM 3321 O O . PHE B 1 162 ? 8.234 7.023 6.867 1 98.75 162 PHE B O 1
ATOM 3328 N N . ASP B 1 163 ? 7.238 5.035 6.562 1 97.69 163 ASP B N 1
ATOM 3329 C CA . ASP B 1 163 ? 8.219 4.367 7.414 1 97.69 163 ASP B CA 1
ATOM 3330 C C . ASP B 1 163 ? 9.609 4.418 6.797 1 97.69 163 ASP B C 1
ATOM 3332 O O . ASP B 1 163 ? 10.602 4.605 7.504 1 97.69 163 ASP B O 1
ATOM 3336 N N . SER B 1 164 ? 9.656 4.211 5.48 1 97.88 164 SER B N 1
ATOM 3337 C CA . SER B 1 164 ? 10.93 4.277 4.77 1 97.88 164 SER B CA 1
ATOM 3338 C C . SER B 1 164 ? 11.492 5.695 4.762 1 97.88 164 SER B C 1
ATOM 3340 O O . SER B 1 164 ? 12.68 5.902 5 1 97.88 164 SER B O 1
ATOM 3342 N N . LEU B 1 165 ? 10.617 6.672 4.508 1 98.38 165 LEU B N 1
ATOM 3343 C CA . LEU B 1 165 ? 11.023 8.07 4.492 1 98.38 165 LEU B CA 1
ATOM 3344 C C . LEU B 1 165 ? 11.562 8.5 5.852 1 98.38 165 LEU B C 1
ATOM 3346 O O . LEU B 1 165 ? 12.57 9.203 5.93 1 98.38 165 LEU B O 1
ATOM 3350 N N . ARG B 1 166 ? 10.875 8.094 6.945 1 97.69 166 ARG B N 1
ATOM 3351 C CA . ARG B 1 166 ? 11.32 8.398 8.305 1 97.69 166 ARG B CA 1
ATOM 3352 C C . ARG B 1 166 ? 12.75 7.934 8.531 1 97.69 166 ARG B C 1
ATOM 3354 O O . ARG B 1 166 ? 13.57 8.68 9.07 1 97.69 166 ARG B O 1
ATOM 3361 N N . ALA B 1 167 ? 13 6.691 8.109 1 96.75 167 ALA B N 1
ATOM 3362 C CA . ALA B 1 167 ? 14.336 6.125 8.289 1 96.75 167 ALA B CA 1
ATOM 3363 C C . ALA B 1 167 ? 15.375 6.895 7.484 1 96.75 167 ALA B C 1
ATOM 3365 O O . ALA B 1 167 ? 16.484 7.137 7.961 1 96.75 167 ALA B O 1
ATOM 3366 N N . GLU B 1 168 ? 15.047 7.34 6.309 1 97.19 168 GLU B N 1
ATOM 3367 C CA . GLU B 1 168 ? 15.977 8 5.398 1 97.19 168 GLU B CA 1
ATOM 3368 C C . GLU B 1 168 ? 16.359 9.391 5.902 1 97.19 168 GLU B C 1
ATOM 3370 O O . GLU B 1 168 ? 17.469 9.859 5.668 1 97.19 168 GLU B O 1
ATOM 3375 N N . HIS B 1 169 ? 15.406 10.008 6.559 1 97.75 169 HIS B N 1
ATOM 3376 C CA . HIS B 1 169 ? 15.625 11.422 6.848 1 97.75 169 HIS B CA 1
ATOM 3377 C C . HIS B 1 169 ? 15.672 11.672 8.352 1 97.75 169 HIS B C 1
ATOM 3379 O O . HIS B 1 169 ? 15.5 12.812 8.797 1 97.75 169 HIS B O 1
ATOM 3385 N N . TYR B 1 170 ? 15.836 10.586 9.094 1 96 170 TYR B N 1
ATOM 3386 C CA . TYR B 1 170 ? 16.062 10.734 10.531 1 96 170 TYR B CA 1
ATOM 3387 C C . TYR B 1 170 ? 17.234 11.656 10.805 1 96 170 TYR B C 1
ATOM 3389 O O . TYR B 1 170 ? 17.188 12.5 11.703 1 96 170 TYR B O 1
ATOM 3397 N N . LYS B 1 171 ? 18.234 11.555 9.984 1 95.12 171 LYS B N 1
ATOM 3398 C CA . LYS B 1 171 ? 19.469 12.344 10.125 1 95.12 171 LYS B CA 1
ATOM 3399 C C . LYS B 1 171 ? 19.188 13.828 9.898 1 95.12 171 LYS B C 1
ATOM 3401 O O . LYS B 1 171 ? 19.953 14.68 10.344 1 95.12 171 LYS B O 1
ATOM 3406 N N . ASP B 1 172 ? 18.094 14.094 9.195 1 97.62 172 ASP B N 1
ATOM 3407 C CA . ASP B 1 172 ? 17.734 15.469 8.883 1 97.62 172 ASP B CA 1
ATOM 3408 C C . ASP B 1 172 ? 16.766 16.031 9.922 1 97.62 172 ASP B C 1
ATOM 3410 O O . ASP B 1 172 ? 16.203 17.109 9.734 1 97.62 172 ASP B O 1
ATOM 3414 N N . ASN B 1 173 ? 16.484 15.242 10.977 1 97.94 173 ASN B N 1
ATOM 3415 C CA . ASN B 1 173 ? 15.562 15.633 12.039 1 97.94 173 ASN B CA 1
ATOM 3416 C C . ASN B 1 173 ? 14.141 15.828 11.516 1 97.94 173 ASN B C 1
ATOM 3418 O O . ASN B 1 173 ? 13.438 16.75 11.922 1 97.94 173 ASN B O 1
ATOM 3422 N N . ILE B 1 174 ? 13.812 15.102 10.508 1 98.31 174 ILE B N 1
ATOM 3423 C CA . ILE B 1 174 ? 12.445 15.07 9.992 1 98.31 174 ILE B CA 1
ATOM 3424 C C . ILE B 1 174 ? 11.664 13.953 10.664 1 98.31 174 ILE B C 1
ATOM 3426 O O . ILE B 1 174 ? 12.117 12.805 10.711 1 98.31 174 ILE B O 1
ATOM 3430 N N . LYS B 1 175 ? 10.508 14.258 11.25 1 98.5 175 LYS B N 1
ATOM 3431 C CA . LYS B 1 175 ? 9.664 13.312 11.969 1 98.5 175 LYS B CA 1
ATOM 3432 C C . LYS B 1 175 ? 8.484 12.867 11.109 1 98.5 175 LYS B C 1
ATOM 3434 O O . LYS B 1 175 ? 8.062 13.586 10.211 1 98.5 175 LYS B O 1
ATOM 3439 N N . VAL B 1 176 ? 8.07 11.672 11.336 1 98.69 176 VAL B N 1
ATOM 3440 C CA . VAL B 1 176 ? 6.879 11.133 10.695 1 98.69 176 VAL B CA 1
ATOM 3441 C C . VAL B 1 176 ? 5.969 10.492 11.742 1 98.69 176 VAL B C 1
ATOM 3443 O O . VAL B 1 176 ? 6.414 9.656 12.531 1 98.69 176 VAL B O 1
ATOM 3446 N N . THR B 1 177 ? 4.723 10.93 11.789 1 98.81 177 THR B N 1
ATOM 3447 C CA . THR B 1 177 ? 3.705 10.297 12.617 1 98.81 177 THR B CA 1
ATOM 3448 C C . THR B 1 177 ? 2.586 9.719 11.758 1 98.81 177 THR B C 1
ATOM 3450 O O . THR B 1 177 ? 1.931 10.445 11.008 1 98.81 177 THR B O 1
ATOM 3453 N N . LEU B 1 178 ? 2.438 8.406 11.812 1 98.69 178 LEU B N 1
ATOM 3454 C CA . LEU B 1 178 ? 1.305 7.742 11.18 1 98.69 178 LEU B CA 1
ATOM 3455 C C . LEU B 1 178 ? 0.112 7.684 12.133 1 98.69 178 LEU B C 1
ATOM 3457 O O . LEU B 1 178 ? 0.214 7.137 13.227 1 98.69 178 LEU B O 1
ATOM 3461 N N . ILE B 1 179 ? -0.974 8.312 11.727 1 98.81 179 ILE B N 1
ATOM 3462 C CA . ILE B 1 179 ? -2.201 8.383 12.508 1 98.81 179 ILE B CA 1
ATOM 3463 C C . ILE B 1 179 ? -3.217 7.375 11.969 1 98.81 179 ILE B C 1
ATOM 3465 O O . ILE B 1 179 ? -3.588 7.426 10.797 1 98.81 179 ILE B O 1
ATOM 3469 N N . CYS B 1 180 ? -3.672 6.48 12.789 1 98.56 180 CYS B N 1
ATOM 3470 C CA . CYS B 1 180 ? -4.562 5.406 12.359 1 98.56 180 CYS B CA 1
ATOM 3471 C C . CYS B 1 180 ? -5.898 5.484 13.086 1 98.56 180 CYS B C 1
ATOM 3473 O O . CYS B 1 180 ? -6.145 4.73 14.031 1 98.56 180 CYS B O 1
ATOM 3475 N N . PRO B 1 181 ? -6.801 6.289 12.539 1 98 181 PRO B N 1
ATOM 3476 C CA . PRO B 1 181 ? -8.133 6.367 13.156 1 98 181 PRO B CA 1
ATOM 3477 C C . PRO B 1 181 ? -9.008 5.16 12.828 1 98 181 PRO B C 1
ATOM 3479 O O . PRO B 1 181 ? -8.883 4.582 11.742 1 98 181 PRO B O 1
ATOM 3482 N N . GLY B 1 182 ? -9.875 4.789 13.789 1 96.25 182 GLY B N 1
ATOM 3483 C CA . GLY B 1 182 ? -10.961 3.861 13.531 1 96.25 182 GLY B CA 1
ATOM 3484 C C . GLY B 1 182 ? -12.227 4.543 13.055 1 96.25 182 GLY B C 1
ATOM 3485 O O . GLY B 1 182 ? -12.188 5.355 12.125 1 96.25 182 GLY B O 1
ATOM 3486 N N . PHE B 1 183 ? -13.312 4.211 13.609 1 94.56 183 PHE B N 1
ATOM 3487 C CA . PHE B 1 183 ? -14.578 4.832 13.234 1 94.56 183 PHE B CA 1
ATOM 3488 C C . PHE B 1 183 ? -14.695 6.227 13.844 1 94.56 183 PHE B C 1
ATOM 3490 O O . PHE B 1 183 ? -14.82 6.371 15.062 1 94.56 183 PHE B O 1
ATOM 3497 N N . ILE B 1 184 ? -14.555 7.223 12.977 1 96.19 184 ILE B N 1
ATOM 3498 C CA . ILE B 1 184 ? -14.766 8.617 13.344 1 96.19 184 ILE B CA 1
ATOM 3499 C C . ILE B 1 184 ? -16.031 9.141 12.68 1 96.19 184 ILE B C 1
ATOM 3501 O O . ILE B 1 184 ? -16.281 8.883 11.5 1 96.19 184 ILE B O 1
ATOM 3505 N N . ARG B 1 185 ? -16.844 9.836 13.406 1 95.69 185 ARG B N 1
ATOM 3506 C CA . ARG B 1 185 ? -18.141 10.305 12.906 1 95.69 185 ARG B CA 1
ATOM 3507 C C . ARG B 1 185 ? -17.953 11.438 11.906 1 95.69 185 ARG B C 1
ATOM 3509 O O . ARG B 1 185 ? -18.094 12.609 12.258 1 95.69 185 ARG B O 1
ATOM 3516 N N . THR B 1 186 ? -17.641 11.164 10.734 1 94.62 186 THR B N 1
ATOM 3517 C CA . THR B 1 186 ? -17.484 12.078 9.609 1 94.62 186 THR B CA 1
ATOM 3518 C C . THR B 1 186 ? -18.344 11.633 8.43 1 94.62 186 THR B C 1
ATOM 3520 O O . THR B 1 186 ? -19 10.594 8.492 1 94.62 186 THR B O 1
ATOM 3523 N N . LYS B 1 187 ? -18.281 12.352 7.371 1 92.5 187 LYS B N 1
ATOM 3524 C CA . LYS B 1 187 ? -19.062 12.023 6.176 1 92.5 187 LYS B CA 1
ATOM 3525 C C . LYS B 1 187 ? -18.281 11.086 5.262 1 92.5 187 LYS B C 1
ATOM 3527 O O . LYS B 1 187 ? -18.531 11.023 4.055 1 92.5 187 LYS B O 1
ATOM 3532 N N . VAL B 1 188 ? -17.281 10.352 5.812 1 90.44 188 VAL B N 1
ATOM 3533 C CA . VAL B 1 188 ? -16.375 9.523 5.031 1 90.44 188 VAL B CA 1
ATOM 3534 C C . VAL B 1 188 ? -17.172 8.43 4.316 1 90.44 188 VAL B C 1
ATOM 3536 O O . VAL B 1 188 ? -16.891 8.117 3.154 1 90.44 188 VAL B O 1
ATOM 3539 N N . SER B 1 189 ? -18.188 7.805 5.008 1 91 189 SER B N 1
ATOM 3540 C CA . SER B 1 189 ? -18.969 6.754 4.371 1 91 189 SER B CA 1
ATOM 3541 C C . SER B 1 189 ? -19.922 7.332 3.338 1 91 189 SER B C 1
ATOM 3543 O O . SER B 1 189 ? -20.156 6.73 2.283 1 91 189 SER B O 1
ATOM 3545 N N . ILE B 1 190 ? -20.5 8.484 3.643 1 93.44 190 ILE B N 1
ATOM 3546 C CA . ILE B 1 190 ? -21.406 9.156 2.721 1 93.44 190 ILE B CA 1
ATOM 3547 C C . ILE B 1 190 ? -20.688 9.445 1.404 1 93.44 190 ILE B C 1
ATOM 3549 O O . ILE B 1 190 ? -21.25 9.242 0.326 1 93.44 190 ILE B O 1
ATOM 3553 N N . ASN B 1 191 ? -19.438 9.852 1.483 1 94.81 191 ASN B N 1
ATOM 3554 C CA . ASN B 1 191 ? -18.672 10.281 0.316 1 94.81 191 ASN B CA 1
ATOM 3555 C C . ASN B 1 191 ? -17.875 9.133 -0.284 1 94.81 191 ASN B C 1
ATOM 3557 O O . ASN B 1 191 ? -17.141 9.32 -1.259 1 94.81 191 ASN B O 1
ATOM 3561 N N . ALA B 1 192 ? -17.969 7.883 0.297 1 96.25 192 ALA B N 1
ATOM 3562 C CA . ALA B 1 192 ? -17.188 6.738 -0.16 1 96.25 192 ALA B CA 1
ATOM 3563 C C . ALA B 1 192 ? -17.531 6.379 -1.602 1 96.25 192 ALA B C 1
ATOM 3565 O O . ALA B 1 192 ? -18.688 6.457 -2.006 1 96.25 192 ALA B O 1
ATOM 3566 N N . LEU B 1 193 ? -16.516 5.965 -2.342 1 97.44 193 LEU B N 1
ATOM 3567 C CA . LEU B 1 193 ? -16.75 5.555 -3.725 1 97.44 193 LEU B CA 1
ATOM 3568 C C . LEU B 1 193 ? -17.281 4.129 -3.791 1 97.44 193 LEU B C 1
ATOM 3570 O O . LEU B 1 193 ? -16.828 3.256 -3.049 1 97.44 193 LEU B O 1
ATOM 3574 N N . THR B 1 194 ? -18.203 3.961 -4.676 1 97.56 194 THR B N 1
ATOM 3575 C CA . THR B 1 194 ? -18.734 2.627 -4.969 1 97.56 194 THR B CA 1
ATOM 3576 C C . THR B 1 194 ? -18 2.008 -6.152 1 97.56 194 THR B C 1
ATOM 3578 O O . THR B 1 194 ? -17.016 2.58 -6.656 1 97.56 194 THR B O 1
ATOM 3581 N N . GLY B 1 195 ? -18.438 0.861 -6.543 1 97.44 195 GLY B N 1
ATOM 3582 C CA . GLY B 1 195 ? -17.734 0.072 -7.535 1 97.44 195 GLY B CA 1
ATOM 3583 C C . GLY B 1 195 ? -17.609 0.769 -8.875 1 97.44 195 GLY B C 1
ATOM 3584 O O . GLY B 1 195 ? -16.688 0.493 -9.641 1 97.44 195 GLY B O 1
ATOM 3585 N N . ASP B 1 196 ? -18.516 1.725 -9.172 1 97.31 196 ASP B N 1
ATOM 3586 C CA . ASP B 1 196 ? -18.484 2.406 -10.461 1 97.31 196 ASP B CA 1
ATOM 3587 C C . ASP B 1 196 ? -17.953 3.832 -10.32 1 97.31 196 ASP B C 1
ATOM 3589 O O . ASP B 1 196 ? -18.016 4.617 -11.266 1 97.31 196 ASP B O 1
ATOM 3593 N N . GLY B 1 197 ? -17.547 4.152 -9.133 1 97 197 GLY B N 1
ATOM 3594 C CA . GLY B 1 197 ? -16.938 5.453 -8.914 1 97 197 GLY B CA 1
ATOM 3595 C C . GLY B 1 197 ? -17.906 6.492 -8.391 1 97 197 GLY B C 1
ATOM 3596 O O . GLY B 1 197 ? -17.516 7.59 -8 1 97 197 GLY B O 1
ATOM 3597 N N . SER B 1 198 ? -19.203 6.129 -8.383 1 97.06 198 SER B N 1
ATOM 3598 C CA . SER B 1 198 ? -20.172 7.039 -7.785 1 97.06 198 SER B CA 1
ATOM 3599 C C . SER B 1 198 ? -20.078 7.043 -6.266 1 97.06 198 SER B C 1
ATOM 3601 O O . SER B 1 198 ? -19.422 6.172 -5.68 1 97.06 198 SER B O 1
ATOM 3603 N N . VAL B 1 199 ? -20.656 8.031 -5.645 1 96.06 199 VAL B N 1
ATOM 3604 C CA . VAL B 1 199 ? -20.625 8.18 -4.191 1 96.06 199 VAL B CA 1
ATOM 3605 C C . VAL B 1 199 ? -21.703 7.316 -3.553 1 96.06 199 VAL B C 1
ATOM 3607 O O . VAL B 1 199 ? -22.812 7.215 -4.082 1 96.06 199 VAL B O 1
ATOM 3610 N N . LEU B 1 200 ? -21.469 6.727 -2.455 1 93.19 200 LEU B N 1
ATOM 3611 C CA . LEU B 1 200 ? -22.375 5.828 -1.751 1 93.19 200 LEU B CA 1
ATOM 3612 C C . LEU B 1 200 ? -23.609 6.582 -1.253 1 93.19 200 LEU B C 1
ATOM 3614 O O . LEU B 1 200 ? -24.734 6.098 -1.396 1 93.19 200 LEU B O 1
ATOM 3618 N N . ASN B 1 201 ? -23.422 7.836 -0.604 1 93.75 201 ASN B N 1
ATOM 3619 C CA . ASN B 1 201 ? -24.469 8.719 -0.093 1 93.75 201 ASN B CA 1
ATOM 3620 C C . ASN B 1 201 ? -25.25 8.062 1.038 1 93.75 201 ASN B C 1
ATOM 3622 O O . ASN B 1 201 ? -26.484 8.195 1.11 1 93.75 201 ASN B O 1
ATOM 3626 N N . GLN B 1 202 ? -24.594 7.195 1.814 1 90.56 202 GLN B N 1
ATOM 3627 C CA . GLN B 1 202 ? -25.172 6.539 2.982 1 90.56 202 GLN B CA 1
ATOM 3628 C C . GLN B 1 202 ? -24.188 6.5 4.141 1 90.56 202 GLN B C 1
ATOM 3630 O O . GLN B 1 202 ? -23 6.207 3.941 1 90.56 202 GLN B O 1
ATOM 3635 N N . MET B 1 203 ? -24.75 6.828 5.293 1 89.69 203 MET B N 1
ATOM 3636 C CA . MET B 1 203 ? -23.922 6.75 6.492 1 89.69 203 MET B CA 1
ATOM 3637 C C . MET B 1 203 ? -23.891 5.328 7.039 1 89.69 203 MET B C 1
ATOM 3639 O O . MET B 1 203 ? -24.938 4.715 7.258 1 89.69 203 MET B O 1
ATOM 3643 N N . ASP B 1 204 ? -22.672 4.812 7.234 1 88.5 204 ASP B N 1
ATOM 3644 C CA . ASP B 1 204 ? -22.531 3.512 7.887 1 88.5 204 ASP B CA 1
ATOM 3645 C C . ASP B 1 204 ? -22.859 3.605 9.375 1 88.5 204 ASP B C 1
ATOM 3647 O O . ASP B 1 204 ? -22.516 4.594 10.031 1 88.5 204 ASP B O 1
ATOM 3651 N N . GLU B 1 205 ? -23.422 2.539 9.906 1 86.31 205 GLU B N 1
ATOM 3652 C CA . GLU B 1 205 ? -23.812 2.533 11.312 1 86.31 205 GLU B CA 1
ATOM 3653 C C . GLU B 1 205 ? -22.594 2.676 12.219 1 86.31 205 GLU B C 1
ATOM 3655 O O . GLU B 1 205 ? -22.641 3.412 13.211 1 86.31 205 GLU B O 1
ATOM 3660 N N . ALA B 1 206 ? -21.594 1.957 11.906 1 85.44 206 ALA B N 1
ATOM 3661 C CA . ALA B 1 206 ? -20.391 1.987 12.727 1 85.44 206 ALA B CA 1
ATOM 3662 C C . ALA B 1 206 ? -19.766 3.379 12.727 1 85.44 206 ALA B C 1
ATOM 3664 O O . ALA B 1 206 ? -19.25 3.834 13.758 1 85.44 206 ALA B O 1
ATOM 3665 N N . GLN B 1 207 ? -19.781 4.055 11.594 1 87.38 207 GLN B N 1
ATOM 3666 C CA . GLN B 1 207 ? -19.25 5.414 11.492 1 87.38 207 GLN B CA 1
ATOM 3667 C C . GLN B 1 207 ? -20.109 6.398 12.281 1 87.38 207 GLN B C 1
ATOM 3669 O O . GLN B 1 207 ? -19.578 7.293 12.938 1 87.38 207 GLN B O 1
ATOM 3674 N N . GLU B 1 208 ? -21.406 6.238 12.172 1 89.81 208 GLU B N 1
ATOM 3675 C CA . GLU B 1 208 ? -22.344 7.125 12.852 1 89.81 208 GLU B CA 1
ATOM 3676 C C . GLU B 1 208 ? -22.172 7.062 14.367 1 89.81 208 GLU B C 1
ATOM 3678 O O . GLU B 1 208 ? -22.344 8.07 15.062 1 89.81 208 GLU B O 1
ATOM 3683 N N . LYS B 1 209 ? -21.797 5.941 14.875 1 91.25 209 LYS B N 1
ATOM 3684 C CA . LYS B 1 209 ? -21.672 5.734 16.312 1 91.25 209 LYS B CA 1
ATOM 3685 C C . LYS B 1 209 ? -20.219 5.883 16.75 1 91.25 209 LYS B C 1
ATOM 3687 O O . LYS B 1 209 ? -19.891 5.645 17.922 1 91.25 209 LYS B O 1
ATOM 3692 N N . GLY B 1 210 ? -19.391 6.348 15.859 1 94.06 210 GLY B N 1
ATOM 3693 C CA . GLY B 1 210 ? -17.969 6.41 16.125 1 94.06 210 GLY B CA 1
ATOM 3694 C C . GLY B 1 210 ? -17.578 7.621 16.953 1 94.06 210 GLY B C 1
ATOM 3695 O O . GLY B 1 210 ? -18.438 8.383 17.406 1 94.06 210 GLY B O 1
ATOM 3696 N N . MET B 1 211 ? -16.281 7.75 17.234 1 97.06 211 MET B N 1
ATOM 3697 C CA . MET B 1 211 ? -15.688 8.859 17.969 1 97.06 211 MET B CA 1
ATOM 3698 C C . MET B 1 211 ? -15.93 10.18 17.234 1 97.06 211 MET B C 1
ATOM 3700 O O . MET B 1 211 ? -15.945 10.227 16 1 97.06 211 MET B O 1
ATOM 3704 N N . SER B 1 212 ? -16.125 11.25 17.953 1 97.62 212 SER B N 1
ATOM 3705 C CA . SER B 1 212 ? -16.297 12.555 17.312 1 97.62 212 SER B CA 1
ATOM 3706 C C . SER B 1 212 ? -14.992 13.047 16.703 1 97.62 212 SER B C 1
ATOM 3708 O O . SER B 1 212 ? -13.906 12.742 17.188 1 97.62 212 SER B O 1
ATOM 3710 N N . PRO B 1 213 ? -15.078 13.82 15.602 1 98.19 213 PRO B N 1
ATOM 3711 C CA . PRO B 1 213 ? -13.867 14.391 15 1 98.19 213 PRO B CA 1
ATOM 3712 C C . PRO B 1 213 ? -13.07 15.242 15.992 1 98.19 213 PRO B C 1
ATOM 3714 O O . PRO B 1 213 ? -11.844 15.258 15.938 1 98.19 213 PRO B O 1
ATOM 3717 N N . GLU B 1 214 ? -13.758 15.945 16.922 1 98.38 214 GLU B N 1
ATOM 3718 C CA . GLU B 1 214 ? -13.094 16.797 17.906 1 98.38 214 GLU B CA 1
ATOM 3719 C C . GLU B 1 214 ? -12.25 15.977 18.875 1 98.38 214 GLU B C 1
ATOM 3721 O O . GLU B 1 214 ? -11.117 16.344 19.188 1 98.38 214 GLU B O 1
ATOM 3726 N N . LYS B 1 215 ? -12.82 14.859 19.312 1 98.44 215 LYS B N 1
ATOM 3727 C CA . LYS B 1 215 ? -12.055 13.969 20.188 1 98.44 215 LYS B CA 1
ATOM 3728 C C . LYS B 1 215 ? -10.867 13.367 19.438 1 98.44 215 LYS B C 1
ATOM 3730 O O . LYS B 1 215 ? -9.773 13.242 20 1 98.44 215 LYS B O 1
ATOM 3735 N N . CYS B 1 216 ? -11.086 12.984 18.219 1 98.56 216 CYS B N 1
ATOM 3736 C CA . CYS B 1 216 ? -10.008 12.461 17.391 1 98.56 216 CYS B CA 1
ATOM 3737 C C . CYS B 1 216 ? -8.898 13.492 17.219 1 98.56 216 CYS B C 1
ATOM 3739 O O . CYS B 1 216 ? -7.715 13.156 17.344 1 98.56 216 CYS B O 1
ATOM 3741 N N . ALA B 1 217 ? -9.258 14.734 17 1 98.69 217 ALA B N 1
ATOM 3742 C CA . ALA B 1 217 ? -8.289 15.812 16.797 1 98.69 217 ALA B CA 1
ATOM 3743 C C . ALA B 1 217 ? -7.422 16 18.031 1 98.69 217 ALA B C 1
ATOM 3745 O O . ALA B 1 217 ? -6.215 16.234 17.922 1 98.69 217 ALA B O 1
ATOM 3746 N N . LEU B 1 218 ? -8.031 15.891 19.188 1 98.62 218 LEU B N 1
ATOM 3747 C CA . LEU B 1 218 ? -7.297 16.031 20.438 1 98.62 218 LEU B CA 1
ATOM 3748 C C . LEU B 1 218 ? -6.25 14.938 20.594 1 98.62 218 LEU B C 1
ATOM 3750 O O . LEU B 1 218 ? -5.125 15.195 21.016 1 98.62 218 LEU B O 1
ATOM 3754 N N . GLU B 1 219 ? -6.645 13.742 20.219 1 98.69 219 GLU B N 1
ATOM 3755 C CA . GLU B 1 219 ? -5.707 12.625 20.312 1 98.69 219 GLU B CA 1
ATOM 3756 C C . GLU B 1 219 ? -4.578 12.773 19.297 1 98.69 219 GLU B C 1
ATOM 3758 O O . GLU B 1 219 ? -3.424 12.461 19.594 1 98.69 219 GLU B O 1
ATOM 3763 N N . ILE B 1 220 ? -4.922 13.227 18.125 1 98.81 220 ILE B N 1
ATOM 3764 C CA . ILE B 1 220 ? -3.908 13.469 17.109 1 98.81 220 ILE B CA 1
ATOM 3765 C C . ILE B 1 220 ? -2.928 14.531 17.594 1 98.81 220 ILE B C 1
ATOM 3767 O O . ILE B 1 220 ? -1.712 14.352 17.516 1 98.81 220 ILE B O 1
ATOM 3771 N N . PHE B 1 221 ? -3.447 15.617 18.156 1 98.56 221 PHE B N 1
ATOM 3772 C CA . PHE B 1 221 ? -2.623 16.703 18.672 1 98.56 221 PHE B CA 1
ATOM 3773 C C . PHE B 1 221 ? -1.646 16.188 19.719 1 98.56 221 PHE B C 1
ATOM 3775 O O . PHE B 1 221 ? -0.451 16.484 19.672 1 98.56 221 PHE B O 1
ATOM 3782 N N . SER B 1 222 ? -2.176 15.406 20.641 1 98.62 222 SER B N 1
ATOM 3783 C CA . SER B 1 222 ? -1.351 14.852 21.703 1 98.62 222 SER B CA 1
ATOM 3784 C C . SER B 1 222 ? -0.244 13.969 21.141 1 98.62 222 SER B C 1
ATOM 3786 O O . SER B 1 222 ? 0.901 14.031 21.594 1 98.62 222 SER B O 1
ATOM 3788 N N . ALA B 1 223 ? -0.58 13.141 20.172 1 98.62 223 ALA B N 1
ATOM 3789 C CA . ALA B 1 223 ? 0.389 12.234 19.562 1 98.62 223 ALA B CA 1
ATOM 3790 C C . ALA B 1 223 ? 1.497 13.008 18.859 1 98.62 223 ALA B C 1
ATOM 3792 O O . ALA B 1 223 ? 2.67 12.633 18.922 1 98.62 223 ALA B O 1
ATOM 3793 N N . LEU B 1 224 ? 1.129 14.062 18.188 1 98.44 224 LEU B N 1
ATOM 3794 C CA . LEU B 1 224 ? 2.092 14.867 17.438 1 98.44 224 LEU B CA 1
ATOM 3795 C C . LEU B 1 224 ? 3.02 15.617 18.391 1 98.44 224 LEU B C 1
ATOM 3797 O O . LEU B 1 224 ? 4.223 15.719 18.141 1 98.44 224 LEU B O 1
ATOM 3801 N N . GLU B 1 225 ? 2.492 16.125 19.5 1 97.31 225 GLU B N 1
ATOM 3802 C CA . GLU B 1 225 ? 3.301 16.812 20.516 1 97.31 225 GLU B CA 1
ATOM 3803 C C . GLU B 1 225 ? 4.32 15.859 21.141 1 97.31 225 GLU B C 1
ATOM 3805 O O . GLU B 1 225 ? 5.426 16.281 21.484 1 97.31 225 GLU B O 1
ATOM 3810 N N . LYS B 1 226 ? 3.922 14.609 21.203 1 97.81 226 LYS B N 1
ATOM 3811 C CA . LYS B 1 226 ? 4.785 13.609 21.812 1 97.81 226 LYS B CA 1
ATOM 3812 C C . LYS B 1 226 ? 5.695 12.953 20.781 1 97.81 226 LYS B C 1
ATOM 3814 O O . LYS B 1 226 ? 6.465 12.047 21.109 1 97.81 226 LYS B O 1
ATOM 3819 N N . ASN B 1 227 ? 5.594 13.32 19.516 1 97.25 227 ASN B N 1
ATOM 3820 C CA . ASN B 1 227 ? 6.395 12.812 18.406 1 97.25 227 ASN B CA 1
ATOM 3821 C C . ASN B 1 227 ? 6.27 11.297 18.266 1 97.25 227 ASN B C 1
ATOM 3823 O O . ASN B 1 227 ? 7.266 10.609 18.062 1 97.25 227 ASN B O 1
ATOM 3827 N N . LYS B 1 228 ? 5.035 10.828 18.469 1 97.69 228 LYS B N 1
ATOM 3828 C CA . LYS B 1 228 ? 4.816 9.391 18.266 1 97.69 228 LYS B CA 1
ATOM 3829 C C . LYS B 1 228 ? 5.039 9 16.812 1 97.69 228 LYS B C 1
ATOM 3831 O O . LYS B 1 228 ? 4.68 9.75 15.898 1 97.69 228 LYS B O 1
ATOM 3836 N N . GLU B 1 229 ? 5.621 7.812 16.609 1 97.44 229 GLU B N 1
ATOM 3837 C CA . GLU B 1 229 ? 5.781 7.324 15.242 1 97.44 229 GLU B CA 1
ATOM 3838 C C . GLU B 1 229 ? 4.457 6.832 14.672 1 97.44 229 GLU B C 1
ATOM 3840 O O . GLU B 1 229 ? 4.234 6.895 13.461 1 97.44 229 GLU B O 1
ATOM 3845 N N . GLU B 1 230 ? 3.629 6.305 15.492 1 97.5 230 GLU B N 1
ATOM 3846 C CA . GLU B 1 230 ? 2.314 5.789 15.125 1 97.5 230 GLU B CA 1
ATOM 3847 C C . GLU B 1 230 ? 1.327 5.922 16.281 1 97.5 230 GLU B C 1
ATOM 3849 O O . GLU B 1 230 ? 1.705 5.781 17.453 1 97.5 230 GLU B O 1
ATOM 3854 N N . VAL B 1 231 ? 0.059 6.168 15.992 1 98 231 VAL B N 1
ATOM 3855 C CA . VAL B 1 231 ? -0.966 6.258 17.031 1 98 231 VAL B CA 1
ATOM 3856 C C . VAL B 1 231 ? -2.27 5.648 16.516 1 98 231 VAL B C 1
ATOM 3858 O O . VAL B 1 231 ? -2.68 5.906 15.383 1 98 231 VAL B O 1
ATOM 3861 N N . LEU B 1 232 ? -2.852 4.727 17.25 1 97.88 232 LEU B N 1
ATOM 3862 C CA . LEU B 1 232 ? -4.176 4.176 17 1 97.88 232 LEU B CA 1
ATOM 3863 C C . LEU B 1 232 ? -5.246 4.965 17.75 1 97.88 232 LEU B C 1
ATOM 3865 O O . LEU B 1 232 ? -5.145 5.172 18.953 1 97.88 232 LEU B O 1
ATOM 3869 N N . ILE B 1 233 ? -6.199 5.43 17.016 1 97.94 233 ILE B N 1
ATOM 3870 C CA . ILE B 1 233 ? -7.25 6.254 17.609 1 97.94 233 ILE B CA 1
ATOM 3871 C C . ILE B 1 233 ? -8.617 5.645 17.297 1 97.94 233 ILE B C 1
ATOM 3873 O O . ILE B 1 233 ? -8.867 5.188 16.188 1 97.94 233 ILE B O 1
ATOM 3877 N N . GLY B 1 234 ? -9.516 5.652 18.188 1 95.56 234 GLY B N 1
ATOM 3878 C CA . GLY B 1 234 ? -10.867 5.148 18 1 95.56 234 GLY B CA 1
ATOM 3879 C C . GLY B 1 234 ? -11.422 4.449 19.219 1 95.56 234 GLY B C 1
ATOM 3880 O O . GLY B 1 234 ? -10.961 4.684 20.344 1 95.56 234 GLY B O 1
ATOM 3881 N N . GLY B 1 235 ? -12.57 3.752 19.062 1 93.5 235 GLY B N 1
ATOM 3882 C CA . GLY B 1 235 ? -13.156 2.963 20.141 1 93.5 235 GLY B CA 1
ATOM 3883 C C . GLY B 1 235 ? -12.539 1.582 20.266 1 93.5 235 GLY B C 1
ATOM 3884 O O . GLY B 1 235 ? -11.32 1.436 20.234 1 93.5 235 GLY B O 1
ATOM 3885 N N . LYS B 1 236 ? -13.383 0.6 20.453 1 91.25 236 LYS B N 1
ATOM 3886 C CA . LYS B 1 236 ? -12.945 -0.772 20.688 1 91.25 236 LYS B CA 1
ATOM 3887 C C . LYS B 1 236 ? -12.336 -1.382 19.438 1 91.25 236 LYS B C 1
ATOM 3889 O O . LYS B 1 236 ? -11.57 -2.348 19.516 1 91.25 236 LYS B O 1
ATOM 3894 N N . GLU B 1 237 ? -12.633 -0.765 18.344 1 91.12 237 GLU B N 1
ATOM 3895 C CA . GLU B 1 237 ? -12.141 -1.329 17.094 1 91.12 237 GLU B CA 1
ATOM 3896 C C . GLU B 1 237 ? -10.617 -1.232 17 1 91.12 237 GLU B C 1
ATOM 3898 O O . GLU B 1 237 ? -9.992 -1.93 16.203 1 91.12 237 GLU B O 1
ATOM 3903 N N . LYS B 1 238 ? -9.984 -0.357 17.797 1 92.44 238 LYS B N 1
ATOM 3904 C CA . LYS B 1 238 ? -8.531 -0.219 17.734 1 92.44 238 LYS B CA 1
ATOM 3905 C C . LYS B 1 238 ? -7.844 -1.496 18.219 1 92.44 238 LYS B C 1
ATOM 3907 O O . LYS B 1 238 ? -6.711 -1.778 17.812 1 92.44 238 LYS B O 1
ATOM 3912 N N . TYR B 1 239 ? -8.641 -2.342 18.953 1 91.56 239 TYR B N 1
ATOM 3913 C CA . TYR B 1 239 ? -8.055 -3.566 19.484 1 91.56 239 TYR B CA 1
ATOM 3914 C C . TYR B 1 239 ? -7.926 -4.629 18.406 1 91.56 239 TYR B C 1
ATOM 3916 O O . TYR B 1 239 ? -7.207 -5.617 18.578 1 91.56 239 TYR B O 1
ATOM 3924 N N . ALA B 1 240 ? -8.594 -4.359 17.297 1 90.5 240 ALA B N 1
ATOM 3925 C CA . ALA B 1 240 ? -8.461 -5.277 16.172 1 90.5 240 ALA B CA 1
ATOM 3926 C C . ALA B 1 240 ? -7.023 -5.301 15.656 1 90.5 240 ALA B C 1
ATOM 3928 O O . ALA B 1 240 ? -6.539 -6.336 15.195 1 90.5 240 ALA B O 1
ATOM 3929 N N . VAL B 1 241 ? -6.328 -4.168 15.789 1 92.38 241 VAL B N 1
ATOM 3930 C CA . VAL B 1 241 ? -4.938 -4.09 15.352 1 92.38 241 VAL B CA 1
ATOM 3931 C C . VAL B 1 241 ? -4.074 -5.004 16.219 1 92.38 241 VAL B C 1
ATOM 3933 O O . VAL B 1 241 ? -3.209 -5.719 15.711 1 92.38 241 VAL B O 1
ATOM 3936 N N . TYR B 1 242 ? -4.352 -5.051 17.484 1 90.25 242 TYR B N 1
ATOM 3937 C CA . TYR B 1 242 ? -3.596 -5.895 18.406 1 90.25 242 TYR B CA 1
ATOM 3938 C C . TYR B 1 242 ? -3.945 -7.363 18.219 1 90.25 242 TYR B C 1
ATOM 3940 O O . TYR B 1 242 ? -3.084 -8.234 18.344 1 90.25 242 TYR B O 1
ATOM 3948 N N . LEU B 1 243 ? -5.238 -7.594 17.969 1 89.81 243 LEU B N 1
ATOM 3949 C CA . LEU B 1 243 ? -5.645 -8.969 17.703 1 89.81 243 LEU B CA 1
ATOM 3950 C C . LEU B 1 243 ? -4.914 -9.531 16.484 1 89.81 243 LEU B C 1
ATOM 3952 O O . LEU B 1 243 ? -4.434 -10.664 16.516 1 89.81 243 LEU B O 1
ATOM 3956 N N . LYS B 1 244 ? -4.812 -8.75 15.453 1 89.94 244 LYS B N 1
ATOM 3957 C CA . LYS B 1 244 ? -4.094 -9.188 14.258 1 89.94 244 LYS B CA 1
ATOM 3958 C C . LYS B 1 244 ? -2.611 -9.406 14.562 1 89.94 244 LYS B C 1
ATOM 3960 O O . LYS B 1 244 ? -2.008 -10.367 14.07 1 89.94 244 LYS B O 1
ATOM 3965 N N . ARG B 1 245 ? -2.09 -8.531 15.391 1 86.56 245 ARG B N 1
ATOM 3966 C CA . ARG B 1 245 ? -0.667 -8.539 15.719 1 86.56 245 ARG B CA 1
ATOM 3967 C C . ARG B 1 245 ? -0.291 -9.797 16.5 1 86.56 245 ARG B C 1
ATOM 3969 O O . ARG B 1 245 ? 0.739 -10.422 16.219 1 86.56 245 ARG B O 1
ATOM 3976 N N . PHE B 1 246 ? -1.134 -10.219 17.391 1 86.88 246 PHE B N 1
ATOM 3977 C CA . PHE B 1 246 ? -0.729 -11.266 18.312 1 86.88 246 PHE B CA 1
ATOM 3978 C C . PHE B 1 246 ? -1.412 -12.586 17.984 1 86.88 246 PHE B C 1
ATOM 3980 O O . PHE B 1 246 ? -0.898 -13.656 18.297 1 86.88 246 PHE B O 1
ATOM 3987 N N . PHE B 1 247 ? -2.648 -12.508 17.297 1 89.56 247 PHE B N 1
ATOM 3988 C CA . PHE B 1 247 ? -3.416 -13.695 16.938 1 89.56 247 PHE B CA 1
ATOM 3989 C C . PHE B 1 247 ? -3.967 -13.57 15.523 1 89.56 247 PHE B C 1
ATOM 3991 O O . PHE B 1 247 ? -5.184 -13.57 15.32 1 89.56 247 PHE B O 1
ATOM 3998 N N . PRO B 1 248 ? -3.076 -13.617 14.562 1 87.56 248 PRO B N 1
ATOM 3999 C CA . PRO B 1 248 ? -3.484 -13.328 13.188 1 87.56 248 PRO B CA 1
ATOM 4000 C C . PRO B 1 248 ? -4.516 -14.32 12.656 1 87.56 248 PRO B C 1
ATOM 4002 O O . PRO B 1 248 ? -5.418 -13.938 11.914 1 87.56 248 PRO B O 1
ATOM 4005 N N . SER B 1 249 ? -4.441 -15.57 13.039 1 88.75 249 SER B N 1
ATOM 4006 C CA . SER B 1 249 ? -5.406 -16.562 12.555 1 88.75 249 SER B CA 1
ATOM 4007 C C . SER B 1 249 ? -6.801 -16.281 13.109 1 88.75 249 SER B C 1
ATOM 4009 O O . SER B 1 249 ? -7.793 -16.391 12.391 1 88.75 249 SER B O 1
ATOM 4011 N N . LEU B 1 250 ? -6.875 -15.992 14.445 1 88.5 250 LEU B N 1
ATOM 4012 C CA . LEU B 1 250 ? -8.156 -15.648 15.062 1 88.5 250 LEU B CA 1
ATOM 4013 C C . LEU B 1 250 ? -8.727 -14.383 14.445 1 88.5 250 LEU B C 1
ATOM 4015 O O . LEU B 1 250 ? -9.938 -14.297 14.203 1 88.5 250 LEU B O 1
ATOM 4019 N N . PHE B 1 251 ? -7.859 -13.445 14.164 1 91.88 251 PHE B N 1
ATOM 4020 C CA . PHE B 1 251 ? -8.273 -12.188 13.547 1 91.88 251 PHE B CA 1
ATOM 4021 C C . PHE B 1 251 ? -8.906 -12.438 12.188 1 91.88 251 PHE B C 1
ATOM 4023 O O . PHE B 1 251 ? -9.977 -11.898 11.883 1 91.88 251 PHE B O 1
ATOM 4030 N N . SER B 1 252 ? -8.234 -13.273 11.43 1 89.88 252 SER B N 1
ATOM 4031 C CA . SER B 1 252 ? -8.742 -13.578 10.094 1 89.88 252 SER B CA 1
ATOM 4032 C C . SER B 1 252 ? -10.133 -14.211 10.156 1 89.88 252 SER B C 1
ATOM 4034 O O . SER B 1 252 ? -11.008 -13.875 9.359 1 89.88 252 SER B O 1
ATOM 4036 N N . LYS B 1 253 ? -10.367 -15.086 11.078 1 88.81 253 LYS B N 1
ATOM 4037 C CA . LYS B 1 253 ? -11.656 -15.75 11.25 1 88.81 253 LYS B CA 1
ATOM 4038 C C . LYS B 1 253 ? -12.75 -14.758 11.641 1 88.81 253 LYS B C 1
ATOM 4040 O O . LYS B 1 253 ? -13.875 -14.836 11.148 1 88.81 253 LYS B O 1
ATOM 4045 N N . ILE B 1 254 ? -12.43 -13.758 12.445 1 87.25 254 ILE B N 1
ATOM 4046 C CA . ILE B 1 254 ? -13.391 -12.766 12.922 1 87.25 254 ILE B CA 1
ATOM 4047 C C . ILE B 1 254 ? -13.711 -11.781 11.797 1 87.25 254 ILE B C 1
ATOM 4049 O O . ILE B 1 254 ? -14.867 -11.383 11.625 1 87.25 254 ILE B O 1
ATOM 4053 N N . LEU B 1 255 ? -12.727 -11.406 11.094 1 84.62 255 LEU B N 1
ATOM 4054 C CA . LEU B 1 255 ? -12.859 -10.398 10.047 1 84.62 255 LEU B CA 1
ATOM 4055 C C . LEU B 1 255 ? -13.828 -10.867 8.969 1 84.62 255 LEU B C 1
ATOM 4057 O O . LEU B 1 255 ? -14.594 -10.07 8.43 1 84.62 255 LEU B O 1
ATOM 4061 N N . ARG B 1 256 ? -13.828 -12.141 8.633 1 85.06 256 ARG B N 1
ATOM 4062 C CA . ARG B 1 256 ? -14.664 -12.625 7.543 1 85.06 256 ARG B CA 1
ATOM 4063 C C . ARG B 1 256 ? -16.125 -12.664 7.957 1 85.06 256 ARG B C 1
ATOM 4065 O O . ARG B 1 256 ? -17.016 -12.734 7.102 1 85.06 256 ARG B O 1
ATOM 4072 N N . LYS B 1 257 ? -16.391 -12.531 9.266 1 83.56 257 LYS B N 1
ATOM 4073 C CA . LYS B 1 257 ? -17.766 -12.547 9.758 1 83.56 257 LYS B CA 1
ATOM 4074 C C . LYS B 1 257 ? -18.203 -11.148 10.18 1 83.56 257 LYS B C 1
ATOM 4076 O O . LYS B 1 257 ? -19.359 -10.938 10.547 1 83.56 257 LYS B O 1
ATOM 4081 N N . ALA B 1 258 ? -17.297 -10.188 10.055 1 79.38 258 ALA B N 1
ATOM 4082 C CA . ALA B 1 258 ? -17.562 -8.852 10.578 1 79.38 258 ALA B CA 1
ATOM 4083 C C . ALA B 1 258 ? -18.516 -8.086 9.664 1 79.38 258 ALA B C 1
ATOM 4085 O O . ALA B 1 258 ? -18.438 -8.18 8.438 1 79.38 258 ALA B O 1
ATOM 4086 N N . LYS B 1 259 ? -19.516 -7.461 10.352 1 76.25 259 LYS B N 1
ATOM 4087 C CA . LYS B 1 259 ? -20.406 -6.555 9.625 1 76.25 259 LYS B CA 1
ATOM 4088 C C . LYS B 1 259 ? -19.75 -5.188 9.445 1 76.25 259 LYS B C 1
ATOM 4090 O O . LYS B 1 259 ? -19.734 -4.375 10.375 1 76.25 259 LYS B O 1
ATOM 4095 N N . VAL B 1 260 ? -19.234 -4.859 8.273 1 73.62 260 VAL B N 1
ATOM 4096 C CA . VAL B 1 260 ? -18.484 -3.627 8.07 1 73.62 260 VAL B CA 1
ATOM 4097 C C . VAL B 1 260 ? -19.266 -2.684 7.164 1 73.62 260 VAL B C 1
ATOM 4099 O O . VAL B 1 260 ? -18.797 -1.594 6.832 1 73.62 260 VAL B O 1
ATOM 4102 N N . ARG B 1 261 ? -20.344 -3.186 6.68 1 72.69 261 ARG B N 1
ATOM 4103 C CA . ARG B 1 261 ? -21.312 -2.375 5.953 1 72.69 261 ARG B CA 1
ATOM 4104 C C . ARG B 1 261 ? -22.75 -2.736 6.352 1 72.69 261 ARG B C 1
ATOM 4106 O O . ARG B 1 261 ? -23 -3.865 6.773 1 72.69 261 ARG B O 1
#

Secondary structure (DSSP, 8-state):
----EEEEESTTSHHHHHHHHHHHHTT-EEEEE-S-HHHHHHHHHTSS-GGGEEE----TT-GGGHHHHHHHHHHHHS---EEEE-----B-B-GGGS-HHHHHHHHIIIIIHHHHHHHHHHHHHHHHT-EEEEEE--GGGTS--TTBHHHHHHHHHHHHHHHHHHHHTGGGTEEEEEEEE-SBSSTTTTT-B-TTS-B-----HHHHTSB-HHHHHHHHHHHHHTT-SEEEESSGGGHHHHHHHH-HHHHHHHHTT----/----EEEEESTTSHHHHHHHHHHHHTT-EEEEE-S-HHHHHHHHHTSS-GGGEEE----TT-GGGHHHHHHHHHHHHS---EEEE-----B-B-GGGS-HHHHHHHHIIIIIHHHHHHHHHHHHHHHHT-EEEEEE--GGGTS--TTBHHHHHHHHHHHHHHHHHHHHTGGGTEEEEEEEE-SBSSTTTTT-B-TTS-B-----HHHHTSB-HHHHHHHHHHHHHTT-SEEEESSGGGHHHHHHHH-HHHHHHHHTT----

InterPro domains:
  IPR002347 Short-chain dehydrogenase/reductase SDR [PF00106] (4-190)
  IPR002347 Short-chain dehydrogenase/reductase SDR [PR00080] (78-89)
  IPR002347 Short-chain dehydrogenase/reductase SDR [PR00080] (151-170)
  IPR002347 Short-chain dehydrogenase/reductase SDR [PR00081] (5-22)
  IPR002347 Short-chain dehydrogenase/reductase SDR [PR00081] (78-89)
  IPR002347 Short-chain dehydrogenase/reductase SDR [PR00081] (125-141)
  IPR002347 Short-chain dehydrogenase/reductase SDR [PR00081] (151-170)
  IPR002347 Short-chain dehydrogenase/reductase SDR [PR00081] (172-189)
  IPR020904 Short-chain dehydrogenase/reductase, conserved site [PS00061] (138-166)
  IPR036291 NAD(P)-binding domain superfamily [SSF51735] (2-256)

Solvent-accessible surface area (backbone atoms only — not comparable to full-atom values): 25453 Å² total; per-residue (Å²): 127,87,69,56,25,37,35,32,31,32,25,63,43,46,53,28,30,29,36,49,54,53,42,50,75,71,63,37,32,35,35,39,19,24,72,54,53,69,51,41,50,52,53,36,71,69,42,96,56,41,90,39,44,43,82,46,75,44,56,47,78,46,61,89,49,30,56,62,49,40,50,51,52,27,63,71,75,71,46,63,43,32,42,35,45,49,45,66,64,46,43,54,31,46,67,94,55,37,40,67,68,40,40,49,51,38,31,37,33,39,30,51,18,46,51,45,43,50,58,48,42,40,61,60,25,54,75,64,46,35,28,34,40,34,38,55,51,25,48,40,33,76,40,43,37,61,31,19,23,47,37,10,12,23,28,12,18,46,51,11,27,47,48,6,45,32,39,64,31,45,89,32,48,35,45,46,27,42,35,21,42,44,40,45,44,46,63,54,46,26,60,6,26,26,28,85,53,49,61,59,71,44,77,41,69,64,29,69,72,28,42,48,27,58,61,49,27,52,52,50,50,53,38,60,76,66,65,36,58,60,46,78,38,55,62,76,68,47,51,53,59,54,37,39,71,76,36,48,69,65,36,54,62,49,57,51,70,55,82,82,117,127,89,71,54,25,38,34,32,31,31,24,62,44,48,52,28,31,28,37,49,54,54,42,50,74,72,64,37,32,36,37,40,18,25,71,54,53,69,52,42,50,52,53,35,72,68,42,96,57,42,89,38,45,43,82,47,74,43,56,48,77,46,61,86,49,29,56,61,49,38,51,50,52,26,62,71,74,71,46,63,42,31,41,36,44,49,46,68,64,46,42,52,31,45,69,93,56,38,42,68,69,40,41,50,50,39,31,38,34,40,30,51,20,46,52,44,45,50,57,48,41,40,62,60,24,53,75,64,48,36,27,31,42,35,37,56,52,27,47,40,34,76,38,43,38,63,31,20,22,48,38,10,11,23,28,10,17,46,51,10,27,47,48,6,46,32,39,65,31,46,89,34,49,34,46,45,25,43,35,20,42,46,40,46,43,46,63,55,46,27,61,6,26,28,27,84,53,48,62,58,72,44,78,42,69,66,30,69,70,28,41,49,28,60,60,50,27,51,52,50,49,53,39,59,75,66,64,36,58,62,46,78,39,55,61,76,66,47,51,51,58,54,37,40,71,76,36,47,70,63,34,54,61,49,57,51,69,54,82,82,117

Nearest PDB structures (foldseek):
  3gvc-assembly2_D-3  TM=8.636E-01  e=8.062E-18  Mycobacterium tuberculosis H37Rv
  3gvc-assembly1_A-2  TM=8.587E-01  e=1.459E-17  Mycobacterium tuberculosis H37Rv
  9feb-assembly1_D  TM=8.174E-01  e=1.643E-17  Thermus caliditerrae
  3tzq-assembly1_C  TM=8.156E-01  e=3.187E-16  Mycobacterium marinum M
  4imr-assembly1_A  TM=7.899E-01  e=2.890E-14  Agrobacterium fabrum str. C58

Organism: Cecembia lonarensis (strain CCUG 58316 / KCTC 22772 / LW9) (NCBI:txid1225176)

Radius of gyration: 22.97 Å; Cα contacts (8 Å, |Δi|>4): 1168; chains: 2; bounding box: 51×74×48 Å